Protein AF-0000000080191132 (afdb_homodimer)

Nearest PDB structures (foldseek):
  2dg2-assembly1_A  TM=7.068E-01  e=9.310E-08  Mus musculus
  3d3k-assembly1_B  TM=7.359E-01  e=3.531E-07  Homo sapiens
  3rss-assembly1_A  TM=6.977E-01  e=1.034E-04  Thermotoga maritima MSB8
  4g67-assembly1_A  TM=4.569E-01  e=3.817E-02  Burkholderia thailandensis E264
  4f3n-assembly1_A  TM=4.270E-01  e=1.289E-01  Burkholderia thailandensis E264

Secondary structure (DSSP, 8-state):
-GGGTTSEEEEEETTEEEEEEEEEE-SSEEEEE-SS-EEEEEGGG-SS-EEEE-GGGS---S-B-HHHHHHHHHHIIIIIS--HHHHHHHHHHHHHHHTTT-SEEEEEE--SSHHHHHHHHHHHHHTTT-SEEEEEE-S---SHHHHHHHHHHHHT--TTEEEEES--GGGGG---SEEEEES-TT------TT--SEEEESS--S----SSEEEEEESS-BTTGGGGTTSEEEE-----HHHHHHHT------SSEEEE---/-GGGTTSEEEEEETTEEEEEEEEEE-SSEEEEE-SS-EEEEEGGG-SS-EEEE-GGGS---S-B-HHHHHHHHHHIIIIIS--HHHHHHHHHHHHHHHTTT-SEEEEEE--SSHHHHHHHHHHHHHTTT-SEEEEEE-S---SHHHHHHHHHHHHT--TTEEEEES--GGGGG---SEEEEES-TT------TT--SEEEESS--S----SSEEEEEESS-BTTGGGGTTSEEEE-----HHHHHHHT------SSEEEE---

InterPro domains:
  IPR031512 Domain of unknown function DUF5096 [PF17019] (65-260)

pLDDT: mean 84.77, std 12.99, range [44.47, 98.56]

Organism: NCBI:txid646526

Structure (mmCIF, N/CA/C/O backbone):
data_AF-0000000080191132-model_v1
#
loop_
_entity.id
_entity.type
_entity.pdbx_description
1 polymer 'DUF5096 domain-containing protein'
#
loop_
_atom_site.group_PDB
_atom_site.id
_atom_site.type_symbol
_atom_site.label_atom_id
_atom_site.label_alt_id
_atom_site.label_comp_id
_atom_site.label_asym_id
_atom_site.label_entity_id
_atom_site.label_seq_id
_atom_site.pdbx_PDB_ins_code
_atom_site.Cartn_x
_atom_site.Cartn_y
_atom_site.Cartn_z
_atom_site.occupancy
_atom_site.B_iso_or_equiv
_atom_site.auth_seq_id
_atom_site.auth_comp_id
_atom_site.auth_asym_id
_atom_site.auth_atom_id
_atom_site.pdbx_PDB_model_num
ATOM 1 N N . MET A 1 1 ? 20.312 30.812 -4.312 1 69.69 1 MET A N 1
ATOM 2 C CA . MET A 1 1 ? 19.969 31.391 -3.01 1 69.69 1 MET A CA 1
ATOM 3 C C . MET A 1 1 ? 18.688 32.219 -3.088 1 69.69 1 MET A C 1
ATOM 5 O O . MET A 1 1 ? 17.938 32.281 -2.117 1 69.69 1 MET A O 1
ATOM 9 N N . LYS A 1 2 ? 18.375 32.688 -4.27 1 73.31 2 LYS A N 1
ATOM 10 C CA . LYS A 1 2 ? 17.188 33.531 -4.441 1 73.31 2 LYS A CA 1
ATOM 11 C C . LYS A 1 2 ? 15.914 32.719 -4.203 1 73.31 2 LYS A C 1
ATOM 13 O O . LYS A 1 2 ? 14.883 33.281 -3.814 1 73.31 2 LYS A O 1
ATOM 18 N N . GLU A 1 3 ? 16.078 31.469 -4.387 1 71.62 3 GLU A N 1
ATOM 19 C CA . GLU A 1 3 ? 14.914 30.609 -4.191 1 71.62 3 GLU A CA 1
ATOM 20 C C . GLU A 1 3 ? 14.492 30.578 -2.727 1 71.62 3 GLU A C 1
ATOM 22 O O . GLU A 1 3 ? 13.359 30.188 -2.41 1 71.62 3 GLU A O 1
ATOM 27 N N . PHE A 1 4 ? 15.352 31.094 -1.812 1 70.75 4 PHE A N 1
ATOM 28 C CA . PHE A 1 4 ? 15.094 31.078 -0.379 1 70.75 4 PHE A CA 1
ATOM 29 C C . PHE A 1 4 ? 14.609 32.438 0.102 1 70.75 4 PHE A C 1
ATOM 31 O O . PHE A 1 4 ? 14.367 32.625 1.296 1 70.75 4 PHE A O 1
ATOM 38 N N . LEU A 1 5 ? 14.453 33.375 -0.84 1 72.5 5 LEU A N 1
ATOM 39 C CA . LEU A 1 5 ? 14.008 34.719 -0.465 1 72.5 5 LEU A CA 1
ATOM 40 C C . LEU A 1 5 ? 12.633 34.656 0.193 1 72.5 5 LEU A C 1
ATOM 42 O O . LEU A 1 5 ? 11.719 34.031 -0.316 1 72.5 5 LEU A O 1
ATOM 46 N N . GLY A 1 6 ? 12.57 35.312 1.371 1 71 6 GLY A N 1
ATOM 47 C CA . GLY A 1 6 ? 11.328 35.375 2.131 1 71 6 GLY A CA 1
ATOM 48 C C . GLY A 1 6 ? 11.117 34.125 2.986 1 71 6 GLY A C 1
ATOM 49 O O . GLY A 1 6 ? 10.062 33.969 3.605 1 71 6 GLY A O 1
ATOM 50 N N . LYS A 1 7 ? 12.086 33.312 3.002 1 74.38 7 LYS A N 1
ATOM 51 C CA . LYS A 1 7 ? 11.984 32.094 3.795 1 74.38 7 LYS A CA 1
ATOM 52 C C . LYS A 1 7 ? 12.93 32.156 4.996 1 74.38 7 LYS A C 1
ATOM 54 O O . LYS A 1 7 ? 13.906 32.875 4.992 1 74.38 7 LYS A O 1
ATOM 59 N N . GLN A 1 8 ? 12.484 31.422 6.074 1 75.06 8 GLN A N 1
ATOM 60 C CA . GLN A 1 8 ? 13.406 31.203 7.188 1 75.06 8 GLN A CA 1
ATOM 61 C C . GLN A 1 8 ? 14.508 30.219 6.809 1 75.06 8 GLN A C 1
ATOM 63 O O . GLN A 1 8 ? 14.227 29.109 6.383 1 75.06 8 GLN A O 1
ATOM 68 N N . VAL A 1 9 ? 15.742 30.75 6.871 1 75.56 9 VAL A N 1
ATOM 69 C CA . VAL A 1 9 ? 16.875 29.953 6.398 1 75.56 9 VAL A CA 1
ATOM 70 C C . VAL A 1 9 ? 17.906 29.812 7.512 1 75.56 9 VAL A C 1
ATOM 72 O O . VAL A 1 9 ? 17.906 30.594 8.469 1 75.56 9 VAL A O 1
ATOM 75 N N . VAL A 1 10 ? 18.641 28.75 7.453 1 78.31 10 VAL A N 1
ATOM 76 C CA . VAL A 1 10 ? 19.906 28.594 8.172 1 78.31 10 VAL A CA 1
ATOM 77 C C . VAL A 1 10 ? 21.078 28.781 7.211 1 78.31 10 VAL A C 1
ATOM 79 O O . VAL A 1 10 ? 21.172 28.078 6.199 1 78.31 10 VAL A O 1
ATOM 82 N N . VAL A 1 11 ? 21.906 29.781 7.41 1 75.75 11 VAL A N 1
ATOM 83 C CA . VAL A 1 11 ? 23.094 30.047 6.617 1 75.75 11 VAL A CA 1
ATOM 84 C C . VAL A 1 11 ? 24.344 29.703 7.426 1 75.75 11 VAL A C 1
ATOM 86 O O . VAL A 1 11 ? 24.562 30.234 8.516 1 75.75 11 VAL A O 1
ATOM 89 N N . SER A 1 12 ? 25.016 28.672 7.008 1 75.69 12 SER A N 1
ATOM 90 C CA . SER A 1 12 ? 26.281 28.281 7.629 1 75.69 12 SER A CA 1
ATOM 91 C C . SER A 1 12 ? 27.469 28.812 6.828 1 75.69 12 SER A C 1
ATOM 93 O O . SER A 1 12 ? 27.531 28.625 5.613 1 75.69 12 SER A O 1
ATOM 95 N N . CYS A 1 13 ? 28.281 29.75 7.473 1 67.88 13 CYS A N 1
ATOM 96 C CA . CYS A 1 13 ? 29.484 30.328 6.871 1 67.88 13 CYS A CA 1
ATOM 97 C C . CYS A 1 13 ? 30.672 30.25 7.82 1 67.88 13 CYS A C 1
ATOM 99 O O . CYS A 1 13 ? 30.688 30.906 8.859 1 67.88 13 CYS A O 1
ATOM 101 N N . ASN A 1 14 ? 31.891 29.656 7.309 1 62.5 14 ASN A N 1
ATOM 102 C CA . ASN A 1 14 ? 33.156 29.641 8.055 1 62.5 14 ASN A CA 1
ATOM 103 C C . ASN A 1 14 ? 32.906 29.5 9.555 1 62.5 14 ASN A C 1
ATOM 105 O O . ASN A 1 14 ? 33.438 30.266 10.359 1 62.5 14 ASN A O 1
ATOM 109 N N . ASN A 1 15 ? 32.031 28.609 10.172 1 66.81 15 ASN A N 1
ATOM 110 C CA . ASN A 1 15 ? 31.75 28.188 11.539 1 66.81 15 ASN A CA 1
ATOM 111 C C . ASN A 1 15 ? 30.656 29.047 12.164 1 66.81 15 ASN A C 1
ATOM 113 O O . ASN A 1 15 ? 30.469 29.031 13.383 1 66.81 15 ASN A O 1
ATOM 117 N N . LYS A 1 16 ? 30.141 29.938 11.422 1 73.12 16 LYS A N 1
ATOM 118 C CA . LYS A 1 16 ? 29.016 30.719 11.945 1 73.12 16 LYS A CA 1
ATOM 119 C C . LYS A 1 16 ? 27.703 30.266 11.305 1 73.12 16 LYS A C 1
ATOM 121 O O . LYS A 1 16 ? 27.656 29.984 10.102 1 73.12 16 LYS A O 1
ATOM 126 N N . VAL A 1 17 ? 26.781 29.969 12.188 1 78.44 17 VAL A N 1
ATOM 127 C CA . VAL A 1 17 ? 25.438 29.625 11.719 1 78.44 17 VAL A CA 1
ATOM 128 C C . VAL A 1 17 ? 24.469 30.75 12.07 1 78.44 17 VAL A C 1
ATOM 130 O O . VAL A 1 17 ? 24.391 31.172 13.227 1 78.44 17 VAL A O 1
ATOM 133 N N . ILE A 1 18 ? 23.906 31.359 11.062 1 76.75 18 ILE A N 1
ATOM 134 C CA . ILE A 1 18 ? 22.875 32.375 11.227 1 76.75 18 ILE A CA 1
ATOM 135 C C . ILE A 1 18 ? 21.531 31.828 10.781 1 76.75 18 ILE A C 1
ATOM 137 O O . ILE A 1 18 ? 21.406 31.25 9.695 1 76.75 18 ILE A O 1
ATOM 141 N N . LYS A 1 19 ? 20.562 31.906 11.711 1 80.12 19 LYS A N 1
ATOM 142 C CA . LYS A 1 19 ? 19.188 31.516 11.391 1 80.12 19 LYS A CA 1
ATOM 143 C C . LYS A 1 19 ? 18.281 32.75 11.312 1 80.12 19 LYS A C 1
ATOM 145 O O . LYS A 1 19 ? 18.359 33.625 12.156 1 80.12 19 LYS A O 1
ATOM 150 N N . GLY A 1 20 ? 17.578 32.812 10.195 1 76.94 20 GLY A N 1
ATOM 151 C CA . GLY A 1 20 ? 16.641 33.906 10.07 1 76.94 20 GLY A CA 1
ATOM 152 C C . GLY A 1 20 ? 15.945 33.969 8.719 1 76.94 20 GLY A C 1
ATOM 153 O O . GLY A 1 20 ? 16.047 33.031 7.93 1 76.94 20 GLY A O 1
ATOM 154 N N . LEU A 1 21 ? 15.18 34.969 8.617 1 80.19 21 LEU A N 1
ATOM 155 C CA . LEU A 1 21 ? 14.453 35.219 7.371 1 80.19 21 LEU A CA 1
ATOM 156 C C . LEU A 1 21 ? 15.375 35.781 6.301 1 80.19 21 LEU A C 1
ATOM 158 O O . LEU A 1 21 ? 16.016 36.812 6.512 1 80.19 21 LEU A O 1
ATOM 162 N N . LEU A 1 22 ? 15.453 35.031 5.184 1 78.81 22 LEU A N 1
ATOM 163 C CA . LEU A 1 22 ? 16.203 35.562 4.059 1 78.81 22 LEU A CA 1
ATOM 164 C C . LEU A 1 22 ? 15.453 36.719 3.393 1 78.81 22 LEU A C 1
ATOM 166 O O . LEU A 1 22 ? 14.383 36.5 2.814 1 78.81 22 LEU A O 1
ATOM 170 N N . ILE A 1 23 ? 15.984 37.875 3.529 1 78.19 23 ILE A N 1
ATOM 171 C CA . ILE A 1 23 ? 15.18 39.031 3.102 1 78.19 23 ILE A CA 1
ATOM 172 C C . ILE A 1 23 ? 15.75 39.594 1.812 1 78.19 23 ILE A C 1
ATOM 174 O O . ILE A 1 23 ? 15.047 40.281 1.064 1 78.19 23 ILE A O 1
ATOM 178 N N . ASP A 1 24 ? 17.078 39.375 1.497 1 78.62 24 ASP A N 1
ATOM 179 C CA . ASP A 1 24 ? 17.656 39.906 0.264 1 78.62 24 ASP A CA 1
ATOM 180 C C . ASP A 1 24 ? 18.891 39.094 -0.16 1 78.62 24 ASP A C 1
ATOM 182 O O . ASP A 1 24 ? 19.625 38.594 0.686 1 78.62 24 ASP A O 1
ATOM 186 N N . VAL A 1 25 ? 18.938 38.75 -1.454 1 77.31 25 VAL A N 1
ATOM 187 C CA . VAL A 1 25 ? 20.094 38.094 -2.059 1 77.31 25 VAL A CA 1
ATOM 188 C C . VAL A 1 25 ? 20.562 38.875 -3.271 1 77.31 25 VAL A C 1
ATOM 190 O O . VAL A 1 25 ? 19.797 39.094 -4.211 1 77.31 25 VAL A O 1
ATOM 193 N N . ASN A 1 26 ? 21.672 39.531 -3.232 1 74.44 26 ASN A N 1
ATOM 194 C CA . ASN A 1 26 ? 22.297 40.156 -4.402 1 74.44 26 ASN A CA 1
ATOM 195 C C . ASN A 1 26 ? 23.609 39.469 -4.777 1 74.44 26 ASN A C 1
ATOM 197 O O . ASN A 1 26 ? 24 38.5 -4.148 1 74.44 26 ASN A O 1
ATOM 201 N N . ASP A 1 27 ? 24.328 39.844 -5.883 1 74.5 27 ASP A N 1
ATOM 202 C CA . ASP A 1 27 ? 25.484 39.188 -6.469 1 74.5 27 ASP A CA 1
ATOM 203 C C . ASP A 1 27 ? 26.594 39 -5.438 1 74.5 27 ASP A C 1
ATOM 205 O O . ASP A 1 27 ? 27.422 38.125 -5.562 1 74.5 27 ASP A O 1
ATOM 209 N N . SER A 1 28 ? 26.594 39.75 -4.383 1 76 28 SER A N 1
ATOM 210 C CA . SER A 1 28 ? 27.719 39.688 -3.465 1 76 28 SER A CA 1
ATOM 211 C C . SER A 1 28 ? 27.266 39.594 -2.018 1 76 28 SER A C 1
ATOM 213 O O . SER A 1 28 ? 28.047 39.25 -1.128 1 76 28 SER A O 1
ATOM 215 N N . LEU A 1 29 ? 25.984 39.844 -1.731 1 77.81 29 LEU A N 1
ATOM 216 C CA . LEU A 1 29 ? 25.531 39.938 -0.346 1 77.81 29 LEU A CA 1
ATOM 217 C C . LEU A 1 29 ? 24.234 39.156 -0.156 1 77.81 29 LEU A C 1
ATOM 219 O O . LEU A 1 29 ? 23.359 39.188 -1.022 1 77.81 29 LEU A O 1
ATOM 223 N N . VAL A 1 30 ? 24.125 38.438 1.024 1 81.06 30 VAL A N 1
ATOM 224 C CA . VAL A 1 30 ? 22.891 37.812 1.515 1 81.06 30 VAL A CA 1
ATOM 225 C C . VAL A 1 30 ? 22.469 38.469 2.824 1 81.06 30 VAL A C 1
ATOM 227 O O . VAL A 1 30 ? 23.281 38.656 3.73 1 81.06 30 VAL A O 1
ATOM 230 N N . GLU A 1 31 ? 21.266 38.969 2.887 1 81.94 31 GLU A N 1
ATOM 231 C CA . GLU A 1 31 ? 20.719 39.562 4.105 1 81.94 31 GLU A CA 1
ATOM 232 C C . GLU A 1 31 ? 19.75 38.594 4.805 1 81.94 31 GLU A C 1
ATOM 234 O O . GLU A 1 31 ? 18.797 38.125 4.195 1 81.94 31 GLU A O 1
ATOM 239 N N . ILE A 1 32 ? 20.062 38.344 6.066 1 81.5 32 ILE A N 1
ATOM 240 C CA . ILE A 1 32 ? 19.25 37.469 6.898 1 81.5 32 ILE A CA 1
ATOM 241 C C . ILE A 1 32 ? 18.719 38.219 8.109 1 81.5 32 ILE A C 1
ATOM 243 O O . ILE A 1 32 ? 19.5 38.812 8.867 1 81.5 32 ILE A O 1
ATOM 247 N N . LYS A 1 33 ? 17.438 38.344 8.281 1 82.06 33 LYS A N 1
ATOM 248 C CA . LYS A 1 33 ? 16.797 38.969 9.43 1 82.06 33 LYS A CA 1
ATOM 249 C C . LYS A 1 33 ? 16.562 37.969 10.555 1 82.06 33 LYS A C 1
ATOM 251 O O . LYS A 1 33 ? 15.875 36.969 10.375 1 82.06 33 LYS A O 1
ATOM 256 N N . THR A 1 34 ? 17.203 38.281 11.641 1 78.44 34 THR A N 1
ATOM 257 C CA . THR A 1 34 ? 16.938 37.531 12.867 1 78.44 34 THR A CA 1
ATOM 258 C C . THR A 1 34 ? 15.984 38.312 13.781 1 78.44 34 THR A C 1
ATOM 260 O O . THR A 1 34 ? 15.562 39.406 13.438 1 78.44 34 THR A O 1
ATOM 263 N N . GLN A 1 35 ? 15.516 37.688 14.93 1 73.88 35 GLN A N 1
ATOM 264 C CA . GLN A 1 35 ? 14.633 38.344 15.883 1 73.88 35 GLN A CA 1
ATOM 265 C C . GLN A 1 35 ? 15.266 39.656 16.406 1 73.88 35 GLN A C 1
ATOM 267 O O . GLN A 1 35 ? 14.555 40.594 16.734 1 73.88 35 GLN A O 1
ATOM 272 N N . GLN A 1 36 ? 16.547 39.688 16.375 1 71.31 36 GLN A N 1
ATOM 273 C CA . GLN A 1 36 ? 17.219 40.812 17.047 1 71.31 36 GLN A CA 1
ATOM 274 C C . GLN A 1 36 ? 17.828 41.781 16.031 1 71.31 36 GLN A C 1
ATOM 276 O O . GLN A 1 36 ? 17.859 42.969 16.25 1 71.31 36 GLN A O 1
ATOM 281 N N . ASN A 1 37 ? 18.344 41.188 14.922 1 77.25 37 ASN A N 1
ATOM 282 C CA . ASN A 1 37 ? 19.109 42.031 14.023 1 77.25 37 ASN A CA 1
ATOM 283 C C . ASN A 1 37 ? 19.047 41.531 12.578 1 77.25 37 ASN A C 1
ATOM 285 O O . ASN A 1 37 ? 18.578 40.438 12.328 1 77.25 37 ASN A O 1
ATOM 289 N N . THR A 1 38 ? 19.266 42.438 11.664 1 81.88 38 THR A N 1
ATOM 290 C CA . THR A 1 38 ? 19.5 42.094 10.273 1 81.88 38 THR A CA 1
ATOM 291 C C . THR A 1 38 ? 20.984 41.844 10.023 1 81.88 38 THR A C 1
ATOM 293 O O . THR A 1 38 ? 21.812 42.719 10.242 1 81.88 38 THR A O 1
ATOM 296 N N . ASN A 1 39 ? 21.297 40.531 9.641 1 80 39 ASN A N 1
ATOM 297 C CA . ASN A 1 39 ? 22.672 40.156 9.344 1 80 39 ASN A CA 1
ATOM 298 C C . ASN A 1 39 ? 22.953 40.156 7.844 1 80 39 ASN A C 1
ATOM 300 O O . ASN A 1 39 ? 22.125 39.688 7.062 1 80 39 ASN A O 1
ATOM 304 N N . LYS A 1 40 ? 24.016 40.844 7.492 1 80.12 40 LYS A N 1
ATOM 305 C CA . LYS A 1 40 ? 24.469 40.812 6.105 1 80.12 40 LYS A CA 1
ATOM 306 C C . LYS A 1 40 ? 25.688 39.906 5.945 1 80.12 40 LYS A C 1
ATOM 308 O O . LYS A 1 40 ? 26.656 40.031 6.699 1 80.12 40 LYS A O 1
ATOM 313 N N . VAL A 1 41 ? 25.531 38.875 5.074 1 75.38 41 VAL A N 1
ATOM 314 C CA . VAL A 1 41 ? 26.625 37.938 4.809 1 75.38 41 VAL A CA 1
ATOM 315 C C . VAL A 1 41 ? 27.172 38.188 3.4 1 75.38 41 VAL A C 1
ATOM 317 O O . VAL A 1 41 ? 26.406 38.156 2.424 1 75.38 41 VAL A O 1
ATOM 320 N N . ASN A 1 42 ? 28.453 38.531 3.254 1 73.62 42 ASN A N 1
ATOM 321 C CA . ASN A 1 42 ? 29.125 38.688 1.973 1 73.62 42 ASN A CA 1
ATOM 322 C C . ASN A 1 42 ? 29.484 37.344 1.349 1 73.62 42 ASN A C 1
ATOM 324 O O . ASN A 1 42 ? 30.359 36.625 1.861 1 73.62 42 ASN A O 1
ATOM 328 N N . ILE A 1 43 ? 28.891 36.969 0.208 1 71.75 43 ILE A N 1
ATOM 329 C CA . ILE A 1 43 ? 29.031 35.688 -0.458 1 71.75 43 ILE A CA 1
ATOM 330 C C . ILE A 1 43 ? 30.469 35.531 -0.962 1 71.75 43 ILE A C 1
ATOM 332 O O . ILE A 1 43 ? 31.016 34.406 -0.968 1 71.75 43 ILE A O 1
ATOM 336 N N . ASN A 1 44 ? 31.047 36.594 -1.351 1 68.88 44 ASN A N 1
ATOM 337 C CA . ASN A 1 44 ? 32.375 36.531 -1.957 1 68.88 44 ASN A CA 1
ATOM 338 C C . ASN A 1 44 ? 33.438 36.25 -0.921 1 68.88 44 ASN A C 1
ATOM 340 O O . ASN A 1 44 ? 34.562 35.875 -1.273 1 68.88 44 ASN A O 1
ATOM 344 N N . GLU A 1 45 ? 33.219 36.531 0.302 1 62.97 45 GLU A N 1
ATOM 345 C CA . GLU A 1 45 ? 34.188 36.344 1.356 1 62.97 45 GLU A CA 1
ATOM 346 C C . GLU A 1 45 ? 34.062 35 2.027 1 62.97 45 GLU A C 1
ATOM 348 O O . GLU A 1 45 ? 34.844 34.625 2.893 1 62.97 45 GLU A O 1
ATOM 353 N N . ILE A 1 46 ? 33.031 34.344 1.817 1 58.12 46 ILE A N 1
ATOM 354 C CA . ILE A 1 46 ? 32.719 33.125 2.562 1 58.12 46 ILE A CA 1
ATOM 355 C C . ILE A 1 46 ? 33.062 31.906 1.728 1 58.12 46 ILE A C 1
ATOM 357 O O . ILE A 1 46 ? 32.688 31.797 0.563 1 58.12 46 ILE A O 1
ATOM 361 N N . GLN A 1 47 ? 34 31.078 2.271 1 59.78 47 GLN A N 1
ATOM 362 C CA . GLN A 1 47 ? 34.344 29.734 1.828 1 59.78 47 GLN A CA 1
ATOM 363 C C . GLN A 1 47 ? 33.375 28.703 2.418 1 59.78 47 GLN A C 1
ATOM 365 O O . GLN A 1 47 ? 33.062 28.734 3.611 1 59.78 47 GLN A O 1
ATOM 370 N N . ASN A 1 48 ? 32.406 27.969 1.522 1 64.5 48 ASN A N 1
ATOM 371 C CA . ASN A 1 48 ? 31.547 26.844 1.875 1 64.5 48 ASN A CA 1
ATOM 372 C C . ASN A 1 48 ? 30.219 27.297 2.457 1 64.5 48 ASN A C 1
ATOM 374 O O . ASN A 1 48 ? 29.875 26.969 3.598 1 64.5 48 ASN A O 1
ATOM 378 N N . MET A 1 49 ? 29.641 28.281 1.872 1 63.22 49 MET A N 1
ATOM 379 C CA . MET A 1 49 ? 28.312 28.703 2.32 1 63.22 49 MET A CA 1
ATOM 380 C C . MET A 1 49 ? 27.25 27.688 1.901 1 63.22 49 MET A C 1
ATOM 382 O O . MET A 1 49 ? 27.219 27.266 0.746 1 63.22 49 MET A O 1
ATOM 386 N N . GLU A 1 50 ? 26.609 27.266 2.916 1 70.62 50 GLU A N 1
ATOM 387 C CA . GLU A 1 50 ? 25.438 26.438 2.678 1 70.62 50 GLU A CA 1
ATOM 388 C C . GLU A 1 50 ? 24.172 27.094 3.203 1 70.62 50 GLU A C 1
ATOM 390 O O . GLU A 1 50 ? 24.172 27.688 4.285 1 70.62 50 GLU A O 1
ATOM 395 N N . VAL A 1 51 ? 23.25 27.328 2.33 1 66.56 51 VAL A N 1
ATOM 396 C CA . VAL A 1 51 ? 21.938 27.859 2.723 1 66.56 51 VAL A CA 1
ATOM 397 C C . VAL A 1 51 ? 20.891 26.75 2.68 1 66.56 51 VAL A C 1
ATOM 399 O O . VAL A 1 51 ? 20.766 26.047 1.672 1 66.56 51 VAL A O 1
ATOM 402 N N . GLU A 1 52 ? 20.391 26.594 3.895 1 65 52 GLU A N 1
ATOM 403 C CA . GLU A 1 52 ? 19.281 25.641 3.963 1 65 52 GLU A CA 1
ATOM 404 C C . GLU A 1 52 ? 18.047 26.281 4.566 1 65 52 GLU A C 1
ATOM 406 O O . GLU A 1 52 ? 18.125 27.312 5.238 1 65 52 GLU A O 1
ATOM 411 N N . MET A 1 53 ? 16.875 25.922 4.285 1 63.56 53 MET A N 1
ATOM 412 C CA . MET A 1 53 ? 15.648 26.375 4.945 1 63.56 53 MET A CA 1
ATOM 413 C C . MET A 1 53 ? 15.672 26.016 6.43 1 63.56 53 MET A C 1
ATOM 415 O O . MET A 1 53 ? 16.062 24.906 6.801 1 63.56 53 MET A O 1
ATOM 419 N N . ASP A 1 54 ? 15.555 27.109 7.293 1 56.94 54 ASP A N 1
ATOM 420 C CA . ASP A 1 54 ? 15.438 26.844 8.727 1 56.94 54 ASP A CA 1
ATOM 421 C C . ASP A 1 54 ? 14.133 26.125 9.039 1 56.94 54 ASP A C 1
ATOM 423 O O . ASP A 1 54 ? 13.07 26.75 9.117 1 56.94 54 ASP A O 1
ATOM 427 N N . GLU A 1 55 ? 14.203 24.953 9.086 1 55.06 55 GLU A N 1
ATOM 428 C CA . GLU A 1 55 ? 13.031 24.109 9.289 1 55.06 55 GLU A CA 1
ATOM 429 C C . GLU A 1 55 ? 12.422 24.328 10.664 1 55.06 55 GLU A C 1
ATOM 431 O O . GLU A 1 55 ? 11.289 23.906 10.922 1 55.06 55 GLU A O 1
ATOM 436 N N . SER A 1 56 ? 13.258 24.906 11.531 1 52.88 56 SER A N 1
ATOM 437 C CA . SER A 1 56 ? 12.758 25.141 12.883 1 52.88 56 SER A CA 1
ATOM 438 C C . SER A 1 56 ? 11.633 26.172 12.883 1 52.88 56 SER A C 1
ATOM 440 O O . SER A 1 56 ? 10.836 26.234 13.828 1 52.88 56 SER A O 1
ATOM 442 N N . PHE A 1 57 ? 11.609 26.953 11.883 1 44.47 57 PHE A N 1
ATOM 443 C CA . PHE A 1 57 ? 10.602 28.016 11.836 1 44.47 57 PHE A CA 1
ATOM 444 C C . PHE A 1 57 ? 9.367 27.562 11.078 1 44.47 57 PHE A C 1
ATOM 446 O O . PHE A 1 57 ? 8.406 28.312 10.914 1 44.47 57 PHE A O 1
ATOM 453 N N . LEU A 1 58 ? 9.508 26.594 10.305 1 50.59 58 LEU A N 1
ATOM 454 C CA . LEU A 1 58 ? 8.219 26.219 9.727 1 50.59 58 LEU A CA 1
ATOM 455 C C . LEU A 1 58 ? 7.16 26.047 10.82 1 50.59 58 LEU A C 1
ATOM 457 O O . LEU A 1 58 ? 7.406 25.375 11.828 1 50.59 58 LEU A O 1
ATOM 461 N N . PRO A 1 59 ? 6.258 26.953 10.773 1 50.34 59 PRO A N 1
ATOM 462 C CA . PRO A 1 59 ? 5.227 26.844 11.805 1 50.34 59 PRO A CA 1
ATOM 463 C C . PRO A 1 59 ? 4.742 25.422 12 1 50.34 59 PRO A C 1
ATOM 465 O O . PRO A 1 59 ? 4.461 24.719 11.023 1 50.34 59 PRO A O 1
ATOM 468 N N . LYS A 1 60 ? 5.199 24.734 13.039 1 62.66 60 LYS A N 1
ATOM 469 C CA . LYS A 1 60 ? 4.543 23.5 13.438 1 62.66 60 LYS A CA 1
ATOM 470 C C . LYS A 1 60 ? 3.039 23.688 13.602 1 62.66 60 LYS A C 1
ATOM 472 O O . LYS A 1 60 ? 2.6 24.531 14.398 1 62.66 60 LYS A O 1
ATOM 477 N N . LYS A 1 61 ? 2.422 23.312 12.422 1 72.5 61 LYS A N 1
ATOM 478 C CA . LYS A 1 61 ? 0.971 23.266 12.586 1 72.5 61 LYS A CA 1
ATOM 479 C C . LYS A 1 61 ? 0.536 21.969 13.25 1 72.5 61 LYS A C 1
ATOM 481 O O . LYS A 1 61 ? 0.918 20.875 12.805 1 72.5 61 LYS A O 1
ATOM 486 N N . ASP A 1 62 ? -0.063 22.047 14.312 1 77 62 ASP A N 1
ATOM 487 C CA . ASP A 1 62 ? -0.517 20.859 15.031 1 77 62 ASP A CA 1
ATOM 488 C C . ASP A 1 62 ? -1.627 20.141 14.266 1 77 62 ASP A C 1
ATOM 490 O O . ASP A 1 62 ? -1.722 18.906 14.305 1 77 62 ASP A O 1
ATOM 494 N N . VAL A 1 63 ? -2.387 21.016 13.5 1 89.56 63 VAL A N 1
ATOM 495 C CA . VAL A 1 63 ? -3.531 20.469 12.781 1 89.56 63 VAL A CA 1
ATOM 496 C C . VAL A 1 63 ? -3.623 21.109 11.391 1 89.56 63 VAL A C 1
ATOM 498 O O . VAL A 1 63 ? -3.084 22.188 11.164 1 89.56 63 VAL A O 1
ATOM 501 N N . LEU A 1 64 ? -4.293 20.422 10.438 1 95 64 LEU A N 1
ATOM 502 C CA . LEU A 1 64 ? -4.516 20.953 9.094 1 95 64 LEU A CA 1
ATOM 503 C C . LEU A 1 64 ? -6.008 21.125 8.82 1 95 64 LEU A C 1
ATOM 505 O O . LEU A 1 64 ? -6.809 20.25 9.164 1 95 64 LEU A O 1
ATOM 509 N N . ASN A 1 65 ? -6.355 22.25 8.273 1 94.19 65 ASN A N 1
ATOM 510 C CA . ASN A 1 65 ? -7.711 22.375 7.746 1 94.19 65 ASN A CA 1
ATOM 511 C C . ASN A 1 65 ? -7.859 21.656 6.406 1 94.19 65 ASN A C 1
ATOM 513 O O . ASN A 1 65 ? -6.91 21.031 5.918 1 94.19 65 ASN A O 1
ATOM 517 N N . GLU A 1 66 ? -9.008 21.781 5.777 1 94.62 66 GLU A N 1
ATOM 518 C CA . GLU A 1 66 ? -9.312 21 4.582 1 94.62 66 GLU A CA 1
ATOM 519 C C . GLU A 1 66 ? -8.438 21.422 3.406 1 94.62 66 GLU A C 1
ATOM 521 O O . GLU A 1 66 ? -7.887 20.578 2.701 1 94.62 66 GLU A O 1
ATOM 526 N N . LYS A 1 67 ? -8.344 22.688 3.215 1 95.31 67 LYS A N 1
ATOM 527 C CA . LYS A 1 67 ? -7.543 23.203 2.109 1 95.31 67 LYS A CA 1
ATOM 528 C C . LYS A 1 67 ? -6.086 22.766 2.24 1 95.31 67 LYS A C 1
ATOM 530 O O . LYS A 1 67 ? -5.461 22.375 1.258 1 95.31 67 LYS A O 1
ATOM 535 N N . GLU A 1 68 ? -5.582 22.906 3.439 1 95.5 68 GLU A N 1
ATOM 536 C CA . GLU A 1 68 ? -4.207 22.516 3.713 1 95.5 68 GLU A CA 1
ATOM 537 C C . GLU A 1 68 ? -4.016 21.016 3.508 1 95.5 68 GLU A C 1
ATOM 539 O O . GLU A 1 68 ? -2.975 20.578 3.014 1 95.5 68 GLU A O 1
ATOM 544 N N . MET A 1 69 ? -4.977 20.25 3.898 1 96.06 69 MET A N 1
ATOM 545 C CA . MET A 1 69 ? -4.953 18.812 3.684 1 96.06 69 MET A CA 1
ATOM 546 C C . MET A 1 69 ? -4.824 18.484 2.201 1 96.06 69 MET A C 1
ATOM 548 O O . MET A 1 69 ? -3.971 17.688 1.808 1 96.06 69 MET A O 1
ATOM 552 N N . TYR A 1 70 ? -5.617 19.062 1.362 1 95.94 70 TYR A N 1
ATOM 553 C CA . TYR A 1 70 ? -5.582 18.75 -0.061 1 95.94 70 TYR A CA 1
ATOM 554 C C . TYR A 1 70 ? -4.289 19.25 -0.698 1 95.94 70 TYR A C 1
ATOM 556 O O . TYR A 1 70 ? -3.773 18.625 -1.632 1 95.94 70 TYR A O 1
ATOM 564 N N . SER A 1 71 ? -3.752 20.312 -0.154 1 97.12 71 SER A N 1
ATOM 565 C CA . SER A 1 71 ? -2.443 20.766 -0.607 1 97.12 71 SER A CA 1
ATOM 566 C C . SER A 1 71 ? -1.354 19.766 -0.259 1 97.12 71 SER A C 1
ATOM 568 O O . SER A 1 71 ? -0.488 19.469 -1.085 1 97.12 71 SER A O 1
ATOM 570 N N . LEU A 1 72 ? -1.438 19.297 0.919 1 96.69 72 LEU A N 1
ATOM 571 C CA . LEU A 1 72 ? -0.521 18.25 1.351 1 96.69 72 LEU A CA 1
ATOM 572 C C . LEU A 1 72 ? -0.632 17.016 0.446 1 96.69 72 LEU A C 1
ATOM 574 O O . LEU A 1 72 ? 0.381 16.484 -0.01 1 96.69 72 LEU A O 1
ATOM 578 N N . PHE A 1 73 ? -1.85 16.609 0.156 1 97.56 73 PHE A N 1
ATOM 579 C CA . PHE A 1 73 ? -2.076 15.438 -0.685 1 97.56 73 PHE A CA 1
ATOM 580 C C . PHE A 1 73 ? -1.526 15.664 -2.088 1 97.56 73 PHE A C 1
ATOM 582 O O . PHE A 1 73 ? -0.876 14.781 -2.654 1 97.56 73 PHE A O 1
ATOM 589 N N . TYR A 1 74 ? -1.756 16.781 -2.553 1 97.38 74 TYR A N 1
ATOM 590 C CA . TYR A 1 74 ? -1.268 17.109 -3.889 1 97.38 74 TYR A CA 1
ATOM 591 C C . TYR A 1 74 ? 0.251 17 -3.955 1 97.38 74 TYR A C 1
ATOM 593 O O . TYR A 1 74 ? 0.794 16.328 -4.844 1 97.38 74 TYR A O 1
ATOM 601 N N . ASP A 1 75 ? 0.938 17.625 -3.033 1 97.31 75 ASP A N 1
ATOM 602 C CA . ASP A 1 75 ? 2.396 17.578 -2.996 1 97.31 75 ASP A CA 1
ATOM 603 C C . ASP A 1 75 ? 2.895 16.156 -2.803 1 97.31 75 ASP A C 1
ATOM 605 O O . ASP A 1 75 ? 3.883 15.742 -3.42 1 97.31 75 ASP A O 1
ATOM 609 N N . ALA A 1 76 ? 2.213 15.453 -1.949 1 97.06 76 ALA A N 1
ATOM 610 C CA . ALA A 1 76 ? 2.598 14.062 -1.721 1 97.06 76 ALA A CA 1
ATOM 611 C C . ALA A 1 76 ? 2.477 13.242 -3.002 1 97.06 76 ALA A C 1
ATOM 613 O O . ALA A 1 76 ? 3.439 12.602 -3.43 1 97.06 76 ALA A O 1
ATOM 614 N N . PHE A 1 77 ? 1.359 13.344 -3.68 1 97.19 77 PHE A N 1
ATOM 615 C CA . PHE A 1 77 ? 0.994 12.445 -4.766 1 97.19 77 PHE A CA 1
ATOM 616 C C . PHE A 1 77 ? 1.787 12.766 -6.027 1 97.19 77 PHE A C 1
ATOM 618 O O . PHE A 1 77 ? 1.956 11.906 -6.898 1 97.19 77 PHE A O 1
ATOM 625 N N . THR A 1 78 ? 2.328 13.977 -6.082 1 96.31 78 THR A N 1
ATOM 626 C CA . THR A 1 78 ? 2.887 14.391 -7.359 1 96.31 78 THR A CA 1
ATOM 627 C C . THR A 1 78 ? 4.375 14.703 -7.227 1 96.31 78 THR A C 1
ATOM 629 O O . THR A 1 78 ? 5.129 14.594 -8.195 1 96.31 78 THR A O 1
ATOM 632 N N . ILE A 1 79 ? 4.816 15.078 -6.023 1 96.5 79 ILE A N 1
ATOM 633 C CA . ILE A 1 79 ? 6.16 15.641 -5.938 1 96.5 79 ILE A CA 1
ATOM 634 C C . ILE A 1 79 ? 7.012 14.805 -4.992 1 96.5 79 ILE A C 1
ATOM 636 O O . ILE A 1 79 ? 8.148 14.453 -5.316 1 96.5 79 ILE A O 1
ATOM 640 N N . TYR A 1 80 ? 6.469 14.359 -3.832 1 95.69 80 TYR A N 1
ATOM 641 C CA . TYR A 1 80 ? 7.352 13.852 -2.787 1 95.69 80 TYR A CA 1
ATOM 642 C C . TYR A 1 80 ? 7.059 12.383 -2.496 1 95.69 80 TYR A C 1
ATOM 644 O O . TYR A 1 80 ? 7.895 11.672 -1.936 1 95.69 80 TYR A O 1
ATOM 652 N N . GLY A 1 81 ? 5.883 11.953 -2.893 1 94 81 GLY A N 1
ATOM 653 C CA . GLY A 1 81 ? 5.426 10.633 -2.498 1 94 81 GLY A CA 1
ATOM 654 C C . GLY A 1 81 ? 4.766 10.609 -1.133 1 94 81 GLY A C 1
ATOM 655 O O . GLY A 1 81 ? 4.902 11.562 -0.358 1 94 81 GLY A O 1
ATOM 656 N N . PRO A 1 82 ? 4.051 9.516 -0.909 1 96.12 82 PRO A N 1
ATOM 657 C CA . PRO A 1 82 ? 3.715 8.398 -1.795 1 96.12 82 PRO A CA 1
ATOM 658 C C . PRO A 1 82 ? 2.777 8.805 -2.93 1 96.12 82 PRO A C 1
ATOM 660 O O . PRO A 1 82 ? 2.174 9.883 -2.881 1 96.12 82 PRO A O 1
ATOM 663 N N . THR A 1 83 ? 2.688 7.98 -3.906 1 97.5 83 THR A N 1
ATOM 664 C CA . THR A 1 83 ? 1.666 8.219 -4.918 1 97.5 83 THR A CA 1
ATOM 665 C C . THR A 1 83 ? 0.269 8.055 -4.328 1 97.5 83 THR A C 1
ATOM 667 O O . THR A 1 83 ? 0.113 7.512 -3.232 1 97.5 83 THR A O 1
ATOM 670 N N . GLU A 1 84 ? -0.701 8.531 -5.023 1 97.75 84 GLU A N 1
ATOM 671 C CA . GLU A 1 84 ? -2.078 8.43 -4.547 1 97.75 84 GLU A CA 1
ATOM 672 C C . GLU A 1 84 ? -2.463 6.98 -4.27 1 97.75 84 GLU A C 1
ATOM 674 O O . GLU A 1 84 ? -3.031 6.676 -3.221 1 97.75 84 GLU A O 1
ATOM 679 N N . GLU A 1 85 ? -2.1 6.09 -5.191 1 97.75 85 GLU A N 1
ATOM 680 C CA . GLU A 1 85 ? -2.438 4.68 -5.047 1 97.75 85 GLU A CA 1
ATOM 681 C C . GLU A 1 85 ? -1.687 4.047 -3.877 1 97.75 85 GLU A C 1
ATOM 683 O O . GLU A 1 85 ? -2.236 3.215 -3.154 1 97.75 85 GLU A O 1
ATOM 688 N N . GLN A 1 86 ? -0.46 4.402 -3.76 1 97.44 86 GLN A N 1
ATOM 689 C CA . GLN A 1 86 ? 0.301 3.936 -2.605 1 97.44 86 GLN A CA 1
ATOM 690 C C . GLN A 1 86 ? -0.308 4.445 -1.303 1 97.44 86 GLN A C 1
ATOM 692 O O . GLN A 1 86 ? -0.397 3.703 -0.321 1 97.44 86 GLN A O 1
ATOM 697 N N . PHE A 1 87 ? -0.704 5.723 -1.297 1 97.19 87 PHE A N 1
ATOM 698 C CA . PHE A 1 87 ? -1.378 6.336 -0.157 1 97.19 87 PHE A CA 1
ATOM 699 C C . PHE A 1 87 ? -2.646 5.566 0.197 1 97.19 87 PHE A C 1
ATOM 701 O O . PHE A 1 87 ? -2.854 5.199 1.356 1 97.19 87 PHE A O 1
ATOM 708 N N . VAL A 1 88 ? -3.432 5.266 -0.772 1 98.06 88 VAL A N 1
ATOM 709 C CA . VAL A 1 88 ? -4.656 4.5 -0.58 1 98.06 88 VAL A CA 1
ATOM 710 C C . VAL A 1 88 ? -4.328 3.152 0.063 1 98.06 88 VAL A C 1
ATOM 712 O O . VAL A 1 88 ? -4.965 2.752 1.04 1 98.06 88 VAL A O 1
ATOM 715 N N . GLN A 1 89 ? -3.336 2.521 -0.42 1 97.19 89 GLN A N 1
ATOM 716 C CA . GLN A 1 89 ? -2.98 1.201 0.092 1 97.19 89 GLN A CA 1
ATOM 717 C C . GLN A 1 89 ? -2.494 1.284 1.536 1 97.19 89 GLN A C 1
ATOM 719 O O . GLN A 1 89 ? -2.762 0.386 2.338 1 97.19 89 GLN A O 1
ATOM 724 N N . LEU A 1 90 ? -1.766 2.273 1.852 1 96 90 LEU A N 1
ATOM 725 C CA . LEU A 1 90 ? -1.316 2.471 3.225 1 96 90 LEU A CA 1
ATOM 726 C C . LEU A 1 90 ? -2.504 2.611 4.172 1 96 90 LEU A C 1
ATOM 728 O O . LEU A 1 90 ? -2.523 2.006 5.246 1 96 90 LEU A O 1
ATOM 732 N N . VAL A 1 91 ? -3.455 3.373 3.76 1 96.81 91 VAL A N 1
ATOM 733 C CA . VAL A 1 91 ? -4.656 3.572 4.562 1 96.81 91 VAL A CA 1
ATOM 734 C C . VAL A 1 91 ? -5.406 2.25 4.711 1 96.81 91 VAL A C 1
ATOM 736 O O . VAL A 1 91 ? -5.828 1.888 5.812 1 96.81 91 VAL A O 1
ATOM 739 N N . ILE A 1 92 ? -5.516 1.485 3.615 1 96.38 92 ILE A N 1
ATOM 740 C CA . ILE A 1 92 ? -6.219 0.206 3.619 1 96.38 92 ILE A CA 1
ATOM 741 C C . ILE A 1 92 ? -5.555 -0.743 4.613 1 96.38 92 ILE A C 1
ATOM 743 O O . ILE A 1 92 ? -6.234 -1.415 5.391 1 96.38 92 ILE A O 1
ATOM 747 N N . ASN A 1 93 ? -4.258 -0.732 4.645 1 92.44 93 ASN A N 1
ATOM 748 C CA . ASN A 1 93 ? -3.539 -1.62 5.551 1 92.44 93 ASN A CA 1
ATOM 749 C C . ASN A 1 93 ? -3.885 -1.331 7.012 1 92.44 93 ASN A C 1
ATOM 751 O O . ASN A 1 93 ? -4.059 -2.256 7.809 1 92.44 93 ASN A O 1
ATOM 755 N N . ALA A 1 94 ? -3.979 -0.136 7.293 1 92.06 94 ALA A N 1
ATOM 756 C CA . ALA A 1 94 ? -4.328 0.26 8.656 1 92.06 94 ALA A CA 1
ATOM 757 C C . ALA A 1 94 ? -5.773 -0.11 8.977 1 92.06 94 ALA A C 1
ATOM 759 O O . ALA A 1 94 ? -6.059 -0.627 10.062 1 92.06 94 ALA A O 1
ATOM 760 N N . LEU A 1 95 ? -6.68 0.124 8.078 1 95.06 95 LEU A N 1
ATOM 761 C CA . LEU A 1 95 ? -8.094 -0.159 8.281 1 95.06 95 LEU A CA 1
ATOM 762 C C . LEU A 1 95 ? -8.328 -1.656 8.445 1 95.06 95 LEU A C 1
ATOM 764 O O . LEU A 1 95 ? -9.141 -2.07 9.281 1 95.06 95 LEU A O 1
ATOM 768 N N . ILE A 1 96 ? -7.637 -2.424 7.668 1 92.25 96 ILE A N 1
ATOM 769 C CA . ILE A 1 96 ? -7.773 -3.873 7.762 1 92.25 96 ILE A CA 1
ATOM 770 C C . ILE A 1 96 ? -7.379 -4.34 9.164 1 92.25 96 ILE A C 1
ATOM 772 O O . ILE A 1 96 ? -8.031 -5.207 9.742 1 92.25 96 ILE A O 1
ATOM 776 N N . LYS A 1 97 ? -6.363 -3.762 9.688 1 86 97 LYS A N 1
ATOM 777 C CA . LYS A 1 97 ? -5.922 -4.113 11.031 1 86 97 LYS A CA 1
ATOM 778 C C . LYS A 1 97 ? -7 -3.801 12.062 1 86 97 LYS A C 1
ATOM 780 O O . LYS A 1 97 ? -7.16 -4.535 13.039 1 86 97 LYS A O 1
ATOM 785 N N . THR A 1 98 ? -7.734 -2.803 11.836 1 87.38 98 THR A N 1
ATOM 786 C CA . THR A 1 98 ? -8.734 -2.344 12.797 1 87.38 98 THR A CA 1
ATOM 787 C C . THR A 1 98 ? -10.039 -3.125 12.633 1 87.38 98 THR A C 1
ATOM 789 O O . THR A 1 98 ? -10.906 -3.086 13.508 1 87.38 98 THR A O 1
ATOM 792 N N . THR A 1 99 ? -10.188 -3.887 11.547 1 89.56 99 THR A N 1
ATOM 793 C CA . THR A 1 99 ? -11.445 -4.566 11.25 1 89.56 99 THR A CA 1
ATOM 794 C C . THR A 1 99 ? -11.242 -6.082 11.219 1 89.56 99 THR A C 1
ATOM 796 O O . THR A 1 99 ? -12.039 -6.805 10.617 1 89.56 99 THR A O 1
ATOM 799 N N . LYS A 1 100 ? -10.219 -6.547 11.719 1 83.5 100 LYS A N 1
ATOM 800 C CA . LYS A 1 100 ? -9.836 -7.949 11.609 1 83.5 100 LYS A CA 1
ATOM 801 C C . LYS A 1 100 ? -10.914 -8.859 12.188 1 83.5 100 LYS A C 1
ATOM 803 O O . LYS A 1 100 ? -11.141 -9.961 11.68 1 83.5 100 LYS A O 1
ATOM 808 N N . GLU A 1 101 ? -11.602 -8.398 13.133 1 83.62 101 GLU A N 1
ATOM 809 C CA . GLU A 1 101 ? -12.586 -9.227 13.82 1 83.62 101 GLU A CA 1
ATOM 810 C C . GLU A 1 101 ? -13.984 -9.023 13.242 1 83.62 101 GLU A C 1
ATOM 812 O O . GLU A 1 101 ? -14.922 -9.727 13.617 1 83.62 101 GLU A O 1
ATOM 817 N N . ALA A 1 102 ? -14.094 -8.125 12.328 1 89.56 102 ALA A N 1
ATOM 818 C CA . ALA A 1 102 ? -15.414 -7.824 11.766 1 89.56 102 ALA A CA 1
ATOM 819 C C . ALA A 1 102 ? -15.867 -8.922 10.812 1 89.56 102 ALA A C 1
ATOM 821 O O . ALA A 1 102 ? -15.102 -9.359 9.945 1 89.56 102 ALA A O 1
ATOM 822 N N . GLN A 1 103 ? -17.109 -9.312 11.008 1 91.06 103 GLN A N 1
ATOM 823 C CA . GLN A 1 103 ? -17.672 -10.336 10.141 1 91.06 103 GLN A CA 1
ATOM 824 C C . GLN A 1 103 ? -18.5 -9.711 9.023 1 91.06 103 GLN A C 1
ATOM 826 O O . GLN A 1 103 ? -18.484 -10.188 7.887 1 91.06 103 GLN A O 1
ATOM 831 N N . THR A 1 104 ? -19.266 -8.742 9.406 1 94.25 104 THR A N 1
ATOM 832 C CA . THR A 1 104 ? -20.078 -8.016 8.445 1 94.25 104 THR A CA 1
ATOM 833 C C . THR A 1 104 ? -19.656 -6.547 8.375 1 94.25 104 THR A C 1
ATOM 835 O O . THR A 1 104 ? -19.641 -5.855 9.398 1 94.25 104 THR A O 1
ATOM 838 N N . VAL A 1 105 ? -19.344 -6.129 7.16 1 95.25 105 VAL A N 1
ATOM 839 C CA . VAL A 1 105 ? -18.812 -4.777 6.992 1 95.25 105 VAL A CA 1
ATOM 840 C C . VAL A 1 105 ? -19.641 -4.035 5.941 1 95.25 105 VAL A C 1
ATOM 842 O O . VAL A 1 105 ? -19.875 -4.555 4.848 1 95.25 105 VAL A O 1
ATOM 845 N N . LYS A 1 106 ? -20.047 -2.867 6.297 1 93.94 106 LYS A N 1
ATOM 846 C CA . LYS A 1 106 ? -20.688 -1.962 5.348 1 93.94 106 LYS A CA 1
ATOM 847 C C . LYS A 1 106 ? -19.766 -0.801 4.984 1 93.94 106 LYS A C 1
ATOM 849 O O . LYS A 1 106 ? -19.109 -0.228 5.855 1 93.94 106 LYS A O 1
ATOM 854 N N . ILE A 1 107 ? -19.688 -0.473 3.748 1 96 107 ILE A N 1
ATOM 855 C CA . ILE A 1 107 ? -18.891 0.644 3.244 1 96 107 ILE A CA 1
ATOM 856 C C . ILE A 1 107 ? -19.797 1.62 2.494 1 96 107 ILE A C 1
ATOM 858 O O . ILE A 1 107 ? -20.484 1.236 1.545 1 96 107 ILE A O 1
ATOM 862 N N . ILE A 1 108 ? -19.797 2.791 2.922 1 94.5 108 ILE A N 1
ATOM 863 C CA . ILE A 1 108 ? -20.594 3.834 2.271 1 94.5 108 ILE A CA 1
ATOM 864 C C . ILE A 1 108 ? -19.672 4.742 1.458 1 94.5 108 ILE A C 1
ATOM 866 O O . ILE A 1 108 ? -18.875 5.496 2.023 1 94.5 108 ILE A 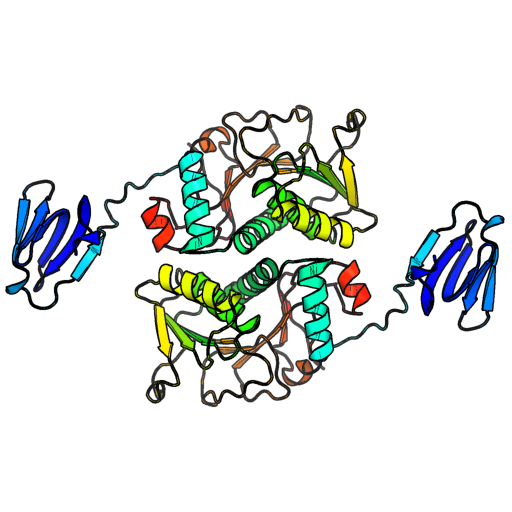O 1
ATOM 870 N N . VAL A 1 109 ? -19.828 4.688 0.193 1 96.31 109 VAL A N 1
ATOM 871 C CA . VAL A 1 109 ? -19.062 5.551 -0.691 1 96.31 109 VAL A CA 1
ATOM 872 C C . VAL A 1 109 ? -19.875 6.797 -1.04 1 96.31 109 VAL A C 1
ATOM 874 O O . VAL A 1 109 ? -20.812 6.727 -1.839 1 96.31 109 VAL A O 1
ATOM 877 N N . GLY A 1 110 ? -19.406 7.898 -0.448 1 93.94 110 GLY A N 1
ATOM 878 C CA . GLY A 1 110 ? -20.219 9.102 -0.585 1 93.94 110 GLY A CA 1
ATOM 879 C C . GLY A 1 110 ? -19.5 10.211 -1.331 1 93.94 110 GLY A C 1
ATOM 880 O O . GLY A 1 110 ? -20.031 11.32 -1.46 1 93.94 110 GLY A O 1
ATOM 881 N N . SER A 1 111 ? -18.25 9.945 -1.804 1 94.12 111 SER A N 1
ATOM 882 C CA . SER A 1 111 ? -17.5 10.945 -2.557 1 94.12 111 SER A CA 1
ATOM 883 C C . SER A 1 111 ? -16.703 10.305 -3.684 1 94.12 111 SER A C 1
ATOM 885 O O . SER A 1 111 ? -16.25 9.164 -3.561 1 94.12 111 SER A O 1
ATOM 887 N N . ASP A 1 112 ? -16.547 11.086 -4.781 1 95.69 112 ASP A N 1
ATOM 888 C CA . ASP A 1 112 ? -15.797 10.633 -5.945 1 95.69 112 ASP A CA 1
ATOM 889 C C . ASP A 1 112 ? -14.391 11.227 -5.957 1 95.69 112 ASP A C 1
ATOM 891 O O . ASP A 1 112 ? -13.992 11.875 -6.926 1 95.69 112 ASP A O 1
ATOM 895 N N . ASP A 1 113 ? -13.727 11.117 -4.891 1 96.06 113 ASP A N 1
ATOM 896 C CA . ASP A 1 113 ? -12.352 11.562 -4.68 1 96.06 113 ASP A CA 1
ATOM 897 C C . ASP A 1 113 ? -11.516 10.477 -4.008 1 96.06 113 ASP A C 1
ATOM 899 O O . ASP A 1 113 ? -11.781 9.289 -4.18 1 96.06 113 ASP A O 1
ATOM 903 N N . ILE A 1 114 ? -10.5 10.828 -3.34 1 97.62 114 ILE A N 1
ATOM 904 C CA . ILE A 1 114 ? -9.57 9.859 -2.766 1 97.62 114 ILE A CA 1
ATOM 905 C C . ILE A 1 114 ? -10.289 8.992 -1.743 1 97.62 114 ILE A C 1
ATOM 907 O O . ILE A 1 114 ? -9.945 7.82 -1.557 1 97.62 114 ILE A O 1
ATOM 911 N N . PHE A 1 115 ? -11.273 9.469 -1.066 1 97.75 115 PHE A N 1
ATOM 912 C CA . PHE A 1 115 ? -11.984 8.719 -0.032 1 97.75 115 PHE A CA 1
ATOM 913 C C . PHE A 1 115 ? -12.852 7.629 -0.648 1 97.75 115 PHE A C 1
ATOM 915 O O . PHE A 1 115 ? -12.977 6.535 -0.091 1 97.75 115 PHE A O 1
ATOM 922 N N . GLY A 1 116 ? -13.445 7.945 -1.803 1 97.44 116 GLY A N 1
ATOM 923 C CA . GLY A 1 116 ? -14.117 6.891 -2.545 1 97.44 116 GLY A CA 1
ATOM 924 C C . GLY A 1 116 ? -13.188 5.766 -2.961 1 97.44 116 GLY A C 1
ATOM 925 O O . GLY A 1 116 ? -13.539 4.59 -2.842 1 97.44 116 GLY A O 1
ATOM 926 N N . ALA A 1 117 ? -11.992 6.148 -3.453 1 98.31 117 ALA A N 1
ATOM 927 C CA . ALA A 1 117 ? -10.984 5.156 -3.816 1 98.31 117 ALA A CA 1
ATOM 928 C C . ALA A 1 117 ? -10.641 4.262 -2.627 1 98.31 117 ALA A C 1
ATOM 930 O O . ALA A 1 117 ? -10.523 3.043 -2.773 1 98.31 117 ALA A O 1
ATOM 931 N N . ILE A 1 118 ? -10.516 4.859 -1.479 1 98.5 118 ILE A N 1
ATOM 932 C CA . ILE A 1 118 ? -10.25 4.113 -0.254 1 98.5 118 ILE A CA 1
ATOM 933 C C . ILE A 1 118 ? -11.406 3.15 0.021 1 98.5 118 ILE A C 1
ATOM 935 O O . ILE A 1 118 ? -11.188 1.989 0.371 1 98.5 118 ILE A O 1
ATOM 939 N N . GLY A 1 119 ? -12.609 3.594 -0.168 1 98.19 119 GLY A N 1
ATOM 940 C CA . GLY A 1 119 ? -13.773 2.742 0.041 1 98.19 119 GLY A CA 1
ATOM 941 C C . GLY A 1 119 ? -13.781 1.516 -0.85 1 98.19 119 GLY A C 1
ATOM 942 O O . GLY A 1 119 ? -13.922 0.391 -0.366 1 98.19 119 GLY A O 1
ATOM 943 N N . PHE A 1 120 ? -13.602 1.729 -2.119 1 98.06 120 PHE A N 1
ATOM 944 C CA . PHE A 1 120 ? -13.641 0.63 -3.078 1 98.06 120 PHE A CA 1
ATOM 945 C C . PHE A 1 120 ? -12.492 -0.341 -2.83 1 98.06 120 PHE A C 1
ATOM 947 O O . PHE A 1 120 ? -12.68 -1.559 -2.863 1 98.06 120 PHE A O 1
ATOM 954 N N . THR A 1 121 ? -11.336 0.186 -2.615 1 98.06 121 THR A N 1
ATOM 955 C CA . THR A 1 121 ? -10.156 -0.651 -2.4 1 98.06 121 THR A CA 1
ATOM 956 C C . THR A 1 121 ? -10.289 -1.447 -1.105 1 98.06 121 THR A C 1
ATOM 958 O O . THR A 1 121 ? -9.898 -2.615 -1.047 1 98.06 121 THR A O 1
ATOM 961 N N . PHE A 1 122 ? -10.828 -0.839 -0.112 1 98.12 122 PHE A N 1
ATOM 962 C CA . PHE A 1 122 ? -11.062 -1.525 1.153 1 98.12 122 PHE A CA 1
ATOM 963 C C . PHE A 1 122 ? -12.031 -2.689 0.971 1 98.12 122 PHE A C 1
ATOM 965 O O . PHE A 1 122 ? -11.758 -3.807 1.416 1 98.12 122 PHE A O 1
ATOM 972 N N . ALA A 1 123 ? -13.109 -2.412 0.338 1 97.19 123 ALA A N 1
ATOM 973 C CA . ALA A 1 123 ? -14.086 -3.465 0.06 1 97.19 123 ALA A CA 1
ATOM 974 C C . ALA A 1 123 ? -13.422 -4.66 -0.618 1 97.19 123 ALA A C 1
ATOM 976 O O . ALA A 1 123 ? -13.594 -5.801 -0.185 1 97.19 123 ALA A O 1
ATOM 977 N N . ARG A 1 124 ? -12.633 -4.352 -1.604 1 95.81 124 ARG A N 1
ATOM 978 C CA . ARG A 1 124 ? -11.961 -5.402 -2.357 1 95.81 124 ARG A CA 1
ATOM 979 C C . ARG A 1 124 ? -11 -6.184 -1.468 1 95.81 124 ARG A C 1
ATOM 981 O O . ARG A 1 124 ? -10.891 -7.406 -1.585 1 95.81 124 ARG A O 1
ATOM 988 N N . SER A 1 125 ? -10.375 -5.508 -0.618 1 93.81 125 SER A N 1
ATOM 989 C CA . SER A 1 125 ? -9.289 -6.086 0.175 1 93.81 125 SER A CA 1
ATOM 990 C C . SER A 1 125 ? -9.836 -6.969 1.292 1 93.81 125 SER A C 1
ATOM 992 O O . SER A 1 125 ? -9.188 -7.93 1.704 1 93.81 125 SER A O 1
ATOM 994 N N . ILE A 1 126 ? -11.016 -6.719 1.78 1 93.38 126 ILE A N 1
ATOM 995 C CA . ILE A 1 126 ? -11.477 -7.434 2.965 1 93.38 126 ILE A CA 1
ATOM 996 C C . ILE A 1 126 ? -12.398 -8.578 2.547 1 93.38 126 ILE A C 1
ATOM 998 O O . ILE A 1 126 ? -12.766 -9.422 3.371 1 93.38 126 ILE A O 1
ATOM 1002 N N . MET A 1 127 ? -12.766 -8.602 1.37 1 90.12 127 MET A N 1
ATOM 1003 C CA . MET A 1 127 ? -13.703 -9.594 0.862 1 90.12 127 MET A CA 1
ATOM 1004 C C . MET A 1 127 ? -13.203 -11.008 1.13 1 90.12 127 MET A C 1
ATOM 1006 O O . MET A 1 127 ? -14 -11.93 1.338 1 90.12 127 MET A O 1
ATOM 1010 N N . ARG A 1 128 ? -11.953 -11.211 1.172 1 81.25 128 ARG A N 1
ATOM 1011 C CA . ARG A 1 128 ? -11.375 -12.531 1.371 1 81.25 128 ARG A CA 1
ATOM 1012 C C . ARG A 1 128 ? -11.586 -13.008 2.805 1 81.25 128 ARG A C 1
ATOM 1014 O O . ARG A 1 128 ? -11.562 -14.211 3.074 1 81.25 128 ARG A O 1
ATOM 1021 N N . ASN A 1 129 ? -11.766 -12.078 3.691 1 80.31 129 ASN A N 1
ATOM 1022 C CA . ASN A 1 129 ? -11.75 -12.43 5.105 1 80.31 129 ASN A CA 1
ATOM 1023 C C . ASN A 1 129 ? -13.117 -12.211 5.754 1 80.31 129 ASN A C 1
ATOM 1025 O O . ASN A 1 129 ? -13.469 -12.883 6.723 1 80.31 129 ASN A O 1
ATOM 1029 N N . ALA A 1 130 ? -13.812 -11.289 5.219 1 86.62 130 ALA A N 1
ATOM 1030 C CA . ALA A 1 130 ? -15.094 -10.945 5.824 1 86.62 130 ALA A CA 1
ATOM 1031 C C . ALA A 1 130 ? -16.188 -11.914 5.379 1 86.62 130 ALA A C 1
ATOM 1033 O O . ALA A 1 130 ? -16.172 -12.406 4.246 1 86.62 130 ALA A O 1
ATOM 1034 N N . LYS A 1 131 ? -17.109 -12.18 6.25 1 88.19 131 LYS A N 1
ATOM 1035 C CA . LYS A 1 131 ? -18.266 -13.023 5.914 1 88.19 131 LYS A CA 1
ATOM 1036 C C . LYS A 1 131 ? -19.172 -12.328 4.91 1 88.19 131 LYS A C 1
ATOM 1038 O O . LYS A 1 131 ? -19.688 -12.961 3.984 1 88.19 131 LYS A O 1
ATOM 1043 N N . LYS A 1 132 ? -19.406 -11.062 5.148 1 92.69 132 LYS A N 1
ATOM 1044 C CA . LYS A 1 132 ? -20.266 -10.266 4.266 1 92.69 132 LYS A CA 1
ATOM 1045 C C . LYS A 1 132 ? -19.734 -8.844 4.133 1 92.69 132 LYS A C 1
ATOM 1047 O O . LYS A 1 132 ? -19.359 -8.219 5.133 1 92.69 132 LYS A O 1
ATOM 1052 N N . VAL A 1 133 ? -19.719 -8.367 2.904 1 93.94 133 VAL A N 1
ATOM 1053 C CA . VAL A 1 133 ? -19.312 -7 2.605 1 93.94 133 VAL A CA 1
ATOM 1054 C C . VAL A 1 133 ? -20.406 -6.297 1.804 1 93.94 133 VAL A C 1
ATOM 1056 O O . VAL A 1 133 ? -20.828 -6.797 0.765 1 93.94 133 VAL A O 1
ATOM 1059 N N . TYR A 1 134 ? -20.891 -5.195 2.33 1 93.38 134 TYR A N 1
ATOM 1060 C CA . TYR A 1 134 ? -21.906 -4.379 1.668 1 93.38 134 TYR A CA 1
ATOM 1061 C C . TYR A 1 134 ? -21.328 -3.031 1.251 1 93.38 134 TYR A C 1
ATOM 1063 O O . TYR A 1 134 ? -20.766 -2.303 2.078 1 93.38 134 TYR A O 1
ATOM 1071 N N . VAL A 1 135 ? -21.469 -2.775 -0.019 1 94.94 135 VAL A N 1
ATOM 1072 C CA . VAL A 1 135 ? -21 -1.484 -0.526 1 94.94 135 VAL A CA 1
ATOM 1073 C C . VAL A 1 135 ? -22.203 -0.676 -1.026 1 94.94 135 VAL A C 1
ATOM 1075 O O . VAL A 1 135 ? -22.922 -1.114 -1.928 1 94.94 135 VAL A O 1
ATOM 1078 N N . GLU A 1 136 ? -22.359 0.431 -0.407 1 93.19 136 GLU A N 1
ATOM 1079 C CA . GLU A 1 136 ? -23.406 1.368 -0.809 1 93.19 136 GLU A CA 1
ATOM 1080 C C . GLU A 1 136 ? -22.812 2.6 -1.485 1 93.19 136 GLU A C 1
ATOM 1082 O O . GLU A 1 136 ? -22 3.312 -0.888 1 93.19 136 GLU A O 1
ATOM 1087 N N . ILE A 1 137 ? -23.234 2.863 -2.656 1 94 137 ILE A N 1
ATOM 1088 C CA . ILE A 1 137 ? -22.719 3.994 -3.42 1 94 137 ILE A CA 1
ATOM 1089 C C . ILE A 1 137 ? -23.719 5.145 -3.385 1 94 137 ILE A C 1
ATOM 1091 O O . ILE A 1 137 ? -24.828 5.027 -3.92 1 94 137 ILE A O 1
ATOM 1095 N N . GLN A 1 138 ? -23.312 6.246 -2.838 1 91.06 138 GLN A N 1
ATOM 1096 C CA . GLN A 1 138 ? -24.219 7.367 -2.605 1 91.06 138 GLN A CA 1
ATOM 1097 C C . GLN A 1 138 ? -23.828 8.57 -3.471 1 91.06 138 GLN A C 1
ATOM 1099 O O . GLN A 1 138 ? -24.328 9.68 -3.25 1 91.06 138 GLN A O 1
ATOM 1104 N N . THR A 1 139 ? -22.922 8.391 -4.359 1 91.62 139 THR A N 1
ATOM 1105 C CA . THR A 1 139 ? -22.469 9.461 -5.246 1 91.62 139 THR A CA 1
ATOM 1106 C C . THR A 1 139 ? -22.266 8.938 -6.668 1 91.62 139 THR A C 1
ATOM 1108 O O . THR A 1 139 ? -22.109 7.734 -6.875 1 91.62 139 THR A O 1
ATOM 1111 N N . GLU A 1 140 ? -22.297 9.859 -7.559 1 93.19 140 GLU A N 1
ATOM 1112 C CA . GLU A 1 140 ? -21.953 9.492 -8.93 1 93.19 140 GLU A CA 1
ATOM 1113 C C . GLU A 1 140 ? -20.453 9.312 -9.102 1 93.19 140 GLU A C 1
ATOM 1115 O O . GLU A 1 140 ? -19.672 10.164 -8.672 1 93.19 140 GLU A O 1
ATOM 1120 N N . ILE A 1 141 ? -20.078 8.203 -9.656 1 94 141 ILE A N 1
ATOM 1121 C CA . ILE A 1 141 ? -18.656 7.906 -9.883 1 94 141 ILE A CA 1
ATOM 1122 C C . ILE A 1 141 ? -18.266 8.352 -11.289 1 94 141 ILE A C 1
ATOM 1124 O O . ILE A 1 141 ? -18.609 7.703 -12.273 1 94 141 ILE A O 1
ATOM 1128 N N . THR A 1 142 ? -17.5 9.438 -11.336 1 96.12 142 THR A N 1
ATOM 1129 C CA . THR A 1 142 ? -17.156 10 -12.641 1 96.12 142 THR A CA 1
ATOM 1130 C C . THR A 1 142 ? -15.641 10.078 -12.812 1 96.12 142 THR A C 1
ATOM 1132 O O . THR A 1 142 ? -15.148 10.141 -13.938 1 96.12 142 THR A O 1
ATOM 1135 N N . SER A 1 143 ? -14.945 10.156 -11.695 1 96.38 143 SER A N 1
ATOM 1136 C CA . SER A 1 143 ? -13.492 10.219 -11.789 1 96.38 143 SER A CA 1
ATOM 1137 C C . SER A 1 143 ? -12.914 8.938 -12.375 1 96.38 143 SER A C 1
ATOM 1139 O O . SER A 1 143 ? -13.383 7.84 -12.055 1 96.38 143 SER A O 1
ATOM 1141 N N . LEU A 1 144 ? -11.914 9.062 -13.211 1 96.06 144 LEU A N 1
ATOM 1142 C CA . LEU A 1 144 ? -11.273 7.914 -13.844 1 96.06 144 LEU A CA 1
ATOM 1143 C C . LEU A 1 144 ? -10.734 6.945 -12.789 1 96.06 144 LEU A C 1
ATOM 1145 O O . LEU A 1 144 ? -10.875 5.727 -12.93 1 96.06 144 LEU A O 1
ATOM 1149 N N . LYS A 1 145 ? -10.188 7.484 -11.836 1 95.94 145 LYS A N 1
ATOM 1150 C CA . LYS A 1 145 ? -9.586 6.668 -10.781 1 95.94 145 LYS A CA 1
ATOM 1151 C C . LYS A 1 145 ? -10.648 5.848 -10.055 1 95.94 145 LYS A C 1
ATOM 1153 O O . LYS A 1 145 ? -10.492 4.637 -9.883 1 95.94 145 LYS A O 1
ATOM 1158 N N . ASN A 1 146 ? -11.656 6.461 -9.609 1 97.38 146 ASN A N 1
ATOM 1159 C CA . ASN A 1 146 ? -12.695 5.746 -8.875 1 97.38 146 ASN A CA 1
ATOM 1160 C C . ASN A 1 146 ? -13.461 4.785 -9.773 1 97.38 146 ASN A C 1
ATOM 1162 O O . ASN A 1 146 ? -13.898 3.725 -9.328 1 97.38 146 ASN A O 1
ATOM 1166 N N . THR A 1 147 ? -13.617 5.18 -11.016 1 97.56 147 THR A N 1
ATOM 1167 C CA . THR A 1 147 ? -14.172 4.234 -11.977 1 97.56 147 THR A CA 1
ATOM 1168 C C . THR A 1 147 ? -13.32 2.975 -12.055 1 97.56 147 THR A C 1
ATOM 1170 O O . THR A 1 147 ? -13.844 1.859 -12.047 1 97.56 147 THR A O 1
ATOM 1173 N N . MET A 1 148 ? -12.047 3.172 -12.156 1 97.81 148 MET A N 1
ATOM 1174 C CA . MET A 1 148 ? -11.125 2.041 -12.195 1 97.81 148 MET A CA 1
ATOM 1175 C C . MET A 1 148 ? -11.25 1.192 -10.93 1 97.81 148 MET A C 1
ATOM 1177 O O . MET A 1 148 ? -11.414 -0.028 -11.016 1 97.81 148 MET A O 1
ATOM 1181 N N . HIS A 1 149 ? -11.203 1.789 -9.781 1 97.62 149 HIS A N 1
ATOM 1182 C CA . HIS A 1 149 ? -11.289 1.051 -8.523 1 97.62 149 HIS A CA 1
ATOM 1183 C C . HIS A 1 149 ? -12.625 0.313 -8.414 1 97.62 149 HIS A C 1
ATOM 1185 O O . HIS A 1 149 ? -12.672 -0.811 -7.91 1 97.62 149 HIS A O 1
ATOM 1191 N N . PHE A 1 150 ? -13.625 0.992 -8.852 1 97.5 150 PHE A N 1
ATOM 1192 C CA . PHE A 1 150 ? -14.938 0.355 -8.836 1 97.5 150 PHE A CA 1
ATOM 1193 C C . PHE A 1 150 ? -14.961 -0.863 -9.75 1 97.5 150 PHE A C 1
ATOM 1195 O O . PHE A 1 150 ? -15.492 -1.914 -9.375 1 97.5 150 PHE A O 1
ATOM 1202 N N . GLN A 1 151 ? -14.367 -0.746 -10.867 1 97.06 151 GLN A N 1
ATOM 1203 C CA . GLN A 1 151 ? -14.312 -1.866 -11.805 1 97.06 151 GLN A CA 1
ATOM 1204 C C . GLN A 1 151 ? -13.469 -3.01 -11.242 1 97.06 151 GLN A C 1
ATOM 1206 O O . GLN A 1 151 ? -13.844 -4.18 -11.375 1 97.06 151 GLN A O 1
ATOM 1211 N N . LEU A 1 152 ? -12.328 -2.699 -10.672 1 97.06 152 LEU A N 1
ATOM 1212 C CA . LEU A 1 152 ? -11.516 -3.723 -10.031 1 97.06 152 LEU A CA 1
ATOM 1213 C C . LEU A 1 152 ? -12.312 -4.477 -8.969 1 97.06 152 LEU A C 1
ATOM 1215 O O . LEU A 1 152 ? -12.211 -5.699 -8.867 1 97.06 152 LEU A O 1
ATOM 1219 N N . LEU A 1 153 ? -13.094 -3.752 -8.188 1 96.94 153 LEU A N 1
ATOM 1220 C CA . LEU A 1 153 ? -13.953 -4.352 -7.172 1 96.94 153 LEU A CA 1
ATOM 1221 C C . LEU A 1 153 ? -14.969 -5.293 -7.809 1 96.94 153 LEU A C 1
ATOM 1223 O O . LEU A 1 153 ? -15.117 -6.438 -7.379 1 96.94 153 LEU A O 1
ATOM 1227 N N . LYS A 1 154 ? -15.602 -4.852 -8.82 1 95.88 154 LYS A N 1
ATOM 1228 C CA . LYS A 1 154 ? -16.625 -5.648 -9.508 1 95.88 154 LYS A CA 1
ATOM 1229 C C . LYS A 1 154 ? -16.016 -6.918 -10.102 1 95.88 154 LYS A C 1
ATOM 1231 O O . LYS A 1 154 ? -16.609 -7.996 -9.992 1 95.88 154 LYS A O 1
ATOM 1236 N N . ASN A 1 155 ? -14.875 -6.758 -10.727 1 94.06 155 ASN A N 1
ATOM 1237 C CA . ASN A 1 155 ? -14.211 -7.891 -11.352 1 94.06 155 ASN A CA 1
ATOM 1238 C C . ASN A 1 155 ? -13.773 -8.93 -10.328 1 94.06 155 ASN A C 1
ATOM 1240 O O . ASN A 1 155 ? -13.617 -10.102 -10.648 1 94.06 155 ASN A O 1
ATOM 1244 N N . SER A 1 156 ? -13.578 -8.461 -9.086 1 92.75 156 SER A N 1
ATOM 1245 C CA . SER A 1 156 ? -13.109 -9.344 -8.023 1 92.75 156 SER A CA 1
ATOM 1246 C C . SER A 1 156 ? -14.273 -9.859 -7.18 1 92.75 156 SER A C 1
ATOM 1248 O O . SER A 1 156 ? -14.062 -10.469 -6.129 1 92.75 156 SER A O 1
ATOM 1250 N N . LYS A 1 157 ? -15.422 -9.609 -7.551 1 90.25 157 LYS A N 1
ATOM 1251 C CA . LYS A 1 157 ? -16.625 -9.891 -6.773 1 90.25 157 LYS A CA 1
ATOM 1252 C C . LYS A 1 157 ? -16.734 -11.375 -6.438 1 90.25 157 LYS A C 1
ATOM 1254 O O . LYS A 1 157 ? -16.484 -12.227 -7.293 1 90.25 157 LYS A O 1
ATOM 1259 N N . GLN A 1 158 ? -17.047 -11.562 -5.223 1 87.19 158 GLN A 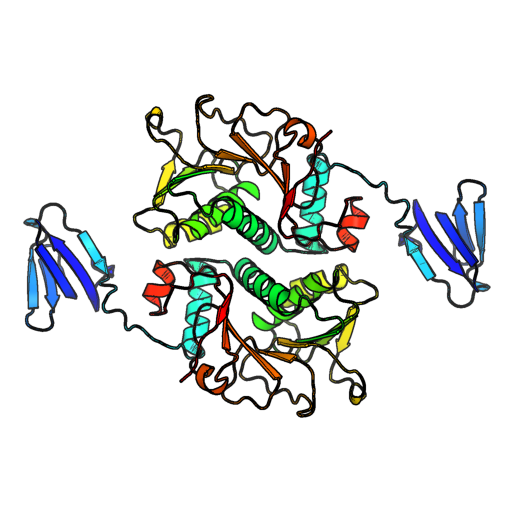N 1
ATOM 1260 C CA . GLN A 1 158 ? -17.359 -12.883 -4.691 1 87.19 158 GLN A CA 1
ATOM 1261 C C . GLN A 1 158 ? -18.781 -12.938 -4.156 1 87.19 158 GLN A C 1
ATOM 1263 O O . GLN A 1 158 ? -19.484 -11.914 -4.121 1 87.19 158 GLN A O 1
ATOM 1268 N N . GLU A 1 159 ? -19.219 -14.039 -3.699 1 85.69 159 GLU A N 1
ATOM 1269 C CA . GLU A 1 159 ? -20.609 -14.242 -3.27 1 85.69 159 GLU A CA 1
ATOM 1270 C C . GLU A 1 159 ? -20.922 -13.391 -2.047 1 85.69 159 GLU A C 1
ATOM 1272 O O . GLU A 1 159 ? -22.078 -12.984 -1.854 1 85.69 159 GLU A O 1
ATOM 1277 N N . ASN A 1 160 ? -19.922 -13.094 -1.341 1 89.88 160 ASN A N 1
ATOM 1278 C CA . ASN A 1 160 ? -20.156 -12.398 -0.08 1 89.88 160 ASN A CA 1
ATOM 1279 C C . ASN A 1 160 ? -20.156 -10.891 -0.266 1 89.88 160 ASN A C 1
ATOM 1281 O O . ASN A 1 160 ? -20.25 -10.141 0.708 1 89.88 160 ASN A O 1
ATOM 1285 N N . LEU A 1 161 ? -19.984 -10.375 -1.466 1 93.06 161 LEU A N 1
ATOM 1286 C CA . LEU A 1 161 ? -20 -8.938 -1.742 1 93.06 161 LEU A CA 1
ATOM 1287 C C . LEU A 1 161 ? -21.328 -8.516 -2.355 1 93.06 161 LEU A C 1
ATOM 1289 O O . LEU A 1 161 ? -21.734 -9.047 -3.387 1 93.06 161 LEU A O 1
ATOM 1293 N N . ILE A 1 162 ? -21.938 -7.555 -1.793 1 92.38 162 ILE A N 1
ATOM 1294 C CA . ILE A 1 162 ? -23.156 -6.93 -2.305 1 92.38 162 ILE A CA 1
ATOM 1295 C C . ILE A 1 162 ? -22.891 -5.453 -2.596 1 92.38 162 ILE A C 1
ATOM 1297 O O . ILE A 1 162 ? -22.391 -4.727 -1.738 1 92.38 162 ILE A O 1
ATOM 1301 N N . ILE A 1 163 ? -23.156 -5.07 -3.76 1 92.56 163 ILE A N 1
ATOM 1302 C CA . ILE A 1 163 ? -23.047 -3.674 -4.16 1 92.56 163 ILE A CA 1
ATOM 1303 C C . ILE A 1 163 ? -24.438 -3.105 -4.457 1 92.56 163 ILE A C 1
ATOM 1305 O O . ILE A 1 163 ? -25.188 -3.684 -5.238 1 92.56 163 ILE A O 1
ATOM 1309 N N . ALA A 1 164 ? -24.75 -2.098 -3.846 1 87.31 164 ALA A N 1
ATOM 1310 C CA . ALA A 1 164 ? -26.062 -1.487 -4.043 1 87.31 164 ALA A CA 1
ATOM 1311 C C . ALA A 1 164 ? -25.938 0.012 -4.293 1 87.31 164 ALA A C 1
ATOM 1313 O O . ALA A 1 164 ? -25.016 0.655 -3.801 1 87.31 164 ALA A O 1
ATOM 1314 N N . ASP A 1 165 ? -26.859 0.368 -5.195 1 76.94 165 ASP A N 1
ATOM 1315 C CA . ASP A 1 165 ? -27 1.805 -5.406 1 76.94 165 ASP A CA 1
ATOM 1316 C C . ASP A 1 165 ? -28.031 2.393 -4.441 1 76.94 165 ASP A C 1
ATOM 1318 O O . ASP A 1 165 ? -29.031 1.74 -4.109 1 76.94 165 ASP A O 1
ATOM 1322 N N . PHE A 1 166 ? -27.828 3.6 -3.984 1 65.38 166 PHE A N 1
ATOM 1323 C CA . PHE A 1 166 ? -28.703 4.438 -3.158 1 65.38 166 PHE A CA 1
ATOM 1324 C C . PHE A 1 166 ? -29.25 3.645 -1.981 1 65.38 166 PHE A C 1
ATOM 1326 O O . PHE A 1 166 ? -29.188 2.414 -1.969 1 65.38 166 PHE A O 1
ATOM 1333 N N . ILE A 1 167 ? -29.688 4.34 -0.93 1 55.34 167 ILE A N 1
ATOM 1334 C CA . ILE A 1 167 ? -30.156 3.875 0.368 1 55.34 167 ILE A CA 1
ATOM 1335 C C . ILE A 1 167 ? -31.203 2.779 0.171 1 55.34 167 ILE A C 1
ATOM 1337 O O . ILE A 1 167 ? -32.219 2.984 -0.518 1 55.34 167 ILE A O 1
ATOM 1341 N N . ASP A 1 168 ? -30.734 1.554 0.184 1 53.31 168 ASP A N 1
ATOM 1342 C CA . ASP A 1 168 ? -31.859 0.64 0.389 1 53.31 168 ASP A CA 1
ATOM 1343 C C . ASP A 1 168 ? -32.594 0.966 1.681 1 53.31 168 ASP A C 1
ATOM 1345 O O . ASP A 1 168 ? -32.062 0.817 2.775 1 53.31 168 ASP A O 1
ATOM 1349 N N . GLU A 1 169 ? -33.625 1.733 1.585 1 49.28 169 GLU A N 1
ATOM 1350 C CA . GLU A 1 169 ? -34.469 2.148 2.689 1 49.28 169 GLU A CA 1
ATOM 1351 C C . GLU A 1 169 ? -34.75 0.989 3.641 1 49.28 169 GLU A C 1
ATOM 1353 O O . GLU A 1 169 ? -35.062 1.202 4.812 1 49.28 169 GLU A O 1
ATOM 1358 N N . ASN A 1 170 ? -34.781 -0.068 3.109 1 47.5 170 ASN A N 1
ATOM 1359 C CA . ASN A 1 170 ? -35.188 -1.186 3.955 1 47.5 170 ASN A CA 1
ATOM 1360 C C . ASN A 1 170 ? -34 -1.729 4.77 1 47.5 170 ASN A C 1
ATOM 1362 O O . ASN A 1 170 ? -34.125 -2.797 5.375 1 47.5 170 ASN A O 1
ATOM 1366 N N . GLU A 1 171 ? -32.875 -1.157 4.73 1 54.56 171 GLU A N 1
ATOM 1367 C CA . GLU A 1 171 ? -31.625 -1.583 5.363 1 54.56 171 GLU A CA 1
ATOM 1368 C C . GLU A 1 171 ? -31.719 -1.521 6.883 1 54.56 171 GLU A C 1
ATOM 1370 O O . GLU A 1 171 ? -30.734 -1.756 7.59 1 54.56 171 GLU A O 1
ATOM 1375 N N . ASN A 1 172 ? -32.812 -1.027 7.348 1 52.16 172 ASN A N 1
ATOM 1376 C CA . ASN A 1 172 ? -33.031 -0.805 8.773 1 52.16 172 ASN A CA 1
ATOM 1377 C C . ASN A 1 172 ? -32.688 -2.053 9.594 1 52.16 172 ASN A C 1
ATOM 1379 O O . ASN A 1 172 ? -32.406 -1.961 10.781 1 52.16 172 ASN A O 1
ATOM 1383 N N . GLU A 1 173 ? -32.688 -3.158 8.875 1 51.47 173 GLU A N 1
ATOM 1384 C CA . GLU A 1 173 ? -32.625 -4.32 9.75 1 51.47 173 GLU A CA 1
ATOM 1385 C C . GLU A 1 173 ? -31.25 -4.953 9.742 1 51.47 173 GLU A C 1
ATOM 1387 O O . GLU A 1 173 ? -30.938 -5.793 10.586 1 51.47 173 GLU A O 1
ATOM 1392 N N . THR A 1 174 ? -30.375 -4.516 8.859 1 62.38 174 THR A N 1
ATOM 1393 C CA . THR A 1 174 ? -29.141 -5.305 8.805 1 62.38 174 THR A CA 1
ATOM 1394 C C . THR A 1 174 ? -28.078 -4.723 9.734 1 62.38 174 THR A C 1
ATOM 1396 O O . THR A 1 174 ? -27.75 -3.539 9.641 1 62.38 174 THR A O 1
ATOM 1399 N N . LYS A 1 175 ? -27.797 -5.559 10.828 1 80.69 175 LYS A N 1
ATOM 1400 C CA . LYS A 1 175 ? -26.75 -5.176 11.773 1 80.69 175 LYS A CA 1
ATOM 1401 C C . LYS A 1 175 ? -25.375 -5.449 11.211 1 80.69 175 LYS A C 1
ATOM 1403 O O . LYS A 1 175 ? -25.125 -6.512 10.633 1 80.69 175 LYS A O 1
ATOM 1408 N N . TYR A 1 176 ? -24.656 -4.355 11.07 1 89.81 176 TYR A N 1
ATOM 1409 C CA . TYR A 1 176 ? -23.266 -4.473 10.68 1 89.81 176 TYR A CA 1
ATOM 1410 C C . TYR A 1 176 ? -22.344 -4.359 11.891 1 89.81 176 TYR A C 1
ATOM 1412 O O . TYR A 1 176 ? -22.641 -3.617 12.828 1 89.81 176 TYR A O 1
ATOM 1420 N N . ASP A 1 177 ? -21.312 -5.156 11.836 1 93.44 177 ASP A N 1
ATOM 1421 C CA . ASP A 1 177 ? -20.312 -5.031 12.898 1 93.44 177 ASP A CA 1
ATOM 1422 C C . ASP A 1 177 ? -19.547 -3.721 12.773 1 93.44 177 ASP A C 1
ATOM 1424 O O . ASP A 1 177 ? -19.25 -3.07 13.781 1 93.44 177 ASP A O 1
ATOM 1428 N N . THR A 1 178 ? -19.266 -3.424 11.5 1 95.25 178 THR A N 1
ATOM 1429 C CA . THR A 1 178 ? -18.438 -2.258 11.211 1 95.25 178 THR A CA 1
ATOM 1430 C C . THR A 1 178 ? -18.969 -1.507 9.992 1 95.25 178 THR A C 1
ATOM 1432 O O . THR A 1 178 ? -19.406 -2.123 9.023 1 95.25 178 THR A O 1
ATOM 1435 N N . VAL A 1 179 ? -18.922 -0.183 10.07 1 94.5 179 VAL A N 1
ATOM 1436 C CA . VAL A 1 179 ? -19.281 0.674 8.945 1 94.5 179 VAL A CA 1
ATOM 1437 C C . VAL A 1 179 ? -18.141 1.637 8.641 1 94.5 179 VAL A C 1
ATOM 1439 O O . VAL A 1 179 ? -17.672 2.361 9.523 1 94.5 179 VAL A O 1
ATOM 1442 N N . LEU A 1 180 ? -17.672 1.618 7.395 1 96.62 180 LEU A N 1
ATOM 1443 C CA . LEU A 1 180 ? -16.703 2.609 6.941 1 96.62 180 LEU A CA 1
ATOM 1444 C C . LEU A 1 180 ? -17.391 3.76 6.219 1 96.62 180 LEU A C 1
ATOM 1446 O O . LEU A 1 180 ? -18.109 3.541 5.238 1 96.62 180 LEU A O 1
ATOM 1450 N N . LEU A 1 181 ? -17.141 4.926 6.699 1 95.19 181 LEU A N 1
ATOM 1451 C CA . LEU A 1 181 ? -17.594 6.121 5.992 1 95.19 181 LEU A CA 1
ATOM 1452 C C . LEU A 1 181 ? -16.531 6.605 5.016 1 95.19 181 LEU A C 1
ATOM 1454 O O . LEU A 1 181 ? -15.625 7.352 5.398 1 95.19 181 LEU A O 1
ATOM 1458 N N . ALA A 1 182 ? -16.703 6.227 3.748 1 96.81 182 ALA A N 1
ATOM 1459 C CA . ALA A 1 182 ? -15.742 6.586 2.705 1 96.81 182 ALA A CA 1
ATOM 1460 C C . ALA A 1 182 ? -16.203 7.816 1.933 1 96.81 182 ALA A C 1
ATOM 1462 O O . ALA A 1 182 ? -16.547 7.727 0.748 1 96.81 182 ALA A O 1
ATOM 1463 N N . TYR A 1 183 ? -16.156 8.898 2.57 1 94.25 183 TYR A N 1
ATOM 1464 C CA . TYR A 1 183 ? -16.562 10.156 1.945 1 94.25 183 TYR A CA 1
ATOM 1465 C C . TYR A 1 183 ? -15.859 11.336 2.602 1 94.25 183 TYR A C 1
ATOM 1467 O O . TYR A 1 183 ? -15.266 11.195 3.674 1 94.25 183 TYR A O 1
ATOM 1475 N N . ASN A 1 184 ? -15.852 12.422 1.927 1 93 184 ASN A N 1
ATOM 1476 C CA . ASN A 1 184 ? -15.234 13.633 2.449 1 93 184 ASN A CA 1
ATOM 1477 C C . ASN A 1 184 ? -16.047 14.227 3.598 1 93 184 ASN A C 1
ATOM 1479 O O . ASN A 1 184 ? -17.25 13.969 3.713 1 93 184 ASN A O 1
ATOM 1483 N N . ARG A 1 185 ? -15.43 14.984 4.449 1 91.38 185 ARG A N 1
ATOM 1484 C CA . ARG A 1 185 ? -15.984 15.461 5.715 1 91.38 185 ARG A CA 1
ATOM 1485 C C . ARG A 1 185 ? -17.203 16.359 5.484 1 91.38 185 ARG A C 1
ATOM 1487 O O . ARG A 1 185 ? -17.953 16.641 6.418 1 91.38 185 ARG A O 1
ATOM 1494 N N . ASN A 1 186 ? -17.453 16.75 4.285 1 87.25 186 ASN A N 1
ATOM 1495 C CA . ASN A 1 186 ? -18.578 17.641 3.986 1 87.25 186 ASN A CA 1
ATOM 1496 C C . ASN A 1 186 ? -19.828 16.844 3.643 1 87.25 186 ASN A C 1
ATOM 1498 O O . ASN A 1 186 ? -20.922 17.406 3.549 1 87.25 186 ASN A O 1
ATOM 1502 N N . TYR A 1 187 ? -19.578 15.562 3.406 1 82.38 187 TYR A N 1
ATOM 1503 C CA . TYR A 1 187 ? -20.719 14.703 3.107 1 82.38 187 TYR A CA 1
ATOM 1504 C C . TYR A 1 187 ? -21.5 14.375 4.375 1 82.38 187 TYR A C 1
ATOM 1506 O O . TYR A 1 187 ? -20.906 14.023 5.398 1 82.38 187 TYR A O 1
ATOM 1514 N N . LYS A 1 188 ? -22.781 14.617 4.277 1 74.88 188 LYS A N 1
ATOM 1515 C CA . LYS A 1 188 ? -23.656 14.328 5.414 1 74.88 188 LYS A CA 1
ATOM 1516 C C . LYS A 1 188 ? -24.422 13.023 5.195 1 74.88 188 LYS A C 1
ATOM 1518 O O . LYS A 1 188 ? -25.156 12.883 4.215 1 74.88 188 LYS A O 1
ATOM 1523 N N . TYR A 1 189 ? -24.016 12.062 5.938 1 69.75 189 TYR A N 1
ATOM 1524 C CA . TYR A 1 189 ? -24.75 10.805 5.871 1 69.75 189 TYR A CA 1
ATOM 1525 C C . TYR A 1 189 ? -25.438 10.508 7.195 1 69.75 189 TYR A C 1
ATOM 1527 O O . TYR A 1 189 ? -24.859 10.688 8.266 1 69.75 189 TYR A O 1
ATOM 1535 N N . ASP A 1 190 ? -26.672 10.242 7.055 1 68.69 190 ASP A N 1
ATOM 1536 C CA . ASP A 1 190 ? -27.438 9.93 8.25 1 68.69 190 ASP A CA 1
ATOM 1537 C C . ASP A 1 190 ? -27.344 8.445 8.594 1 68.69 190 ASP A C 1
ATOM 1539 O O . ASP A 1 190 ? -27.953 7.609 7.914 1 68.69 190 ASP A O 1
ATOM 1543 N N . ILE A 1 191 ? -26.406 8.117 9.359 1 67.31 191 ILE A N 1
ATOM 1544 C CA . ILE A 1 191 ? -26.406 6.762 9.898 1 67.31 191 ILE A CA 1
ATOM 1545 C C . ILE A 1 191 ? -27.375 6.68 11.078 1 67.31 191 ILE A C 1
ATOM 1547 O O . ILE A 1 191 ? -27.5 7.633 11.852 1 67.31 191 ILE A O 1
ATOM 1551 N N . ASN A 1 192 ? -28.078 5.633 10.992 1 67.06 192 ASN A N 1
ATOM 1552 C CA . ASN A 1 192 ? -28.938 5.441 12.156 1 67.06 192 ASN A CA 1
ATOM 1553 C C . ASN A 1 192 ? -28.172 5.609 13.461 1 67.06 192 ASN A C 1
ATOM 1555 O O . ASN A 1 192 ? -27.219 4.879 13.719 1 67.06 192 ASN A O 1
ATOM 1559 N N . LYS A 1 193 ? -28.562 6.523 14.234 1 63.78 193 LYS A N 1
ATOM 1560 C CA . LYS A 1 193 ? -27.922 6.883 15.492 1 63.78 193 LYS A CA 1
ATOM 1561 C C . LYS A 1 193 ? -27.891 5.695 16.453 1 63.78 193 LYS A C 1
ATOM 1563 O O . LYS A 1 193 ? -27.062 5.637 17.359 1 63.78 193 LYS A O 1
ATOM 1568 N N . ASN A 1 194 ? -28.75 4.773 16.156 1 67.75 194 ASN A N 1
ATOM 1569 C CA . ASN A 1 194 ? -28.859 3.65 17.078 1 67.75 194 ASN A CA 1
ATOM 1570 C C . ASN A 1 194 ? -28 2.473 16.625 1 67.75 194 ASN A C 1
ATOM 1572 O O . ASN A 1 194 ? -28.109 1.374 17.172 1 67.75 194 ASN A O 1
ATOM 1576 N N . THR A 1 195 ? -27.125 2.795 15.797 1 78.44 195 THR A N 1
ATOM 1577 C CA . THR A 1 195 ? -26.281 1.696 15.328 1 78.44 195 THR A CA 1
ATOM 1578 C C . THR A 1 195 ? -25.266 1.297 16.391 1 78.44 195 THR A C 1
ATOM 1580 O O . THR A 1 195 ? -24.703 2.156 17.078 1 78.44 195 THR A O 1
ATOM 1583 N N . THR A 1 196 ? -25.156 0.006 16.578 1 85.62 196 THR A N 1
ATOM 1584 C CA . THR A 1 196 ? -24.141 -0.511 17.5 1 85.62 196 THR A CA 1
ATOM 1585 C C . THR A 1 196 ? -22.844 -0.826 16.766 1 85.62 196 THR A C 1
ATOM 1587 O O . THR A 1 196 ? -21.875 -1.256 17.375 1 85.62 196 THR A O 1
ATOM 1590 N N . ALA A 1 197 ? -22.891 -0.53 15.477 1 90.88 197 ALA A N 1
ATOM 1591 C CA . ALA A 1 197 ? -21.719 -0.818 14.664 1 90.88 197 ALA A CA 1
ATOM 1592 C C . ALA A 1 197 ? -20.562 0.097 15.039 1 90.88 197 ALA A C 1
ATOM 1594 O O . ALA A 1 197 ? -20.766 1.233 15.469 1 90.88 197 ALA A O 1
ATOM 1595 N N . ARG A 1 198 ? -19.438 -0.388 14.891 1 93.62 198 ARG A N 1
ATOM 1596 C CA . ARG A 1 198 ? -18.266 0.487 14.953 1 93.62 198 ARG A CA 1
ATOM 1597 C C . ARG A 1 198 ? -18.141 1.319 13.68 1 93.62 198 ARG A C 1
ATOM 1599 O O . ARG A 1 198 ? -18.047 0.771 12.578 1 93.62 198 ARG A O 1
ATOM 1606 N N . ILE A 1 199 ? -18.109 2.6 13.867 1 93.38 199 ILE A N 1
ATOM 1607 C CA . ILE A 1 199 ? -18.031 3.504 12.727 1 93.38 199 ILE A CA 1
ATOM 1608 C C . ILE A 1 199 ? -16.594 3.938 12.508 1 93.38 199 ILE A C 1
ATOM 1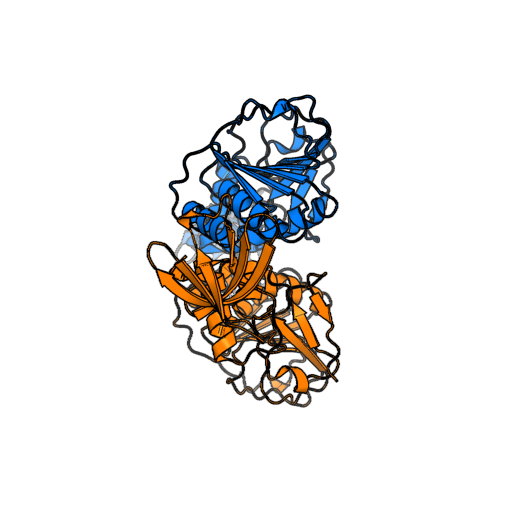610 O O . ILE A 1 199 ? -15.945 4.453 13.422 1 93.38 199 ILE A O 1
ATOM 1614 N N . LEU A 1 200 ? -16.094 3.654 11.328 1 96 200 LEU A N 1
ATOM 1615 C CA . LEU A 1 200 ? -14.773 4.125 10.93 1 96 200 LEU A CA 1
ATOM 1616 C C . LEU A 1 200 ? -14.883 5.422 10.133 1 96 200 LEU A C 1
ATOM 1618 O O . LEU A 1 200 ? -15.57 5.473 9.109 1 96 200 LEU A O 1
ATOM 1622 N N . ILE A 1 201 ? -14.172 6.422 10.594 1 95.19 201 ILE A N 1
ATOM 1623 C CA . ILE A 1 201 ? -14.242 7.754 10 1 95.19 201 ILE A CA 1
ATOM 1624 C C . ILE A 1 201 ? -12.867 8.164 9.484 1 95.19 201 ILE A C 1
ATOM 1626 O O . ILE A 1 201 ? -11.914 8.289 10.266 1 95.19 201 ILE A O 1
ATOM 1630 N N . ILE A 1 202 ? -12.656 8.469 8.18 1 96.56 202 ILE A N 1
ATOM 1631 C CA . ILE A 1 202 ? -11.328 8.695 7.613 1 96.56 202 ILE A CA 1
ATOM 1632 C C . ILE A 1 202 ? -11.211 10.141 7.145 1 96.56 202 ILE A C 1
ATOM 1634 O O . ILE A 1 202 ? -10.117 10.602 6.809 1 96.56 202 ILE A O 1
ATOM 1638 N N . ASP A 1 203 ? -12.141 10.945 6.992 1 95.38 203 ASP A N 1
ATOM 1639 C CA . ASP A 1 203 ? -12.141 12.398 6.859 1 95.38 203 ASP A CA 1
ATOM 1640 C C . ASP A 1 203 ? -13.078 13.039 7.883 1 95.38 203 ASP A C 1
ATOM 1642 O O . ASP A 1 203 ? -14.273 13.195 7.625 1 95.38 203 ASP A O 1
ATOM 1646 N N . CYS A 1 204 ? -12.523 13.391 8.945 1 91.69 204 CYS A N 1
ATOM 1647 C CA . CYS A 1 204 ? -13.25 13.695 10.164 1 91.69 204 CYS A CA 1
ATOM 1648 C C . CYS A 1 204 ? -14.055 14.984 10.016 1 91.69 204 CYS A C 1
ATOM 1650 O O . CYS A 1 204 ? -13.477 16.062 9.82 1 91.69 204 CYS A O 1
ATOM 1652 N N . PRO A 1 205 ? -15.328 14.844 10.195 1 91.75 205 PRO A N 1
ATOM 1653 C CA . PRO A 1 205 ? -16.156 16.062 10.156 1 91.75 205 PRO A CA 1
ATOM 1654 C C . PRO A 1 205 ? -16.062 16.875 11.438 1 91.75 205 PRO A C 1
ATOM 1656 O O . PRO A 1 205 ? -15.414 16.453 12.398 1 91.75 205 PRO A O 1
ATOM 1659 N N . SER A 1 206 ? -16.766 18.031 11.406 1 90.75 206 SER A N 1
ATOM 1660 C CA . SER A 1 206 ? -16.703 18.953 12.531 1 90.75 206 SER A CA 1
ATOM 1661 C C . SER A 1 206 ? -17.594 18.484 13.68 1 90.75 206 SER A C 1
ATOM 1663 O O . SER A 1 206 ? -17.5 19 14.797 1 90.75 206 SER A O 1
ATOM 1665 N N . THR A 1 207 ? -18.438 17.547 13.438 1 89 207 THR A N 1
ATOM 1666 C CA . THR A 1 207 ? -19.297 16.953 14.461 1 89 207 THR A CA 1
ATOM 1667 C C . THR A 1 207 ? -19.234 15.43 14.406 1 89 207 THR A C 1
ATOM 1669 O O . THR A 1 207 ? -18.953 14.852 13.359 1 89 207 THR A O 1
ATOM 1672 N N . ASN A 1 208 ? -19.453 14.805 15.562 1 87.69 208 ASN A N 1
ATOM 1673 C CA . ASN A 1 208 ? -19.469 13.352 15.648 1 87.69 208 ASN A CA 1
ATOM 1674 C C . ASN A 1 208 ? -20.688 12.844 16.391 1 87.69 208 ASN A C 1
ATOM 1676 O O . ASN A 1 208 ? -20.75 12.906 17.625 1 87.69 208 ASN A O 1
ATOM 1680 N N . PRO A 1 209 ? -21.578 12.32 15.711 1 85.5 209 PRO A N 1
ATOM 1681 C CA . PRO A 1 209 ? -22.797 11.844 16.359 1 85.5 209 PRO A CA 1
ATOM 1682 C C . PRO A 1 209 ? -22.703 10.398 16.828 1 85.5 209 PRO A C 1
ATOM 1684 O O . PRO A 1 209 ? -23.656 9.852 17.391 1 85.5 209 PRO A O 1
ATOM 1687 N N . TYR A 1 210 ? -21.562 9.797 16.688 1 86.81 210 TYR A N 1
ATOM 1688 C CA . TYR A 1 210 ? -21.469 8.367 16.938 1 86.81 210 TYR A CA 1
ATOM 1689 C C . TYR A 1 210 ? -20.797 8.102 18.281 1 86.81 210 TYR A C 1
ATOM 1691 O O . TYR A 1 210 ? -19.875 8.812 18.672 1 86.81 210 TYR A O 1
ATOM 1699 N N . THR A 1 211 ? -21.281 7.051 18.953 1 86.19 211 THR A N 1
ATOM 1700 C CA . THR A 1 211 ? -20.734 6.688 20.266 1 86.19 211 THR A CA 1
ATOM 1701 C C . THR A 1 211 ? -19.625 5.656 20.109 1 86.19 211 THR A C 1
ATOM 1703 O O . THR A 1 211 ? -18.641 5.684 20.844 1 86.19 211 THR A O 1
ATOM 1706 N N . ASN A 1 212 ? -19.812 4.719 19.188 1 90.81 212 ASN A N 1
ATOM 1707 C CA . ASN A 1 212 ? -18.828 3.697 18.891 1 90.81 212 ASN A CA 1
ATOM 1708 C C . ASN A 1 212 ? -18.109 3.979 17.562 1 90.81 212 ASN A C 1
ATOM 1710 O O . ASN A 1 212 ? -18.656 3.701 16.5 1 90.81 212 ASN A O 1
ATOM 1714 N N . TYR A 1 213 ? -16.953 4.547 17.688 1 91.75 213 TYR A N 1
ATOM 1715 C CA . TYR A 1 213 ? -16.281 4.965 16.469 1 91.75 213 TYR A CA 1
ATOM 1716 C C . TYR A 1 213 ? -14.773 4.891 16.625 1 91.75 213 TYR A C 1
ATOM 1718 O O . TYR A 1 213 ? -14.258 4.875 17.75 1 91.75 213 TYR A O 1
ATOM 1726 N N . PHE A 1 214 ? -14.078 4.73 15.516 1 94.88 214 PHE A N 1
ATOM 1727 C CA . PHE A 1 214 ? -12.672 5.047 15.32 1 94.88 214 PHE A CA 1
ATOM 1728 C C . PHE A 1 214 ? -12.492 6.125 14.258 1 94.88 214 PHE A C 1
ATOM 1730 O O . PHE A 1 214 ? -12.992 5.98 13.141 1 94.88 214 PHE A O 1
ATOM 1737 N N . ALA A 1 215 ? -11.898 7.184 14.648 1 95.31 215 ALA A N 1
ATOM 1738 C CA . ALA A 1 215 ? -11.578 8.25 13.703 1 95.31 215 ALA A CA 1
ATOM 1739 C C . ALA A 1 215 ? -10.086 8.25 13.367 1 95.31 215 ALA A C 1
ATOM 1741 O O . ALA A 1 215 ? -9.25 7.953 14.227 1 95.31 215 ALA A O 1
ATOM 1742 N N . PHE A 1 216 ? -9.828 8.633 12.117 1 95.56 216 PHE A N 1
ATOM 1743 C CA . PHE A 1 216 ? -8.445 8.5 11.664 1 95.56 216 PHE A CA 1
ATOM 1744 C C . PHE A 1 216 ? -7.965 9.797 11.016 1 95.56 216 PHE A C 1
ATOM 1746 O O . PHE A 1 216 ? -8.656 10.359 10.172 1 95.56 216 PHE A O 1
ATOM 1753 N N . GLY A 1 217 ? -6.84 10.227 11.43 1 95.12 217 GLY A N 1
ATOM 1754 C CA . GLY A 1 217 ? -6.047 11.133 10.609 1 95.12 217 GLY A CA 1
ATOM 1755 C C . GLY A 1 217 ? -5.152 10.406 9.625 1 95.12 217 GLY A C 1
ATOM 1756 O O . GLY A 1 217 ? -4.578 9.367 9.953 1 95.12 217 GLY A O 1
ATOM 1757 N N . LEU A 1 218 ? -5.027 10.922 8.484 1 95.38 218 LEU A N 1
ATOM 1758 C CA . LEU A 1 218 ? -4.266 10.266 7.426 1 95.38 218 LEU A CA 1
ATOM 1759 C C . LEU A 1 218 ? -2.91 10.938 7.234 1 95.38 218 LEU A C 1
ATOM 1761 O O . LEU A 1 218 ? -2.672 11.586 6.215 1 95.38 218 LEU A O 1
ATOM 1765 N N . GLY A 1 219 ? -2.037 10.68 8.172 1 93.69 219 GLY A N 1
ATOM 1766 C CA . GLY A 1 219 ? -0.697 11.242 8.148 1 93.69 219 GLY A CA 1
ATOM 1767 C C . GLY A 1 219 ? -0.6 12.586 8.836 1 93.69 219 GLY A C 1
ATOM 1768 O O . GLY A 1 219 ? 0.483 13.164 8.93 1 93.69 219 GLY A O 1
ATOM 1769 N N . PHE A 1 220 ? -1.707 13.086 9.273 1 92.94 220 PHE A N 1
ATOM 1770 C CA . PHE A 1 220 ? -1.795 14.383 9.93 1 92.94 220 PHE A CA 1
ATOM 1771 C C . PHE A 1 220 ? -3.02 14.445 10.836 1 92.94 220 PHE A C 1
ATOM 1773 O O . PHE A 1 220 ? -3.863 13.547 10.812 1 92.94 220 PHE A O 1
ATOM 1780 N N . LEU A 1 221 ? -3.082 15.492 11.617 1 91.94 221 LEU A N 1
ATOM 1781 C CA . LEU A 1 221 ? -4.262 15.789 12.422 1 91.94 221 LEU A CA 1
ATOM 1782 C C . LEU A 1 221 ? -5.141 16.828 11.734 1 91.94 221 LEU A C 1
ATOM 1784 O O . LEU A 1 221 ? -4.691 17.953 11.461 1 91.94 221 LEU A O 1
ATOM 1788 N N . PRO A 1 222 ? -6.383 16.406 11.438 1 94.06 222 PRO A N 1
ATOM 1789 C CA . PRO A 1 222 ? -7.293 17.438 10.938 1 94.06 222 PRO A CA 1
ATOM 1790 C C . PRO A 1 222 ? -7.695 18.453 12.008 1 94.06 222 PRO A C 1
ATOM 1792 O O . PRO A 1 222 ? -7.695 18.125 13.195 1 94.06 222 PRO A O 1
ATOM 1795 N N . ASP A 1 223 ? -8.109 19.594 11.617 1 93.31 223 ASP A N 1
ATOM 1796 C CA . ASP A 1 223 ? -8.516 20.641 12.555 1 93.31 223 ASP A CA 1
ATOM 1797 C C . ASP A 1 223 ? -9.797 20.25 13.281 1 93.31 223 ASP A C 1
ATOM 1799 O O . ASP A 1 223 ? -10.117 20.828 14.328 1 93.31 223 ASP A O 1
ATOM 1803 N N . THR A 1 224 ? -10.43 19.25 12.797 1 92.94 224 THR A N 1
ATOM 1804 C CA . THR A 1 224 ? -11.672 18.781 13.398 1 92.94 224 THR A CA 1
ATOM 1805 C C . THR A 1 224 ? -11.398 17.625 14.359 1 92.94 224 THR A C 1
ATOM 1807 O O . THR A 1 224 ? -12.32 17.078 14.953 1 92.94 224 THR A O 1
ATOM 1810 N N . SER A 1 225 ? -10.195 17.25 14.57 1 91.75 225 SER A N 1
ATOM 1811 C CA . SER A 1 225 ? -9.844 16.016 15.281 1 91.75 225 SER A CA 1
ATOM 1812 C C . SER A 1 225 ? -10.297 16.094 16.734 1 91.75 225 SER A C 1
ATOM 1814 O O . SER A 1 225 ? -10.594 15.055 17.344 1 91.75 225 SER A O 1
ATOM 1816 N N . ARG A 1 226 ? -10.461 17.172 17.312 1 88.62 226 ARG A N 1
ATOM 1817 C CA . ARG A 1 226 ? -10.742 17.359 18.734 1 88.62 226 ARG A CA 1
ATOM 1818 C C . ARG A 1 226 ? -12.125 16.812 19.094 1 88.62 226 ARG A C 1
ATOM 1820 O O . ARG A 1 226 ? -12.367 16.406 20.219 1 88.62 226 ARG A O 1
ATOM 1827 N N . VAL A 1 227 ? -12.953 16.797 18.141 1 90.44 227 VAL A N 1
ATOM 1828 C CA . VAL A 1 227 ? -14.32 16.344 18.359 1 90.44 227 VAL A CA 1
ATOM 1829 C C . VAL A 1 227 ? -14.336 14.852 18.672 1 90.44 227 VAL A C 1
ATOM 1831 O O . VAL A 1 227 ? -15.297 14.344 19.25 1 90.44 227 VAL A O 1
ATOM 1834 N N . PHE A 1 228 ? -13.305 14.078 18.344 1 90.25 228 PHE A N 1
ATOM 1835 C CA . PHE A 1 228 ? -13.32 12.625 18.406 1 90.25 228 PHE A CA 1
ATOM 1836 C C . PHE A 1 228 ? -12.594 12.133 19.656 1 90.25 228 PHE A C 1
ATOM 1838 O O . PHE A 1 228 ? -12.469 10.922 19.875 1 90.25 228 PHE A O 1
ATOM 1845 N N . LYS A 1 229 ? -12.297 12.992 20.5 1 81.25 229 LYS A N 1
ATOM 1846 C CA . LYS A 1 229 ? -11.805 12.781 21.844 1 81.25 229 LYS A CA 1
ATOM 1847 C C . LYS A 1 229 ? -10.789 11.641 21.891 1 81.25 229 LYS A C 1
ATOM 1849 O O . LYS A 1 229 ? -9.75 11.703 21.234 1 81.25 229 LYS A O 1
ATOM 1854 N N . ASN A 1 230 ? -11.211 10.32 22.516 1 80.69 230 ASN A N 1
ATOM 1855 C CA . ASN A 1 230 ? -10.242 9.297 22.875 1 80.69 230 ASN A CA 1
ATOM 1856 C C . ASN A 1 230 ? -10.18 8.18 21.828 1 80.69 230 ASN A C 1
ATOM 1858 O O . ASN A 1 230 ? -9.383 7.25 21.953 1 80.69 230 ASN A O 1
ATOM 1862 N N . ASN A 1 231 ? -10.875 8.227 20.828 1 89.81 231 ASN A N 1
ATOM 1863 C CA . ASN A 1 231 ? -10.852 7.164 19.828 1 89.81 231 ASN A CA 1
ATOM 1864 C C . ASN A 1 231 ? -10.359 7.684 18.469 1 89.81 231 ASN A C 1
ATOM 1866 O O . ASN A 1 231 ? -10.961 7.391 17.438 1 89.81 231 ASN A O 1
ATOM 1870 N N . PHE A 1 232 ? -9.312 8.523 18.625 1 92.88 232 PHE A N 1
ATOM 1871 C CA . PHE A 1 232 ? -8.695 9.094 17.438 1 92.88 232 PHE A CA 1
ATOM 1872 C C . PHE A 1 232 ? -7.312 8.492 17.203 1 92.88 232 PHE A C 1
ATOM 1874 O O . PHE A 1 232 ? -6.52 8.375 18.141 1 92.88 232 PHE A O 1
ATOM 1881 N N . TYR A 1 233 ? -7.094 8.086 15.969 1 92.38 233 TYR A N 1
ATOM 1882 C CA . TYR A 1 233 ? -5.832 7.488 15.555 1 92.38 233 TYR A CA 1
ATOM 1883 C C . TYR A 1 233 ? -5.258 8.211 14.344 1 92.38 233 TYR A C 1
ATOM 1885 O O . TYR A 1 233 ? -6 8.805 13.555 1 92.38 233 TYR A O 1
ATOM 1893 N N . VAL A 1 234 ? -3.959 8.18 14.219 1 93.19 234 VAL A N 1
ATOM 1894 C CA . VAL A 1 234 ? -3.314 8.68 13.008 1 93.19 234 VAL A CA 1
ATOM 1895 C C . VAL A 1 234 ? -2.637 7.523 12.273 1 93.19 234 VAL A C 1
ATOM 1897 O O . VAL A 1 234 ? -1.883 6.754 12.875 1 93.19 234 VAL A O 1
ATOM 1900 N N . ILE A 1 235 ? -2.963 7.387 11.062 1 94 235 ILE A N 1
ATOM 1901 C CA . ILE A 1 235 ? -2.328 6.406 10.188 1 94 235 ILE A CA 1
ATOM 1902 C C . ILE A 1 235 ? -1.046 6.992 9.602 1 94 235 ILE A C 1
ATOM 1904 O O . ILE A 1 235 ? -1.058 8.086 9.031 1 94 235 ILE A O 1
ATOM 1908 N N . ASP A 1 236 ? 0.019 6.27 9.719 1 91.75 236 ASP A N 1
ATOM 1909 C CA . ASP A 1 236 ? 1.254 6.68 9.062 1 91.75 236 ASP A CA 1
ATOM 1910 C C . ASP A 1 236 ? 1.181 6.43 7.555 1 91.75 236 ASP A C 1
ATOM 1912 O O . ASP A 1 236 ? 1.181 5.281 7.109 1 91.75 236 ASP A O 1
ATOM 1916 N N . THR A 1 237 ? 1.198 7.469 6.801 1 92.94 237 THR A N 1
ATOM 1917 C CA . THR A 1 237 ? 1.03 7.359 5.355 1 92.94 237 THR A CA 1
ATOM 1918 C C . THR A 1 237 ? 2.375 7.48 4.645 1 92.94 237 THR A C 1
ATOM 1920 O O . THR A 1 237 ? 2.426 7.68 3.43 1 92.94 237 THR A O 1
ATOM 1923 N N . SER A 1 238 ? 3.443 7.414 5.43 1 90.94 238 SER A N 1
ATOM 1924 C CA . SER A 1 238 ? 4.805 7.371 4.906 1 90.94 238 SER A CA 1
ATOM 1925 C C . SER A 1 238 ? 5.176 8.68 4.211 1 90.94 238 SER A C 1
ATOM 1927 O O . SER A 1 238 ? 5.875 8.672 3.199 1 90.94 238 SER A O 1
ATOM 1929 N N . PHE A 1 239 ? 4.645 9.75 4.688 1 92.19 239 PHE A N 1
ATOM 1930 C CA . PHE A 1 239 ? 5.102 11.047 4.188 1 92.19 239 PHE A CA 1
ATOM 1931 C C . PHE A 1 239 ? 6.578 11.258 4.5 1 92.19 239 PHE A C 1
ATOM 1933 O O . PHE A 1 239 ? 7.043 10.898 5.586 1 92.19 239 PHE A O 1
ATOM 1940 N N . SER A 1 240 ? 7.242 11.836 3.57 1 88.62 240 SER A N 1
ATOM 1941 C CA . SER A 1 240 ? 8.656 12.102 3.799 1 88.62 240 SER A CA 1
ATOM 1942 C C . SER A 1 240 ? 8.844 13.227 4.812 1 88.62 240 SER A C 1
ATOM 1944 O O . SER A 1 240 ? 7.965 14.07 4.984 1 88.62 240 SER A O 1
ATOM 1946 N N . SER A 1 241 ? 10 13.234 5.43 1 87.56 241 SER A N 1
ATOM 1947 C CA . SER A 1 241 ? 10.305 14.305 6.371 1 87.56 241 SER A CA 1
ATOM 1948 C C . SER A 1 241 ? 10.312 15.664 5.676 1 87.56 241 SER A C 1
ATOM 1950 O O . SER A 1 241 ? 9.922 16.672 6.266 1 87.56 241 SER A O 1
ATOM 1952 N N . VAL A 1 242 ? 10.734 15.664 4.469 1 89.56 242 VAL A N 1
ATOM 1953 C CA . VAL A 1 242 ? 10.789 16.891 3.688 1 89.56 242 VAL A CA 1
ATOM 1954 C C . VAL A 1 242 ? 9.375 17.438 3.477 1 89.56 242 VAL A C 1
ATOM 1956 O O . VAL A 1 242 ? 9.117 18.625 3.68 1 89.56 242 VAL A O 1
ATOM 1959 N N . LEU A 1 243 ? 8.477 16.578 3.104 1 92.75 243 LEU A N 1
ATOM 1960 C CA . LEU A 1 243 ? 7.078 16.938 2.896 1 92.75 243 LEU A CA 1
ATOM 1961 C C . LEU A 1 243 ? 6.449 17.438 4.191 1 92.75 243 LEU A C 1
ATOM 1963 O O . LEU A 1 243 ? 5.77 18.469 4.199 1 92.75 243 LEU A O 1
ATOM 1967 N N . CYS A 1 244 ? 6.703 16.703 5.289 1 90.75 244 CYS A N 1
ATOM 1968 C CA . CYS A 1 244 ? 6.156 17.078 6.586 1 90.75 244 CYS A CA 1
ATOM 1969 C C . CYS A 1 244 ? 6.645 18.469 6.996 1 90.75 244 CYS A C 1
ATOM 1971 O O . CYS A 1 244 ? 5.863 19.281 7.48 1 90.75 244 CYS A O 1
ATOM 1973 N N . LYS A 1 245 ? 7.871 18.656 6.816 1 88.06 245 LYS A N 1
ATOM 1974 C CA . LYS A 1 245 ? 8.438 19.953 7.141 1 88.06 245 LYS A CA 1
ATOM 1975 C C . LYS A 1 245 ? 7.793 21.062 6.309 1 88.06 245 LYS A C 1
ATOM 1977 O O . LYS A 1 245 ? 7.441 22.125 6.84 1 88.06 245 LYS A O 1
ATOM 1982 N N . LYS A 1 246 ? 7.625 20.828 5.09 1 89.75 246 LYS A N 1
ATOM 1983 C CA . LYS A 1 246 ? 7.035 21.797 4.176 1 89.75 246 LYS A CA 1
ATOM 1984 C C . LYS A 1 246 ? 5.637 22.203 4.637 1 89.75 246 LYS A C 1
ATOM 1986 O O . LYS A 1 246 ? 5.246 23.359 4.492 1 89.75 246 LYS A O 1
ATOM 1991 N N . HIS A 1 247 ? 4.91 21.297 5.156 1 93.12 247 HIS A N 1
ATOM 1992 C CA . HIS A 1 247 ? 3.521 21.547 5.516 1 93.12 247 HIS A CA 1
ATOM 1993 C C . HIS A 1 247 ? 3.367 21.734 7.02 1 93.12 247 HIS A C 1
ATOM 1995 O O . HIS A 1 247 ? 2.248 21.844 7.527 1 93.12 247 HIS A O 1
ATOM 2001 N N . GLY A 1 248 ? 4.449 21.625 7.777 1 88.88 248 GLY A N 1
ATOM 2002 C CA . GLY A 1 248 ? 4.457 21.906 9.203 1 88.88 248 GLY A CA 1
ATOM 2003 C C . GLY A 1 248 ? 3.787 20.812 10.023 1 88.88 248 GLY A C 1
ATOM 2004 O O . GLY A 1 248 ? 3.143 21.094 11.039 1 88.88 248 GLY A O 1
ATOM 2005 N N . ILE A 1 249 ? 3.805 19.609 9.539 1 89.06 249 ILE A N 1
ATOM 2006 C CA . ILE A 1 249 ? 3.131 18.562 10.297 1 89.06 249 ILE A CA 1
ATOM 2007 C C . ILE A 1 249 ? 4.168 17.672 10.961 1 89.06 249 ILE A C 1
ATOM 2009 O O . ILE A 1 249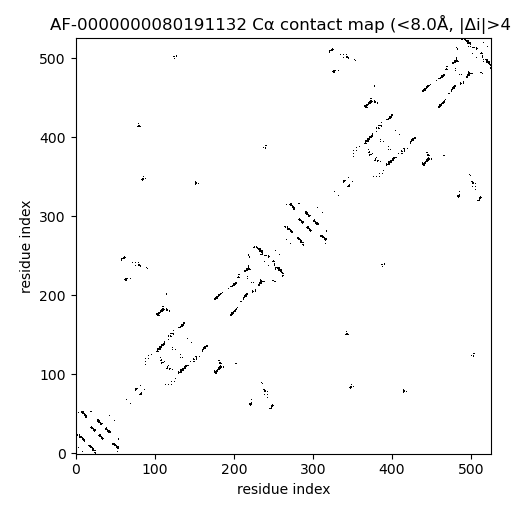 ? 5.324 17.625 10.539 1 89.06 249 ILE A O 1
ATOM 2013 N N . ASP A 1 250 ? 3.652 17.031 12 1 78.56 250 ASP A N 1
ATOM 2014 C CA . ASP A 1 250 ? 4.488 16.078 12.734 1 78.56 250 ASP A CA 1
ATOM 2015 C C . ASP A 1 250 ? 4.688 14.797 11.945 1 78.56 250 ASP A C 1
ATOM 2017 O O . ASP A 1 250 ? 3.758 14.305 11.297 1 78.56 250 ASP A O 1
ATOM 2021 N N . ASN A 1 251 ? 5.949 14.359 11.867 1 72.38 251 ASN A N 1
ATOM 2022 C CA . ASN A 1 251 ? 6.309 13.148 11.148 1 72.38 251 ASN A CA 1
ATOM 2023 C C . ASN A 1 251 ? 6.598 11.992 12.102 1 72.38 251 ASN A C 1
ATOM 2025 O O . ASN A 1 251 ? 7.113 10.953 11.688 1 72.38 251 ASN A O 1
ATOM 2029 N N . ASN A 1 252 ? 6.352 12.203 13.211 1 65 252 ASN A N 1
ATOM 2030 C CA . ASN A 1 252 ? 6.793 11.203 14.172 1 65 252 ASN A CA 1
ATOM 2031 C C . ASN A 1 252 ? 5.703 10.172 14.453 1 65 252 ASN A C 1
ATOM 2033 O O . ASN A 1 252 ? 5.234 10.047 15.578 1 65 252 ASN A O 1
ATOM 2037 N N . PHE A 1 253 ? 5.312 9.633 13.336 1 62.59 253 PHE A N 1
ATOM 2038 C CA . PHE A 1 253 ? 4.383 8.547 13.625 1 62.59 253 PHE A CA 1
ATOM 2039 C C . PHE A 1 253 ? 5.078 7.195 13.516 1 62.59 253 PHE A C 1
ATOM 2041 O O . PHE A 1 253 ? 5.613 6.848 12.461 1 62.59 253 PHE A O 1
ATOM 2048 N N . SER A 1 254 ? 5.703 6.684 14.469 1 56.41 254 SER A N 1
ATOM 2049 C CA . SER A 1 254 ? 6.578 5.516 14.57 1 56.41 254 SER A CA 1
ATOM 2050 C C . SER A 1 254 ? 5.848 4.242 14.156 1 56.41 254 SER A C 1
ATOM 2052 O O . SER A 1 254 ? 6.473 3.199 13.961 1 56.41 254 SER A O 1
ATOM 2054 N N . SER A 1 255 ? 4.52 4.32 14.156 1 59.03 255 SER A N 1
ATOM 2055 C CA . SER A 1 255 ? 3.75 3.104 13.922 1 59.03 255 SER A CA 1
ATOM 2056 C C . SER A 1 255 ? 2.771 3.281 12.766 1 59.03 255 SER A C 1
ATOM 2058 O O . SER A 1 255 ? 2.494 4.406 12.344 1 59.03 255 SER A O 1
ATOM 2060 N N . SER A 1 256 ? 2.51 2.18 12.117 1 74.06 256 SER A N 1
ATOM 2061 C CA . SER A 1 256 ? 1.52 2.203 11.047 1 74.06 256 SER A CA 1
ATOM 2062 C C . SER A 1 256 ? 0.219 2.852 11.508 1 74.06 256 SER A C 1
ATOM 2064 O O . SER A 1 256 ? -0.486 3.479 10.719 1 74.06 256 SER A O 1
ATOM 2066 N N . LEU A 1 257 ? -0.072 2.756 12.852 1 83.88 257 LEU A N 1
ATOM 2067 C CA . LEU A 1 257 ? -1.284 3.295 13.453 1 83.88 257 LEU A CA 1
ATOM 2068 C C . LEU A 1 257 ? -1.013 3.781 14.875 1 83.88 257 LEU A C 1
ATOM 2070 O O . LEU A 1 257 ? -0.62 2.994 15.742 1 83.88 257 LEU A O 1
ATOM 2074 N N . LYS A 1 258 ? -1.185 5.121 15.18 1 85.56 258 LYS A N 1
ATOM 2075 C CA . LYS A 1 258 ? -0.909 5.707 16.484 1 85.56 258 LYS A CA 1
ATOM 2076 C C . LYS A 1 258 ? -2.172 6.309 17.094 1 85.56 258 LYS A C 1
ATOM 2078 O O . LYS A 1 258 ? -2.826 7.148 16.469 1 85.56 258 LYS A O 1
ATOM 2083 N N . LYS A 1 259 ? -2.455 5.898 18.344 1 87.38 259 LYS A N 1
ATOM 2084 C CA . LYS A 1 259 ? -3.566 6.516 19.062 1 87.38 259 LYS A CA 1
ATOM 2085 C C . LYS A 1 259 ? -3.182 7.898 19.578 1 87.38 259 LYS A C 1
ATOM 2087 O O . LYS A 1 259 ? -2.105 8.07 20.156 1 87.38 259 LYS A O 1
ATOM 2092 N N . ILE A 1 260 ? -4.047 8.781 19.266 1 82.94 260 ILE A N 1
ATOM 2093 C CA . ILE A 1 260 ? -3.811 10.141 19.719 1 82.94 260 ILE A CA 1
ATOM 2094 C C . ILE A 1 260 ? -4.781 10.484 20.859 1 82.94 260 ILE A C 1
ATOM 2096 O O . ILE A 1 260 ? -5.984 10.227 20.75 1 82.94 260 ILE A O 1
ATOM 2100 N N . ARG A 1 261 ? -4.23 11 21.969 1 78.94 261 ARG A N 1
ATOM 2101 C CA . ARG A 1 261 ? -5.086 11.477 23.047 1 78.94 261 ARG A CA 1
ATOM 2102 C C . ARG A 1 261 ? -5.43 12.953 22.859 1 78.94 261 ARG A C 1
ATOM 2104 O O . ARG A 1 261 ? -4.543 13.805 22.875 1 78.94 261 ARG A O 1
ATOM 2111 N N . MET A 1 262 ? -6.734 13.016 22.578 1 72.88 262 MET A N 1
ATOM 2112 C CA . MET A 1 262 ? -7.18 14.391 22.391 1 72.88 262 MET A CA 1
ATOM 2113 C C . MET A 1 262 ? -7.551 15.031 23.719 1 72.88 262 MET A C 1
ATOM 2115 O O . MET A 1 262 ? -8.109 14.375 24.594 1 72.88 262 MET A O 1
ATOM 2119 N N . ASN A 1 263 ? -6.965 16.203 24.156 1 62.12 263 ASN A N 1
ATOM 2120 C CA . ASN A 1 263 ? -7.336 16.938 25.359 1 62.12 263 ASN A CA 1
ATOM 2121 C C . ASN A 1 263 ? -8.648 17.688 25.172 1 62.12 263 ASN A C 1
ATOM 2123 O O . ASN A 1 263 ? -8.922 18.203 24.078 1 62.12 263 ASN A O 1
ATOM 2127 N N . MET B 1 1 ? -23.516 -18.312 -21.234 1 70 1 MET B N 1
ATOM 2128 C CA . MET B 1 1 ? -22.984 -19.656 -21 1 70 1 MET B CA 1
ATOM 2129 C C . MET B 1 1 ? -21.875 -19.984 -22 1 70 1 MET B C 1
ATOM 2131 O O . MET B 1 1 ? -20.938 -20.703 -21.656 1 70 1 MET B O 1
ATOM 2135 N N . LYS B 1 2 ? -21.891 -19.344 -23.141 1 73 2 LYS B N 1
ATOM 2136 C CA . LYS B 1 2 ? -20.891 -19.609 -24.156 1 73 2 LYS B CA 1
ATOM 2137 C C . LYS B 1 2 ? -19.5 -19.172 -23.703 1 73 2 LYS B C 1
ATOM 2139 O O . LYS B 1 2 ? -18.5 -19.734 -24.156 1 73 2 LYS B O 1
ATOM 2144 N N . GLU B 1 3 ? -19.531 -18.266 -22.844 1 71.31 3 GLU B N 1
ATOM 2145 C CA . GLU B 1 3 ? -18.25 -17.781 -22.344 1 71.31 3 GLU B CA 1
ATOM 2146 C C . GLU B 1 3 ? -17.516 -18.859 -21.562 1 71.31 3 GLU B C 1
ATOM 2148 O O . GLU B 1 3 ? -16.297 -18.766 -21.359 1 71.31 3 GLU B O 1
ATOM 2153 N N . PHE B 1 4 ? -18.219 -19.969 -21.219 1 70.88 4 PHE B N 1
ATOM 2154 C CA . PHE B 1 4 ? -17.641 -21.047 -20.422 1 70.88 4 PHE B CA 1
ATOM 2155 C C . PHE B 1 4 ? -17.25 -22.219 -21.312 1 70.88 4 PHE B C 1
ATOM 2157 O O . PHE B 1 4 ? -16.766 -23.25 -20.812 1 70.88 4 PHE B O 1
ATOM 2164 N N . LEU B 1 5 ? -17.422 -22.062 -22.625 1 72.06 5 LEU B N 1
ATOM 2165 C CA . LEU B 1 5 ? -17.078 -23.141 -23.547 1 72.06 5 LEU B CA 1
ATOM 2166 C C . LEU B 1 5 ? -15.594 -23.484 -23.453 1 72.06 5 LEU B C 1
ATOM 2168 O O . LEU B 1 5 ? -14.742 -22.594 -23.469 1 72.06 5 LEU B O 1
ATOM 2172 N N . GLY B 1 6 ? -15.344 -24.812 -23.281 1 71.38 6 GLY B N 1
ATOM 2173 C CA . GLY B 1 6 ? -13.977 -25.312 -23.156 1 71.38 6 GLY B CA 1
ATOM 2174 C C . GLY B 1 6 ? -13.422 -25.188 -21.75 1 71.38 6 GLY B C 1
ATOM 2175 O O . GLY B 1 6 ? -12.25 -25.469 -21.516 1 71.38 6 GLY B O 1
ATOM 2176 N N . LYS B 1 7 ? -14.266 -24.75 -20.891 1 74.19 7 LYS B N 1
ATOM 2177 C CA . LYS B 1 7 ? -13.836 -24.594 -19.516 1 74.19 7 LYS B CA 1
ATOM 2178 C C . LYS B 1 7 ? -14.484 -25.641 -18.609 1 74.19 7 LYS B C 1
ATOM 2180 O O . LYS B 1 7 ? -15.523 -26.203 -18.953 1 74.19 7 LYS B O 1
ATOM 2185 N N . GLN B 1 8 ? -13.727 -25.984 -17.5 1 75.12 8 GLN B N 1
ATOM 2186 C CA . GLN B 1 8 ? -14.336 -26.797 -16.453 1 75.12 8 GLN B CA 1
ATOM 2187 C C . GLN B 1 8 ? -15.359 -26 -15.656 1 75.12 8 GLN B C 1
ATOM 2189 O O . GLN B 1 8 ? -15.031 -24.938 -15.117 1 75.12 8 GLN B O 1
ATOM 2194 N N . VAL B 1 9 ? -16.594 -26.484 -15.734 1 75.62 9 VAL B N 1
ATOM 2195 C CA . VAL B 1 9 ? -17.688 -25.734 -15.125 1 75.62 9 VAL B CA 1
ATOM 2196 C C . VAL B 1 9 ? -18.422 -26.609 -14.109 1 75.62 9 VAL B C 1
ATOM 2198 O O . VAL B 1 9 ? -18.312 -27.828 -14.148 1 75.62 9 VAL B O 1
ATOM 2201 N N . VAL B 1 10 ? -19 -25.969 -13.133 1 78.38 10 VAL B N 1
ATOM 2202 C CA . VAL B 1 10 ? -20.031 -26.531 -12.266 1 78.38 10 VAL B CA 1
ATOM 2203 C C . VAL B 1 10 ? -21.406 -26.016 -12.688 1 78.38 10 VAL B C 1
ATOM 2205 O O . VAL B 1 10 ? -21.641 -24.812 -12.719 1 78.38 10 VAL B O 1
ATOM 2208 N N . VAL B 1 11 ? -22.281 -26.891 -13.164 1 75.69 11 VAL B N 1
ATOM 2209 C CA . VAL B 1 11 ? -23.641 -26.547 -13.539 1 75.69 11 VAL B CA 1
ATOM 2210 C C . VAL B 1 11 ? -24.609 -27.062 -12.484 1 75.69 11 VAL B C 1
ATOM 2212 O O . VAL B 1 11 ? -24.641 -28.266 -12.188 1 75.69 11 VAL B O 1
ATOM 2215 N N . SER B 1 12 ? -25.203 -26.172 -11.758 1 75.56 12 SER B N 1
ATOM 2216 C CA . SER B 1 12 ? -26.234 -26.516 -10.781 1 75.56 12 SER B CA 1
ATOM 2217 C C . SER B 1 12 ? -27.641 -26.328 -11.367 1 75.56 12 SER B C 1
ATOM 2219 O O . SER B 1 12 ? -27.938 -25.266 -11.914 1 75.56 12 SER B O 1
ATOM 2221 N N . CYS B 1 13 ? -28.391 -27.484 -11.477 1 67.5 13 CYS B N 1
ATOM 2222 C CA . CYS B 1 13 ? -29.75 -27.484 -11.977 1 67.5 13 CYS B CA 1
ATOM 2223 C C . CYS B 1 13 ? -30.656 -28.328 -11.094 1 67.5 13 CYS B C 1
ATOM 2225 O O . CYS B 1 13 ? -30.469 -29.547 -10.992 1 67.5 13 CYS B O 1
ATOM 2227 N N . ASN B 1 14 ? -31.906 -27.719 -10.602 1 65.19 14 ASN B N 1
ATOM 2228 C CA . ASN B 1 14 ? -32.906 -28.469 -9.844 1 65.19 14 ASN B CA 1
ATOM 2229 C C . ASN B 1 14 ? -32.281 -29.453 -8.867 1 65.19 14 ASN B C 1
ATOM 2231 O O . ASN B 1 14 ? -32.625 -30.625 -8.852 1 65.19 14 ASN B O 1
ATOM 2235 N N . ASN B 1 15 ? -31.219 -29.047 -8.055 1 66 15 ASN B N 1
ATOM 2236 C CA . ASN B 1 15 ? -30.578 -29.781 -6.969 1 66 15 ASN B CA 1
ATOM 2237 C C . ASN B 1 15 ? -29.516 -30.75 -7.496 1 66 15 ASN B C 1
ATOM 2239 O O . ASN B 1 15 ? -29.109 -31.672 -6.789 1 66 15 ASN B O 1
ATOM 2243 N N . LYS B 1 16 ? -29.359 -30.781 -8.781 1 73.19 16 LYS B N 1
ATOM 2244 C CA . LYS B 1 16 ? -28.266 -31.578 -9.328 1 73.19 16 LYS B CA 1
ATOM 2245 C C . LYS B 1 16 ? -27.078 -30.703 -9.711 1 73.19 16 LYS B C 1
ATOM 2247 O O . LYS B 1 16 ? -27.266 -29.594 -10.219 1 73.19 16 LYS B O 1
ATOM 2252 N N . VAL B 1 17 ? -25.938 -31.125 -9.242 1 77.44 17 VAL B N 1
ATOM 2253 C CA . VAL B 1 17 ? -24.688 -30.438 -9.594 1 77.44 17 VAL B CA 1
ATOM 2254 C C . VAL B 1 17 ? -23.844 -31.344 -10.492 1 77.44 17 VAL B C 1
ATOM 2256 O O . VAL B 1 17 ? -23.594 -32.5 -10.156 1 77.44 17 VAL B O 1
ATOM 2259 N N . ILE B 1 18 ? -23.609 -30.875 -11.703 1 76.12 18 ILE B N 1
ATOM 2260 C CA . ILE B 1 18 ? -22.719 -31.562 -12.633 1 76.12 18 ILE B CA 1
ATOM 2261 C C . ILE B 1 18 ? -21.438 -30.734 -12.82 1 76.12 18 ILE B C 1
ATOM 2263 O O . ILE B 1 18 ? -21.5 -29.531 -13.047 1 76.12 18 ILE B O 1
ATOM 2267 N N . LYS B 1 19 ? -20.312 -31.406 -12.547 1 79.38 19 LYS B N 1
ATOM 2268 C CA . LYS B 1 19 ? -19.016 -30.797 -12.789 1 79.38 19 LYS B CA 1
ATOM 2269 C C . LYS B 1 19 ? -18.328 -31.422 -14.008 1 79.38 19 LYS B C 1
ATOM 2271 O O . LYS B 1 19 ? -18.344 -32.625 -14.18 1 79.38 19 LYS B O 1
ATOM 2276 N N . GLY B 1 20 ? -17.891 -30.531 -14.891 1 76.38 20 GLY B N 1
ATOM 2277 C CA . GLY B 1 20 ? -17.172 -31.031 -16.047 1 76.38 20 GLY B CA 1
ATOM 2278 C C . GLY B 1 20 ? -16.812 -29.953 -17.047 1 76.38 20 GLY B C 1
ATOM 2279 O O . GLY B 1 20 ? -16.953 -28.766 -16.766 1 76.38 20 GLY B O 1
ATOM 2280 N N . LEU B 1 21 ? -16.234 -30.438 -18.078 1 80.19 21 LEU B N 1
ATOM 2281 C CA . LEU B 1 21 ? -15.836 -29.562 -19.172 1 80.19 21 LEU B CA 1
ATOM 2282 C C . LEU B 1 21 ? -17.047 -29.172 -20.016 1 80.19 21 LEU B C 1
ATOM 2284 O O . LEU B 1 21 ? -17.75 -30.047 -20.531 1 80.19 21 LEU B O 1
ATOM 2288 N N . LEU B 1 22 ? -17.266 -27.859 -20.109 1 78.81 22 LEU B N 1
ATOM 2289 C CA . LEU B 1 22 ? -18.312 -27.391 -21 1 78.81 22 LEU B CA 1
ATOM 2290 C C . LEU B 1 22 ? -17.875 -27.531 -22.469 1 78.81 22 LEU B C 1
ATOM 2292 O O . LEU B 1 22 ? -16.938 -26.844 -22.906 1 78.81 22 LEU B O 1
ATOM 2296 N N . ILE B 1 23 ? -18.5 -28.391 -23.156 1 78.38 23 ILE B N 1
ATOM 2297 C CA . ILE B 1 23 ? -17.953 -28.703 -24.484 1 78.38 23 ILE B CA 1
ATOM 2298 C C . ILE B 1 23 ? -18.875 -28.109 -25.562 1 78.38 23 ILE B C 1
ATOM 2300 O O . ILE B 1 23 ? -18.453 -27.891 -26.703 1 78.38 23 ILE B O 1
ATOM 2304 N N . ASP B 1 24 ? -20.203 -27.859 -25.25 1 78.69 24 ASP B N 1
ATOM 2305 C CA . ASP B 1 24 ? -21.094 -27.281 -26.266 1 78.69 24 ASP B CA 1
ATOM 2306 C C . ASP B 1 24 ? -22.281 -26.562 -25.609 1 78.69 24 ASP B C 1
ATOM 2308 O O . ASP B 1 24 ? -22.75 -26.984 -24.547 1 78.69 24 ASP B O 1
ATOM 2312 N N . VAL B 1 25 ? -22.547 -25.344 -26.078 1 77.38 25 VAL B N 1
ATOM 2313 C CA . VAL B 1 25 ? -23.719 -24.578 -25.672 1 77.38 25 VAL B CA 1
ATOM 2314 C C . VAL B 1 25 ? -24.531 -24.172 -26.891 1 77.38 25 VAL B C 1
ATOM 2316 O O . VAL B 1 25 ? -24.016 -23.516 -27.812 1 77.38 25 VAL B O 1
ATOM 2319 N N . ASN B 1 26 ? -25.703 -24.688 -27.125 1 74.56 26 ASN B N 1
ATOM 2320 C CA . ASN B 1 26 ? -26.625 -24.219 -28.141 1 74.56 26 ASN B CA 1
ATOM 2321 C C . ASN B 1 26 ? -27.891 -23.6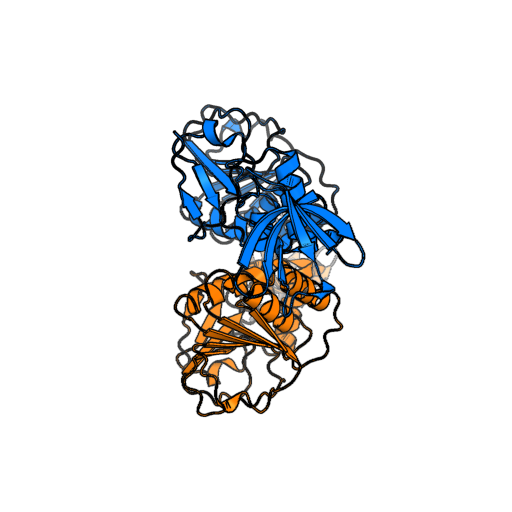25 -27.531 1 74.56 26 ASN B C 1
ATOM 2323 O O . ASN B 1 26 ? -28.016 -23.516 -26.312 1 74.56 26 ASN B O 1
ATOM 2327 N N . ASP B 1 27 ? -28.875 -23.078 -28.312 1 74.5 27 ASP B N 1
ATOM 2328 C CA . ASP B 1 27 ? -30.047 -22.328 -27.875 1 74.5 27 ASP B CA 1
ATOM 2329 C C . ASP B 1 27 ? -30.875 -23.125 -26.859 1 74.5 27 ASP B C 1
ATOM 2331 O O . ASP B 1 27 ? -31.609 -22.547 -26.062 1 74.5 27 ASP B O 1
ATOM 2335 N N . SER B 1 28 ? -30.719 -24.422 -26.797 1 76.12 28 SER B N 1
ATOM 2336 C CA . SER B 1 28 ? -31.594 -25.203 -25.938 1 76.12 28 SER B CA 1
ATOM 2337 C C . SER B 1 28 ? -30.812 -26.188 -25.094 1 76.12 28 SER B C 1
ATOM 2339 O O . SER B 1 28 ? -31.344 -26.766 -24.141 1 76.12 28 SER B O 1
ATOM 2341 N N . LEU B 1 29 ? -29.562 -26.484 -25.438 1 77.94 29 LEU B N 1
ATOM 2342 C CA . LEU B 1 29 ? -28.828 -27.547 -24.766 1 77.94 29 LEU B CA 1
ATOM 2343 C C . LEU B 1 29 ? -27.438 -27.094 -24.359 1 77.94 29 LEU B C 1
ATOM 2345 O O . LEU B 1 29 ? -26.781 -26.359 -25.094 1 77.94 29 LEU B O 1
ATOM 2349 N N . VAL B 1 30 ? -26.984 -27.547 -23.141 1 80.69 30 VAL B N 1
ATOM 2350 C CA . VAL B 1 30 ? -25.625 -27.438 -22.672 1 80.69 30 VAL B CA 1
ATOM 2351 C C . VAL B 1 30 ? -25.016 -28.828 -22.5 1 80.69 30 VAL B C 1
ATOM 2353 O O . VAL B 1 30 ? -25.641 -29.719 -21.922 1 80.69 30 VAL B O 1
ATOM 2356 N N . GLU B 1 31 ? -23.906 -29.062 -23.109 1 81.75 31 GLU B N 1
ATOM 2357 C CA . GLU B 1 31 ? -23.203 -30.328 -22.969 1 81.75 31 GLU B CA 1
ATOM 2358 C C . GLU B 1 31 ? -21.984 -30.188 -22.062 1 81.75 31 GLU B C 1
ATOM 2360 O O . GLU B 1 31 ? -21.125 -29.328 -22.281 1 81.75 31 GLU B O 1
ATOM 2365 N N . ILE B 1 32 ? -21.953 -31.031 -21.031 1 81.5 32 ILE B N 1
ATOM 2366 C CA . ILE B 1 32 ? -20.875 -31.047 -20.047 1 81.5 32 ILE B CA 1
ATOM 2367 C C . ILE B 1 32 ? -20.203 -32.438 -20.047 1 81.5 32 ILE B C 1
ATOM 2369 O O . ILE B 1 32 ? -20.875 -33.438 -19.875 1 81.5 32 ILE B O 1
ATOM 2373 N N . LYS B 1 33 ? -18.906 -32.5 -20.328 1 82.75 33 LYS B N 1
ATOM 2374 C CA . LYS B 1 33 ? -18.125 -33.75 -20.281 1 82.75 33 LYS B CA 1
ATOM 2375 C C . LYS B 1 33 ? -17.531 -33.969 -18.891 1 82.75 33 LYS B C 1
ATOM 2377 O O . LYS B 1 33 ? -16.781 -33.125 -18.391 1 82.75 33 LYS B O 1
ATOM 2382 N N . THR B 1 34 ? -17.938 -35.031 -18.328 1 77.94 34 THR B N 1
ATOM 2383 C CA . THR B 1 34 ? -17.328 -35.5 -17.094 1 77.94 34 THR B CA 1
ATOM 2384 C C . THR B 1 34 ? -16.312 -36.594 -17.359 1 77.94 34 THR B C 1
ATOM 2386 O O . THR B 1 34 ? -16.125 -37 -18.5 1 77.94 34 THR B O 1
ATOM 2389 N N . GLN B 1 35 ? -15.531 -37.031 -16.297 1 73.31 35 GLN B N 1
ATOM 2390 C CA . GLN B 1 35 ? -14.555 -38.094 -16.438 1 73.31 35 GLN B CA 1
ATOM 2391 C C . GLN B 1 35 ? -15.219 -39.375 -16.984 1 73.31 35 GLN B C 1
ATOM 2393 O O . GLN B 1 35 ? -14.578 -40.156 -17.688 1 73.31 35 GLN B O 1
ATOM 2398 N N . GLN B 1 36 ? -16.469 -39.5 -16.75 1 70.38 36 GLN B N 1
ATOM 2399 C CA . GLN B 1 36 ? -17.109 -40.75 -17.031 1 70.38 36 GLN B CA 1
ATOM 2400 C C . GLN B 1 36 ? -18.047 -40.656 -18.234 1 70.38 36 GLN B C 1
ATOM 2402 O O . GLN B 1 36 ? -18.172 -41.594 -19.016 1 70.38 36 GLN B O 1
ATOM 2407 N N . ASN B 1 37 ? -18.688 -39.469 -18.359 1 76.94 37 ASN B N 1
ATOM 2408 C CA . ASN B 1 37 ? -19.734 -39.375 -19.375 1 76.94 37 ASN B CA 1
ATOM 2409 C C . ASN B 1 37 ? -19.922 -37.938 -19.875 1 76.94 37 ASN B C 1
ATOM 2411 O O . ASN B 1 37 ? -19.391 -37 -19.266 1 76.94 37 ASN B O 1
ATOM 2415 N N . THR B 1 38 ? -20.453 -37.844 -21.062 1 81.44 38 THR B N 1
ATOM 2416 C CA . THR B 1 38 ? -20.938 -36.531 -21.547 1 81.44 38 THR B CA 1
ATOM 2417 C C . THR B 1 38 ? -22.406 -36.344 -21.156 1 81.44 38 THR B C 1
ATOM 2419 O O . THR B 1 38 ? -23.266 -37.156 -21.5 1 81.44 38 THR B O 1
ATOM 2422 N N . ASN B 1 39 ? -22.609 -35.25 -20.312 1 80.12 39 ASN B N 1
ATOM 2423 C CA . ASN B 1 39 ? -23.969 -34.938 -19.875 1 80.12 39 ASN B CA 1
ATOM 2424 C C . ASN B 1 39 ? -24.562 -33.781 -20.688 1 80.12 39 ASN B C 1
ATOM 2426 O O . ASN B 1 39 ? -23.875 -32.812 -20.984 1 80.12 39 ASN B O 1
ATOM 2430 N N . LYS B 1 40 ? -25.75 -34.031 -21.188 1 79.88 40 LYS B N 1
ATOM 2431 C CA . LYS B 1 40 ? -26.5 -33 -21.891 1 79.88 40 LYS B CA 1
ATOM 2432 C C . LYS B 1 40 ? -27.609 -32.438 -21 1 79.88 40 LYS B C 1
ATOM 2434 O O . LYS B 1 40 ? -28.391 -33.188 -20.422 1 79.88 40 LYS B O 1
ATOM 2439 N N . VAL B 1 41 ? -27.516 -31.109 -20.75 1 74.88 41 VAL B N 1
ATOM 2440 C CA . VAL B 1 41 ? -28.516 -30.422 -19.938 1 74.88 41 VAL B CA 1
ATOM 2441 C C . VAL B 1 41 ? -29.391 -29.531 -20.828 1 74.88 41 VAL B C 1
ATOM 2443 O O . VAL B 1 41 ? -28.859 -28.688 -21.562 1 74.88 41 VAL B O 1
ATOM 2446 N N . ASN B 1 42 ? -30.688 -29.734 -20.859 1 73.12 42 ASN B N 1
ATOM 2447 C CA . ASN B 1 42 ? -31.641 -28.906 -21.594 1 73.12 42 ASN B CA 1
ATOM 2448 C C . ASN B 1 42 ? -31.953 -27.609 -20.828 1 73.12 42 ASN B C 1
ATOM 2450 O O . ASN B 1 42 ? -32.562 -27.641 -19.766 1 73.12 42 ASN B O 1
ATOM 2454 N N . ILE B 1 43 ? -31.547 -26.453 -21.375 1 71.12 43 ILE B N 1
ATOM 2455 C CA . ILE B 1 43 ? -31.656 -25.141 -20.75 1 71.12 43 ILE B CA 1
ATOM 2456 C C . ILE B 1 43 ? -33.125 -24.766 -20.578 1 71.12 43 ILE B C 1
ATOM 2458 O O . ILE B 1 43 ? -33.5 -24.109 -19.609 1 71.12 43 ILE B O 1
ATOM 2462 N N . ASN B 1 44 ? -33.938 -25.188 -21.484 1 68.19 44 ASN B N 1
ATOM 2463 C CA . ASN B 1 44 ? -35.344 -24.797 -21.484 1 68.19 44 ASN B CA 1
ATOM 2464 C C . ASN B 1 44 ? -36.125 -25.516 -20.391 1 68.19 44 ASN B C 1
ATOM 2466 O O . ASN B 1 44 ? -37.219 -25.109 -20.031 1 68.19 44 ASN B O 1
ATOM 2470 N N . GLU B 1 45 ? -35.656 -26.641 -19.922 1 62.22 45 GLU B N 1
ATOM 2471 C CA . GLU B 1 45 ? -36.344 -27.422 -18.922 1 62.22 45 GLU B CA 1
ATOM 2472 C C . GLU B 1 45 ? -35.875 -27.094 -17.516 1 62.22 45 GLU B C 1
ATOM 2474 O O . GLU B 1 45 ? -36.406 -27.594 -16.531 1 62.22 45 GLU B O 1
ATOM 2479 N N . ILE B 1 46 ? -34.812 -26.438 -17.438 1 57.16 46 ILE B N 1
ATOM 2480 C CA . ILE B 1 46 ? -34.188 -26.219 -16.141 1 57.16 46 ILE B CA 1
ATOM 2481 C C . ILE B 1 46 ? -34.562 -24.844 -15.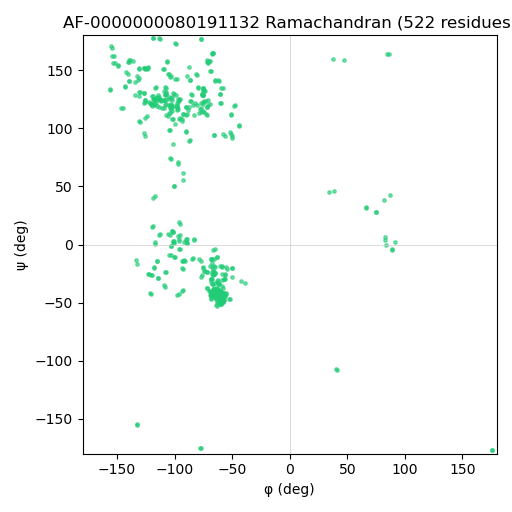602 1 57.16 46 ILE B C 1
ATOM 2483 O O . ILE B 1 46 ? -34.406 -23.844 -16.297 1 57.16 46 ILE B O 1
ATOM 2487 N N . GLN B 1 47 ? -35.25 -24.812 -14.477 1 61.09 47 GLN B N 1
ATOM 2488 C CA . GLN B 1 47 ? -35.5 -23.641 -13.633 1 61.09 47 GLN B CA 1
ATOM 2489 C C . GLN B 1 47 ? -34.312 -23.406 -12.688 1 61.09 47 GLN B C 1
ATOM 2491 O O . GLN B 1 47 ? -33.781 -24.344 -12.094 1 61.09 47 GLN B O 1
ATOM 2496 N N . ASN B 1 48 ? -33.531 -22.125 -12.711 1 64 48 ASN B N 1
ATOM 2497 C CA . ASN B 1 48 ? -32.5 -21.656 -11.789 1 64 48 ASN B CA 1
ATOM 2498 C C . ASN B 1 48 ? -31.156 -22.266 -12.125 1 64 48 ASN B C 1
ATOM 2500 O O . ASN B 1 48 ? -30.516 -22.891 -11.273 1 64 48 ASN B O 1
ATOM 2504 N N . MET B 1 49 ? -30.875 -22.406 -13.391 1 63.69 49 MET B N 1
ATOM 2505 C CA . MET B 1 49 ? -29.547 -22.891 -13.766 1 63.69 49 MET B CA 1
ATOM 2506 C C . MET B 1 49 ? -28.484 -21.828 -13.5 1 63.69 49 MET B C 1
ATOM 2508 O O . MET B 1 49 ? -28.672 -20.656 -13.852 1 63.69 49 MET B O 1
ATOM 2512 N N . GLU B 1 50 ? -27.562 -22.297 -12.742 1 71.81 50 GLU B N 1
ATOM 2513 C CA . GLU B 1 50 ? -26.375 -21.484 -12.539 1 71.81 50 GLU B CA 1
ATOM 2514 C C . GLU B 1 50 ? -25.125 -22.188 -13.055 1 71.81 50 GLU B C 1
ATOM 2516 O O . GLU B 1 50 ? -24.953 -23.391 -12.875 1 71.81 50 GLU B O 1
ATOM 2521 N N . VAL B 1 51 ? -24.453 -21.578 -13.969 1 67 51 VAL B N 1
ATOM 2522 C CA . VAL B 1 51 ? -23.172 -22.094 -14.461 1 67 51 VAL B CA 1
ATOM 2523 C C . VAL B 1 51 ? -22.031 -21.25 -13.891 1 67 51 VAL B C 1
ATOM 2525 O O . VAL B 1 51 ? -22.047 -20.016 -13.984 1 67 51 VAL B O 1
ATOM 2528 N N . GLU B 1 52 ? -21.219 -22.047 -13.172 1 65.81 52 GLU B N 1
ATOM 2529 C CA . GLU B 1 52 ? -20.016 -21.391 -12.672 1 65.81 52 GLU B CA 1
ATOM 2530 C C . GLU B 1 52 ? -18.766 -22.141 -13.094 1 65.81 52 GLU B C 1
ATOM 2532 O O . GLU B 1 52 ? -18.828 -23.312 -13.469 1 65.81 52 GLU B O 1
ATOM 2537 N N . MET B 1 53 ? -17.641 -21.578 -13.266 1 63.78 53 MET B N 1
ATOM 2538 C CA . MET B 1 53 ? -16.359 -22.25 -13.516 1 63.78 53 MET B CA 1
ATOM 2539 C C . MET B 1 53 ? -16.016 -23.188 -12.359 1 63.78 53 MET B C 1
ATOM 2541 O O . MET B 1 53 ? -16.172 -22.828 -11.195 1 63.78 53 MET B O 1
ATOM 2545 N N . ASP B 1 54 ? -15.836 -24.531 -12.727 1 57.44 54 ASP B N 1
ATOM 2546 C CA . ASP B 1 54 ? -15.375 -25.453 -11.711 1 57.44 54 ASP B CA 1
ATOM 2547 C C . ASP B 1 54 ? -13.953 -25.125 -11.258 1 57.44 54 ASP B C 1
ATOM 2549 O O . ASP B 1 54 ? -12.984 -25.453 -11.945 1 57.44 54 ASP B O 1
ATOM 2553 N N . GLU B 1 55 ? -13.867 -24.438 -10.312 1 55.62 55 GLU B N 1
ATOM 2554 C CA . GLU B 1 55 ? -12.586 -23.953 -9.805 1 55.62 55 GLU B CA 1
ATOM 2555 C C . GLU B 1 55 ? -11.719 -25.109 -9.312 1 55.62 55 GLU B C 1
ATOM 2557 O O . GLU B 1 55 ? -10.516 -24.938 -9.102 1 55.62 55 GLU B O 1
ATOM 2562 N N . SER B 1 56 ? -12.398 -26.219 -9.055 1 53.25 56 SER B N 1
ATOM 2563 C CA . SER B 1 56 ? -11.641 -27.375 -8.57 1 53.25 56 SER B CA 1
ATOM 2564 C C . SER B 1 56 ? -10.688 -27.891 -9.633 1 53.25 56 SER B C 1
ATOM 2566 O O . SER B 1 56 ? -9.711 -28.578 -9.312 1 53.25 56 SER B O 1
ATOM 2568 N N . PHE B 1 57 ? -11.008 -27.594 -10.828 1 44.62 57 PHE B N 1
ATOM 2569 C CA . PHE B 1 57 ? -10.172 -28.109 -11.906 1 44.62 57 PHE B CA 1
ATOM 2570 C C . PHE B 1 57 ? -9.086 -27.109 -12.281 1 44.62 57 PHE B C 1
ATOM 2572 O O . PHE B 1 57 ? -8.273 -27.375 -13.172 1 44.62 57 PHE B O 1
ATOM 2579 N N . LEU B 1 58 ? -9.281 -25.938 -11.961 1 50.88 58 LEU B N 1
ATOM 2580 C CA . LEU B 1 58 ? -8.117 -25.125 -12.305 1 50.88 58 LEU B CA 1
ATOM 2581 C C . LEU B 1 58 ? -6.844 -25.75 -11.75 1 50.88 58 LEU B C 1
ATOM 2583 O O . LEU B 1 58 ? -6.797 -26.125 -10.578 1 50.88 58 LEU B O 1
ATOM 2587 N N . PRO B 1 59 ? -6.078 -26.188 -12.68 1 50.31 59 PRO B N 1
ATOM 2588 C CA . PRO B 1 59 ? -4.836 -26.797 -12.195 1 50.31 59 PRO B CA 1
ATOM 2589 C C . PRO B 1 59 ? -4.172 -25.984 -11.086 1 50.31 59 PRO B C 1
ATOM 2591 O O . PRO B 1 59 ? -4.051 -24.766 -11.195 1 50.31 59 PRO B O 1
ATOM 2594 N N . LYS B 1 60 ? -4.301 -26.406 -9.859 1 62.56 60 LYS B N 1
ATOM 2595 C CA . LYS B 1 60 ? -3.449 -25.844 -8.812 1 62.56 60 LYS B CA 1
ATOM 2596 C C . LYS B 1 60 ? -1.977 -25.922 -9.203 1 62.56 60 LYS B C 1
ATOM 2598 O O . LYS B 1 60 ? -1.459 -27.016 -9.484 1 62.56 60 LYS B O 1
ATOM 2603 N N . LYS B 1 61 ? -1.605 -24.703 -9.734 1 71.88 61 LYS B N 1
ATOM 2604 C CA . LYS B 1 61 ? -0.16 -24.641 -9.93 1 71.88 61 LYS B CA 1
ATOM 2605 C C . LYS B 1 61 ? 0.552 -24.281 -8.625 1 71.88 61 LYS B C 1
ATOM 2607 O O . LYS B 1 61 ? 0.192 -23.312 -7.961 1 71.88 61 LYS B O 1
ATOM 2612 N N . ASP B 1 62 ? 1.392 -25.078 -8.188 1 76.81 62 ASP B N 1
ATOM 2613 C CA . ASP B 1 62 ? 2.129 -24.828 -6.949 1 76.81 62 ASP B CA 1
ATOM 2614 C C . ASP B 1 62 ? 3.096 -23.672 -7.109 1 76.81 62 ASP B C 1
ATOM 2616 O O . ASP B 1 62 ? 3.312 -22.906 -6.168 1 76.81 62 ASP B O 1
ATOM 2620 N N . VAL B 1 63 ? 3.568 -23.547 -8.43 1 89.38 63 VAL B N 1
ATOM 2621 C CA . VAL B 1 63 ? 4.562 -22.516 -8.695 1 89.38 63 VAL B CA 1
ATOM 2622 C C . VAL B 1 63 ? 4.27 -21.859 -10.039 1 89.38 63 VAL B C 1
ATOM 2624 O O . VAL B 1 63 ? 3.588 -22.438 -10.891 1 89.38 63 VAL B O 1
ATOM 2627 N N . LEU B 1 64 ? 4.758 -20.609 -10.258 1 95.25 64 LEU B N 1
ATOM 2628 C CA . LEU B 1 64 ? 4.617 -19.906 -11.531 1 95.25 64 LEU B CA 1
ATOM 2629 C C . LEU B 1 64 ? 5.984 -19.656 -12.164 1 95.25 64 LEU B C 1
ATOM 2631 O O . LEU B 1 64 ? 6.93 -19.266 -11.469 1 95.25 64 LEU B O 1
ATOM 2635 N N . ASN B 1 65 ? 6.078 -19.906 -13.422 1 94.56 65 ASN B N 1
ATOM 2636 C CA . ASN B 1 65 ? 7.262 -19.453 -14.141 1 94.56 65 ASN B CA 1
ATOM 2637 C C . ASN B 1 65 ? 7.18 -17.953 -14.445 1 94.56 65 ASN B C 1
ATOM 2639 O O . ASN B 1 65 ? 6.223 -17.281 -14.047 1 94.56 65 ASN B O 1
ATOM 2643 N N . GLU B 1 66 ? 8.141 -17.422 -15.18 1 94.88 66 GLU B N 1
ATOM 2644 C CA . GLU B 1 66 ? 8.25 -15.984 -15.383 1 94.88 66 GLU B CA 1
ATOM 2645 C C . GLU B 1 66 ? 7.094 -15.453 -16.234 1 94.88 66 GLU B C 1
ATOM 2647 O O . GLU B 1 66 ? 6.492 -14.438 -15.891 1 94.88 66 GLU B O 1
ATOM 2652 N N . LYS B 1 67 ? 6.82 -16.125 -17.281 1 95.5 67 LYS B N 1
ATOM 2653 C CA . LYS B 1 67 ? 5.738 -15.703 -18.172 1 95.5 67 LYS B CA 1
ATOM 2654 C C . LYS B 1 67 ? 4.402 -15.68 -17.438 1 95.5 67 LYS B C 1
ATOM 2656 O O . LYS B 1 67 ? 3.617 -14.742 -17.578 1 95.5 67 LYS B O 1
ATOM 2661 N N . GLU B 1 68 ? 4.168 -16.734 -16.688 1 95.56 68 GLU B N 1
ATOM 2662 C CA . GLU B 1 68 ? 2.939 -16.828 -15.906 1 95.56 68 GLU B CA 1
ATOM 2663 C C . GLU B 1 68 ? 2.875 -15.727 -14.852 1 95.56 68 GLU B C 1
ATOM 2665 O O . GLU B 1 68 ? 1.803 -15.18 -14.578 1 95.56 68 GLU B O 1
ATOM 2670 N N . MET B 1 69 ? 3.98 -15.438 -14.25 1 96.12 69 MET B N 1
ATOM 2671 C CA . MET B 1 69 ? 4.066 -14.352 -13.281 1 96.12 69 MET B CA 1
ATOM 2672 C C . MET B 1 69 ? 3.639 -13.023 -13.906 1 96.12 69 MET B C 1
ATOM 2674 O O . MET B 1 69 ? 2.807 -12.312 -13.344 1 96.12 69 MET B O 1
ATOM 2678 N N . TYR B 1 70 ? 4.156 -12.68 -15.039 1 96 70 TYR B N 1
ATOM 2679 C CA . TYR B 1 70 ? 3.834 -11.398 -15.656 1 96 70 TYR B CA 1
ATOM 2680 C C . TYR B 1 70 ? 2.383 -11.375 -16.125 1 96 70 TYR B C 1
ATOM 2682 O O . TYR B 1 70 ? 1.738 -10.32 -16.109 1 96 70 TYR B O 1
ATOM 2690 N N . SER B 1 71 ? 1.86 -12.531 -16.484 1 97.06 71 SER B N 1
ATOM 2691 C CA . SER B 1 71 ? 0.44 -12.617 -16.812 1 97.06 71 SER B CA 1
ATOM 2692 C C . SER B 1 71 ? -0.425 -12.352 -15.586 1 97.06 71 SER B C 1
ATOM 2694 O O . SER B 1 71 ? -1.42 -11.633 -15.664 1 97.06 71 SER B O 1
ATOM 2696 N N . LEU B 1 72 ? -0.022 -12.93 -14.531 1 96.69 72 LEU B N 1
ATOM 2697 C CA . LEU B 1 72 ? -0.698 -12.688 -13.266 1 96.69 72 LEU B CA 1
ATOM 2698 C C . LEU B 1 72 ? -0.665 -11.203 -12.914 1 96.69 72 LEU B C 1
ATOM 2700 O O . LEU B 1 72 ? -1.692 -10.625 -12.555 1 96.69 72 LEU B O 1
ATOM 2704 N N . PHE B 1 73 ? 0.496 -10.586 -13.047 1 97.69 73 PHE B N 1
ATOM 2705 C CA . PHE B 1 73 ? 0.65 -9.172 -12.727 1 97.69 73 PHE B CA 1
ATOM 2706 C C . PHE B 1 73 ? -0.229 -8.312 -13.625 1 97.69 73 PHE B C 1
ATOM 2708 O O . PHE B 1 73 ? -0.895 -7.387 -13.148 1 97.69 73 PHE B O 1
ATOM 2715 N N . TYR B 1 74 ? -0.229 -8.648 -14.805 1 97.38 74 TYR B N 1
ATOM 2716 C CA . TYR B 1 74 ? -1.043 -7.891 -15.75 1 97.38 74 TYR B CA 1
ATOM 2717 C C . TYR B 1 74 ? -2.516 -7.938 -15.359 1 97.38 74 TYR B C 1
ATOM 2719 O O . TYR B 1 74 ? -3.174 -6.898 -15.273 1 97.38 74 TYR B O 1
ATOM 2727 N N . ASP B 1 75 ? -3.035 -9.117 -15.133 1 97.38 75 ASP B N 1
ATOM 2728 C CA . ASP B 1 75 ? -4.43 -9.273 -14.742 1 97.38 75 ASP B CA 1
ATOM 2729 C C . ASP B 1 75 ? -4.719 -8.555 -13.43 1 97.38 75 ASP B C 1
ATOM 2731 O O . ASP B 1 75 ? -5.77 -7.93 -13.273 1 97.38 75 ASP B O 1
ATOM 2735 N N . ALA B 1 76 ? -3.797 -8.688 -12.531 1 97.25 76 ALA B N 1
ATOM 2736 C CA . ALA B 1 76 ? -3.971 -8.008 -11.25 1 97.25 76 ALA B CA 1
ATOM 2737 C C . ALA B 1 76 ? -4.059 -6.5 -11.438 1 97.25 76 ALA B C 1
ATOM 2739 O O . ALA B 1 76 ? -5.02 -5.867 -10.984 1 97.25 76 ALA B O 1
ATOM 2740 N N . PHE B 1 77 ? -3.139 -5.926 -12.18 1 97.25 77 PHE B N 1
ATOM 2741 C CA . PHE B 1 77 ? -2.938 -4.484 -12.242 1 97.25 77 PHE B CA 1
ATOM 2742 C C . PHE B 1 77 ? -4.027 -3.818 -13.07 1 97.25 77 PHE B C 1
ATOM 2744 O O . PHE B 1 77 ? -4.301 -2.629 -12.906 1 97.25 77 PHE B O 1
ATOM 2751 N N . THR B 1 78 ? -4.68 -4.613 -13.906 1 96.38 78 THR B N 1
ATOM 2752 C CA . THR B 1 78 ? -5.562 -3.971 -14.875 1 96.38 78 THR B CA 1
ATOM 2753 C C . THR B 1 78 ? -7.004 -4.434 -14.688 1 96.38 78 THR B C 1
ATOM 2755 O O . THR B 1 78 ? -7.941 -3.707 -15.016 1 96.38 78 THR B O 1
ATOM 2758 N N . ILE B 1 79 ? -7.195 -5.621 -14.156 1 96.69 79 ILE B N 1
ATOM 2759 C CA . ILE B 1 79 ? -8.539 -6.195 -14.227 1 96.69 79 ILE B CA 1
ATOM 2760 C C . ILE B 1 79 ? -9.062 -6.461 -12.82 1 96.69 79 ILE B C 1
ATOM 2762 O O . ILE B 1 79 ? -10.195 -6.113 -12.492 1 96.69 79 ILE B O 1
ATOM 2766 N N . TYR B 1 80 ? -8.219 -7 -11.891 1 95.69 80 TYR B N 1
ATOM 2767 C CA . TYR B 1 80 ? -8.781 -7.559 -10.664 1 95.69 80 TYR B CA 1
ATOM 2768 C C . TYR B 1 80 ? -8.281 -6.801 -9.445 1 95.69 80 TYR B C 1
ATOM 2770 O O . TYR B 1 80 ? -8.906 -6.844 -8.383 1 95.69 80 TYR B O 1
ATOM 2778 N N . GLY B 1 81 ? -7.188 -6.117 -9.625 1 94.31 81 GLY B N 1
ATOM 2779 C CA . GLY B 1 81 ? -6.52 -5.52 -8.484 1 94.31 81 GLY B CA 1
ATOM 2780 C C . GLY B 1 81 ? -5.562 -6.473 -7.785 1 94.31 81 GLY B C 1
ATOM 2781 O O . GLY B 1 81 ? -5.621 -7.684 -8 1 94.31 81 GLY B O 1
ATOM 2782 N N . PRO B 1 82 ? -4.707 -5.859 -6.98 1 96.38 82 PRO B N 1
ATOM 2783 C CA . PRO B 1 82 ? -4.465 -4.434 -6.742 1 96.38 82 PRO B CA 1
ATOM 2784 C C . PRO B 1 82 ? -3.861 -3.727 -7.953 1 96.38 82 PRO B C 1
ATOM 2786 O O . PRO B 1 82 ? -3.389 -4.383 -8.883 1 96.38 82 PRO B O 1
ATOM 2789 N N . THR B 1 83 ? -3.902 -2.443 -7.953 1 97.62 83 THR B N 1
ATOM 2790 C CA . THR B 1 83 ? -3.168 -1.716 -8.984 1 97.62 83 THR B CA 1
ATOM 2791 C C . THR B 1 83 ? -1.664 -1.912 -8.812 1 97.62 83 THR B C 1
ATOM 2793 O O . THR B 1 83 ? -1.208 -2.387 -7.77 1 97.62 83 THR B O 1
ATOM 2796 N N . GLU B 1 84 ? -0.929 -1.587 -9.805 1 97.81 84 GLU B N 1
ATOM 2797 C CA . GLU B 1 84 ? 0.522 -1.743 -9.758 1 97.81 84 GLU B CA 1
ATOM 2798 C C . GLU B 1 84 ? 1.116 -0.988 -8.57 1 97.81 84 GLU B C 1
ATOM 2800 O O . GLU B 1 84 ? 1.937 -1.533 -7.828 1 97.81 84 GLU B O 1
ATOM 2805 N N . GLU B 1 85 ? 0.645 0.234 -8.352 1 97.69 85 GLU B N 1
ATOM 2806 C CA . GLU B 1 85 ? 1.157 1.062 -7.266 1 97.69 85 GLU B CA 1
ATOM 2807 C C . GLU B 1 85 ? 0.759 0.497 -5.902 1 97.69 85 GLU B C 1
ATOM 2809 O O . GLU B 1 85 ? 1.546 0.535 -4.957 1 97.69 85 GLU B O 1
ATOM 2814 N N . GLN B 1 86 ? -0.439 0.057 -5.844 1 97.5 86 GLN B N 1
ATOM 2815 C CA . GLN B 1 86 ? -0.869 -0.6 -4.613 1 97.5 86 GLN B CA 1
ATOM 2816 C C . GLN B 1 86 ? -0.047 -1.857 -4.344 1 97.5 86 GLN B C 1
ATOM 2818 O O . GLN B 1 86 ? 0.335 -2.123 -3.203 1 97.5 86 GLN B O 1
ATOM 2823 N N . PHE B 1 87 ? 0.196 -2.641 -5.402 1 97.38 87 PHE B N 1
ATOM 2824 C CA . PHE B 1 87 ? 1.037 -3.828 -5.324 1 97.38 87 PHE B CA 1
ATOM 2825 C C . PHE B 1 87 ? 2.426 -3.477 -4.805 1 97.38 87 PHE B C 1
ATOM 2827 O O . PHE B 1 87 ? 2.92 -4.102 -3.865 1 97.38 87 PHE B O 1
ATOM 2834 N N . VAL B 1 88 ? 3.014 -2.461 -5.34 1 98.12 88 VAL B N 1
ATOM 2835 C CA . VAL B 1 88 ? 4.328 -1.988 -4.91 1 98.12 88 VAL B CA 1
ATOM 2836 C C . VAL B 1 88 ? 4.293 -1.652 -3.42 1 98.12 88 VAL B C 1
ATOM 2838 O O . VAL B 1 88 ? 5.168 -2.076 -2.662 1 98.12 88 VAL B O 1
ATOM 2841 N N . GLN B 1 89 ? 3.283 -0.984 -3.012 1 97.19 89 GLN B N 1
ATOM 2842 C CA . GLN B 1 89 ? 3.195 -0.567 -1.616 1 97.19 89 GLN B CA 1
ATOM 2843 C C . GLN B 1 89 ? 3.033 -1.771 -0.692 1 97.19 89 GLN B C 1
ATOM 2845 O O . GLN B 1 89 ? 3.557 -1.778 0.424 1 97.19 89 GLN B O 1
ATOM 2850 N N . LEU B 1 90 ? 2.301 -2.729 -1.088 1 96.19 90 LEU B N 1
ATOM 2851 C CA . LEU B 1 90 ? 2.148 -3.947 -0.301 1 96.19 90 LEU B CA 1
ATOM 2852 C C . LEU B 1 90 ? 3.496 -4.633 -0.098 1 96.19 90 LEU B C 1
ATOM 2854 O O . LEU B 1 90 ? 3.818 -5.062 1.013 1 96.19 90 LEU B O 1
ATOM 2858 N N . VAL B 1 91 ? 4.246 -4.711 -1.141 1 96.94 91 VAL B N 1
ATOM 2859 C CA . VAL B 1 91 ? 5.57 -5.316 -1.071 1 96.94 91 VAL B CA 1
ATOM 2860 C C . VAL B 1 91 ? 6.465 -4.504 -0.139 1 96.94 91 VAL B C 1
ATOM 2862 O O . VAL B 1 91 ? 7.16 -5.062 0.71 1 96.94 91 VAL B O 1
ATOM 2865 N N . ILE B 1 92 ? 6.41 -3.172 -0.256 1 96.5 92 ILE B N 1
ATOM 2866 C CA . ILE B 1 92 ? 7.223 -2.279 0.567 1 96.5 92 ILE B CA 1
ATOM 2867 C C . ILE B 1 92 ? 6.898 -2.506 2.043 1 96.5 92 ILE B C 1
ATOM 2869 O O . ILE B 1 92 ? 7.805 -2.594 2.875 1 96.5 92 ILE B O 1
ATOM 2873 N N . ASN B 1 93 ? 5.641 -2.68 2.348 1 92.62 93 ASN B N 1
ATOM 2874 C CA . ASN B 1 93 ? 5.242 -2.885 3.736 1 92.62 93 ASN B CA 1
ATOM 2875 C C . ASN B 1 93 ? 5.875 -4.141 4.324 1 92.62 93 ASN B C 1
ATOM 2877 O O . ASN B 1 93 ? 6.32 -4.137 5.473 1 92.62 93 ASN B O 1
ATOM 2881 N N . ALA B 1 94 ? 5.902 -5.109 3.559 1 92.38 94 ALA B N 1
ATOM 2882 C CA . ALA B 1 94 ? 6.508 -6.359 4.004 1 92.38 94 ALA B CA 1
ATOM 2883 C C . ALA B 1 94 ? 8.016 -6.211 4.164 1 92.38 94 ALA B C 1
ATOM 2885 O O . ALA B 1 94 ? 8.594 -6.664 5.156 1 92.38 94 ALA B O 1
ATOM 2886 N N . LEU B 1 95 ? 8.672 -5.586 3.246 1 95.31 95 LEU B N 1
ATOM 2887 C CA . LEU B 1 95 ? 10.117 -5.406 3.268 1 95.31 95 LEU B CA 1
ATOM 2888 C C . LEU B 1 95 ? 10.539 -4.555 4.461 1 95.31 95 LEU B C 1
ATOM 2890 O O . LEU B 1 95 ? 11.562 -4.836 5.102 1 95.31 95 LEU B O 1
ATOM 2894 N N . ILE B 1 96 ? 9.773 -3.537 4.734 1 92.38 96 ILE B N 1
ATOM 2895 C CA . ILE B 1 96 ? 10.078 -2.666 5.867 1 92.38 96 ILE B CA 1
ATOM 2896 C C . ILE B 1 96 ? 10.062 -3.479 7.16 1 92.38 96 ILE B C 1
ATOM 2898 O O . ILE B 1 96 ? 10.922 -3.291 8.023 1 92.38 96 ILE B O 1
ATOM 2902 N N . LYS B 1 97 ? 9.141 -4.363 7.25 1 86.38 97 LYS B N 1
ATOM 2903 C CA . LYS B 1 97 ? 9.055 -5.211 8.438 1 86.38 97 LYS B CA 1
ATOM 2904 C C . LYS B 1 97 ? 10.305 -6.074 8.594 1 86.38 97 LYS B C 1
ATOM 2906 O O . LYS B 1 97 ? 10.758 -6.328 9.711 1 86.38 97 LYS B O 1
ATOM 2911 N N . THR B 1 98 ? 10.867 -6.461 7.527 1 87.38 98 THR B N 1
ATOM 2912 C CA . THR B 1 98 ? 12.008 -7.367 7.539 1 87.38 98 THR B CA 1
ATOM 2913 C C . THR B 1 98 ? 13.312 -6.598 7.742 1 87.38 98 THR B C 1
ATOM 2915 O O . THR B 1 98 ? 14.352 -7.191 8.055 1 87.38 98 THR B O 1
ATOM 2918 N N . THR B 1 99 ? 13.289 -5.273 7.637 1 89.88 99 THR B N 1
ATOM 2919 C CA . THR B 1 99 ? 14.5 -4.469 7.691 1 89.88 99 THR B CA 1
ATOM 2920 C C . THR B 1 99 ? 14.453 -3.49 8.859 1 89.88 99 THR B C 1
ATOM 2922 O O . THR B 1 99 ? 15.172 -2.49 8.867 1 89.88 99 THR B O 1
ATOM 2925 N N . LYS B 1 100 ? 13.609 -3.684 9.727 1 83.5 100 LYS B N 1
ATOM 2926 C CA . LYS B 1 100 ? 13.359 -2.738 10.812 1 83.5 100 LYS B CA 1
ATOM 2927 C C . LYS B 1 100 ? 14.625 -2.471 11.617 1 83.5 100 LYS B C 1
ATOM 2929 O O . LYS B 1 100 ? 14.836 -1.355 12.094 1 83.5 100 LYS B O 1
ATOM 2934 N N . GLU B 1 101 ? 15.453 -3.41 11.68 1 83.62 101 GLU B N 1
ATOM 2935 C CA . GLU B 1 101 ? 16.656 -3.295 12.516 1 83.62 101 GLU B CA 1
ATOM 2936 C C . GLU B 1 101 ? 17.859 -2.842 11.688 1 83.62 101 GLU B C 1
ATOM 2938 O O . GLU B 1 101 ? 18.922 -2.584 12.242 1 83.62 101 GLU B O 1
ATOM 2943 N N . ALA B 1 102 ? 17.672 -2.715 10.438 1 89.5 102 ALA B N 1
ATOM 2944 C CA . ALA B 1 102 ? 18.797 -2.352 9.57 1 89.5 102 ALA B CA 1
ATOM 2945 C C . ALA B 1 102 ? 19.156 -0.875 9.727 1 89.5 102 ALA B C 1
ATOM 2947 O O . ALA B 1 102 ? 18.266 -0.013 9.719 1 89.5 102 ALA B O 1
ATOM 2948 N N . GLN B 1 103 ? 20.438 -0.646 9.867 1 90.94 103 GLN B N 1
ATOM 2949 C CA . GLN B 1 103 ? 20.906 0.727 9.984 1 90.94 103 GLN B CA 1
ATOM 2950 C C . GLN B 1 103 ? 21.375 1.261 8.633 1 90.94 103 GLN B C 1
ATOM 2952 O O . GLN B 1 103 ? 21.156 2.428 8.305 1 90.94 103 GLN B O 1
ATOM 2957 N N . THR B 1 104 ? 22.078 0.428 7.957 1 94.06 104 THR B N 1
ATOM 2958 C CA . THR B 1 104 ? 22.578 0.781 6.633 1 94.06 104 THR B CA 1
ATOM 2959 C C . THR B 1 104 ? 22 -0.154 5.574 1 94.06 104 THR B C 1
ATOM 2961 O O . THR B 1 104 ? 22.109 -1.376 5.688 1 94.06 104 THR B O 1
ATOM 2964 N N . VAL B 1 105 ? 21.359 0.463 4.578 1 95.25 105 VAL B N 1
ATOM 2965 C CA . VAL B 1 105 ? 20.688 -0.331 3.562 1 95.25 105 VAL B CA 1
ATOM 2966 C C . VAL B 1 105 ? 21.172 0.084 2.174 1 95.25 105 VAL B C 1
ATOM 2968 O O . VAL B 1 105 ? 21.219 1.274 1.856 1 95.25 105 VAL B O 1
ATOM 2971 N N . LYS B 1 106 ? 21.531 -0.897 1.423 1 93.94 106 LYS B N 1
ATOM 2972 C CA . LYS B 1 106 ? 21.844 -0.685 0.013 1 93.94 106 LYS B CA 1
ATOM 2973 C C . LYS B 1 106 ? 20.75 -1.255 -0.886 1 93.94 106 LYS B C 1
ATOM 2975 O O . LYS B 1 106 ? 20.25 -2.357 -0.647 1 93.94 106 LYS B O 1
ATOM 2980 N N . ILE B 1 107 ? 20.359 -0.513 -1.864 1 95.94 107 ILE B N 1
ATOM 2981 C CA . ILE B 1 107 ? 19.359 -0.929 -2.846 1 95.94 107 ILE B CA 1
ATOM 2982 C C . ILE B 1 107 ? 19.969 -0.887 -4.246 1 95.94 107 ILE B C 1
ATOM 2984 O O . ILE B 1 107 ? 20.469 0.153 -4.684 1 95.94 107 ILE B O 1
ATOM 2988 N N . ILE B 1 108 ? 19.953 -1.96 -4.871 1 94.56 108 ILE B N 1
ATOM 2989 C CA . ILE B 1 108 ? 20.453 -2.049 -6.238 1 94.56 108 ILE B CA 1
ATOM 2990 C C . ILE B 1 108 ? 19.281 -2.111 -7.219 1 94.56 108 ILE B C 1
ATOM 2992 O O . ILE B 1 108 ? 18.562 -3.111 -7.27 1 94.56 108 ILE B O 1
ATOM 2996 N N . VAL B 1 109 ? 19.156 -1.095 -7.984 1 96.44 109 VAL B N 1
ATOM 2997 C CA . VAL B 1 109 ? 18.125 -1.061 -9.008 1 96.44 109 VAL B CA 1
ATOM 2998 C C . VAL B 1 109 ? 18.703 -1.512 -10.344 1 96.44 109 VAL B C 1
ATOM 3000 O O . VAL B 1 109 ? 19.438 -0.769 -10.992 1 96.44 109 VAL B O 1
ATOM 3003 N N . GLY B 1 110 ? 18.266 -2.709 -10.719 1 94.06 110 GLY B N 1
ATOM 3004 C CA . GLY B 1 110 ? 18.875 -3.297 -11.898 1 94.06 110 GLY B CA 1
ATOM 3005 C C . GLY B 1 110 ? 17.906 -3.514 -13.031 1 94.06 110 GLY B C 1
ATOM 3006 O O . GLY B 1 110 ? 18.266 -4.059 -14.078 1 94.06 110 GLY B O 1
ATOM 3007 N N . SER B 1 111 ? 16.625 -3.135 -12.82 1 94.25 111 SER B N 1
ATOM 3008 C CA . SER B 1 111 ? 15.609 -3.287 -13.867 1 94.25 111 SER B CA 1
ATOM 3009 C C . SER B 1 111 ? 14.656 -2.098 -13.898 1 94.25 111 SER B C 1
ATOM 3011 O O . SER B 1 111 ? 14.359 -1.507 -12.859 1 94.25 111 SER B O 1
ATOM 3013 N N . ASP B 1 112 ? 14.188 -1.772 -15.133 1 95.81 112 ASP B N 1
ATOM 3014 C CA . ASP B 1 112 ? 13.25 -0.673 -15.328 1 95.81 112 ASP B CA 1
ATOM 3015 C C . ASP B 1 112 ? 11.82 -1.191 -15.477 1 95.81 112 ASP B C 1
ATOM 3017 O O . ASP B 1 112 ? 11.164 -0.919 -16.484 1 95.81 112 ASP B O 1
ATOM 3021 N N . ASP B 1 113 ? 11.414 -1.997 -14.609 1 96.12 113 ASP B N 1
ATOM 3022 C CA . ASP B 1 113 ? 10.086 -2.584 -14.516 1 96.12 113 ASP B CA 1
ATOM 3023 C C . ASP B 1 113 ? 9.539 -2.49 -13.086 1 96.12 113 ASP B C 1
ATOM 3025 O O . ASP B 1 113 ? 9.875 -1.559 -12.352 1 96.12 113 ASP B O 1
ATOM 3029 N N . ILE B 1 114 ? 8.688 -3.338 -12.727 1 97.75 114 ILE B N 1
ATOM 3030 C CA . ILE B 1 114 ? 8.016 -3.256 -11.43 1 97.75 114 ILE B CA 1
ATOM 3031 C C . ILE B 1 114 ? 9.039 -3.391 -10.305 1 97.75 114 ILE B C 1
ATOM 3033 O O . ILE B 1 114 ? 8.867 -2.814 -9.227 1 97.75 114 ILE B O 1
ATOM 3037 N N . PHE B 1 115 ? 10.086 -4.102 -10.469 1 97.88 115 PHE B N 1
ATOM 3038 C CA . PHE B 1 115 ? 11.086 -4.332 -9.43 1 97.88 115 PHE B CA 1
ATOM 3039 C C . PHE B 1 115 ? 11.898 -3.072 -9.172 1 97.88 115 PHE B C 1
ATOM 3041 O O . PHE B 1 115 ? 12.258 -2.781 -8.031 1 97.88 115 PHE B O 1
ATOM 3048 N N . GLY B 1 116 ? 12.18 -2.33 -10.25 1 97.5 116 GLY B N 1
ATOM 3049 C CA . GLY B 1 116 ? 12.773 -1.018 -10.055 1 97.5 116 GLY B CA 1
ATOM 3050 C C . GLY B 1 116 ? 11.898 -0.081 -9.242 1 97.5 116 GLY B C 1
ATOM 3051 O O . GLY B 1 116 ? 12.383 0.619 -8.352 1 97.5 116 GLY B O 1
ATOM 3052 N N . ALA B 1 117 ? 10.586 -0.098 -9.562 1 98.38 117 ALA B N 1
ATOM 3053 C CA . ALA B 1 117 ? 9.633 0.705 -8.805 1 98.38 117 ALA B CA 1
ATOM 3054 C C . ALA B 1 117 ? 9.664 0.339 -7.32 1 98.38 117 ALA B C 1
ATOM 3056 O O . ALA B 1 117 ? 9.641 1.218 -6.457 1 98.38 117 ALA B O 1
ATOM 3057 N N . ILE B 1 118 ? 9.742 -0.918 -7.051 1 98.56 118 ILE B N 1
ATOM 3058 C CA . ILE B 1 118 ? 9.836 -1.398 -5.676 1 98.56 118 ILE B CA 1
ATOM 3059 C C . ILE B 1 118 ? 11.117 -0.869 -5.035 1 98.56 118 ILE B C 1
ATOM 3061 O O . ILE B 1 118 ? 11.102 -0.415 -3.889 1 98.56 118 ILE B O 1
ATOM 3065 N N . GLY B 1 119 ? 12.203 -0.883 -5.75 1 98.25 119 GLY B N 1
ATOM 3066 C CA . GLY B 1 119 ? 13.461 -0.37 -5.238 1 98.25 119 GLY B CA 1
ATOM 3067 C C . GLY B 1 119 ? 13.391 1.095 -4.848 1 98.25 119 GLY B C 1
ATOM 3068 O O . GLY B 1 119 ? 13.758 1.464 -3.73 1 98.25 119 GLY B O 1
ATOM 3069 N N . PHE B 1 120 ? 12.906 1.907 -5.738 1 98.12 120 PHE B N 1
ATOM 3070 C CA . PHE B 1 120 ? 12.836 3.344 -5.496 1 98.12 120 PHE B CA 1
ATOM 3071 C C . PHE B 1 120 ? 11.883 3.652 -4.352 1 98.12 120 PHE B C 1
ATOM 3073 O O . PHE B 1 120 ? 12.188 4.477 -3.486 1 98.12 120 PHE B O 1
ATOM 3080 N N . THR B 1 121 ? 10.758 3.012 -4.371 1 98.06 121 THR B N 1
ATOM 3081 C CA . THR B 1 121 ? 9.758 3.258 -3.34 1 98.06 121 THR B CA 1
ATOM 3082 C C . THR B 1 121 ? 10.258 2.799 -1.975 1 98.06 121 THR B C 1
ATOM 3084 O O . THR B 1 121 ? 10.016 3.457 -0.962 1 98.06 121 THR B O 1
ATOM 3087 N N . PHE B 1 122 ? 10.961 1.717 -1.947 1 98.12 122 PHE B N 1
ATOM 3088 C CA . PHE B 1 122 ? 11.539 1.216 -0.705 1 98.12 122 PHE B CA 1
ATOM 3089 C C . PHE B 1 122 ? 12.555 2.205 -0.143 1 98.12 122 PHE B C 1
ATOM 3091 O O . PHE B 1 122 ? 12.5 2.549 1.039 1 98.12 122 PHE B O 1
ATOM 3098 N N . ALA B 1 123 ? 13.422 2.629 -0.978 1 97.19 123 ALA B N 1
ATOM 3099 C CA . ALA B 1 123 ? 14.414 3.619 -0.559 1 97.19 123 ALA B CA 1
ATOM 3100 C C . ALA B 1 123 ? 13.742 4.828 0.088 1 97.19 123 ALA B C 1
ATOM 3102 O O . ALA B 1 123 ? 14.125 5.242 1.185 1 97.19 123 ALA B O 1
ATOM 3103 N N . ARG B 1 124 ? 12.727 5.293 -0.579 1 95.75 124 ARG B N 1
ATOM 3104 C CA . ARG B 1 124 ? 12.016 6.469 -0.088 1 95.75 124 ARG B CA 1
ATOM 3105 C C . ARG B 1 124 ? 11.359 6.188 1.261 1 95.75 124 ARG B C 1
ATOM 3107 O O . ARG B 1 124 ? 11.344 7.051 2.141 1 95.75 124 ARG B O 1
ATOM 3114 N N . SER B 1 125 ? 10.875 5.039 1.403 1 93.69 125 SER B N 1
ATOM 3115 C CA . SER B 1 125 ? 10.07 4.688 2.564 1 93.69 125 SER B CA 1
ATOM 3116 C C . SER B 1 125 ? 10.938 4.461 3.797 1 93.69 125 SER B C 1
ATOM 3118 O O . SER B 1 125 ? 10.492 4.676 4.926 1 93.69 125 SER B O 1
ATOM 3120 N N . ILE B 1 126 ? 12.164 4.082 3.639 1 93.38 126 ILE B N 1
ATOM 3121 C CA . ILE B 1 126 ? 12.961 3.688 4.801 1 93.38 126 ILE B CA 1
ATOM 3122 C C . ILE B 1 126 ? 13.883 4.836 5.207 1 93.38 126 ILE B C 1
ATOM 3124 O O . ILE B 1 126 ? 14.508 4.785 6.27 1 93.38 126 ILE B O 1
ATOM 3128 N N . MET B 1 127 ? 13.984 5.777 4.449 1 89.94 127 MET B N 1
ATOM 3129 C CA . MET B 1 127 ? 14.906 6.887 4.676 1 89.94 127 MET B CA 1
ATOM 3130 C C . MET B 1 127 ? 14.633 7.551 6.023 1 89.94 127 MET B C 1
ATOM 3132 O O . MET B 1 127 ? 15.555 8.07 6.66 1 89.94 127 MET B O 1
ATOM 3136 N N . ARG B 1 128 ? 13.445 7.52 6.473 1 81.62 128 ARG B N 1
ATOM 3137 C CA . ARG B 1 128 ? 13.086 8.172 7.73 1 81.62 128 ARG B CA 1
ATOM 3138 C C . ARG B 1 128 ? 13.656 7.414 8.922 1 81.62 128 ARG B C 1
ATOM 3140 O O . ARG B 1 128 ? 13.844 7.988 9.992 1 81.62 128 ARG B O 1
ATOM 3147 N N . ASN B 1 129 ? 13.914 6.152 8.719 1 81 129 ASN B N 1
ATOM 3148 C CA . ASN B 1 129 ? 14.266 5.309 9.859 1 81 129 ASN B CA 1
ATOM 3149 C C . ASN B 1 129 ? 15.703 4.809 9.766 1 81 129 ASN B C 1
ATOM 3151 O O . ASN B 1 129 ? 16.328 4.535 10.789 1 81 129 ASN B O 1
ATOM 3155 N N . ALA B 1 130 ? 16.156 4.688 8.57 1 86.81 130 ALA B N 1
ATOM 3156 C CA . ALA B 1 130 ? 17.5 4.137 8.383 1 86.81 130 ALA B CA 1
ATOM 3157 C C . ALA B 1 130 ? 18.562 5.207 8.609 1 86.81 130 ALA B C 1
ATOM 3159 O O . ALA B 1 130 ? 18.344 6.383 8.305 1 86.81 130 ALA B O 1
ATOM 3160 N N . LYS B 1 131 ? 19.672 4.805 9.133 1 88.38 131 LYS B N 1
ATOM 3161 C CA . LYS B 1 131 ? 20.797 5.719 9.312 1 88.38 131 LYS B CA 1
ATOM 3162 C C . LYS B 1 131 ? 21.391 6.137 7.973 1 88.38 131 LYS B C 1
ATOM 3164 O O . LYS B 1 131 ? 21.734 7.305 7.773 1 88.38 131 LYS B O 1
ATOM 3169 N N . LYS B 1 132 ? 21.531 5.156 7.105 1 92.69 132 LYS B N 1
ATOM 3170 C CA . LYS B 1 132 ? 22.062 5.414 5.77 1 92.69 132 LYS B CA 1
ATOM 3171 C C . LYS B 1 132 ? 21.375 4.543 4.723 1 92.69 132 LYS B C 1
ATOM 3173 O O . LYS B 1 132 ? 21.172 3.346 4.938 1 92.69 132 LYS B O 1
ATOM 3178 N N . VAL B 1 133 ? 21.047 5.172 3.611 1 93.88 133 VAL B N 1
ATOM 3179 C CA . VAL B 1 133 ? 20.438 4.484 2.482 1 93.88 133 VAL B CA 1
ATOM 3180 C C . VAL B 1 133 ? 21.234 4.758 1.211 1 93.88 133 VAL B C 1
ATOM 3182 O O . VAL B 1 133 ? 21.469 5.918 0.861 1 93.88 133 VAL B O 1
ATOM 3185 N N . TYR B 1 134 ? 21.703 3.723 0.596 1 93.44 134 TYR B N 1
ATOM 3186 C CA . TYR B 1 134 ? 22.453 3.811 -0.658 1 93.44 134 TYR B CA 1
ATOM 3187 C C . TYR B 1 134 ? 21.656 3.201 -1.806 1 93.44 134 TYR B C 1
ATOM 3189 O O . TYR B 1 134 ? 21.234 2.041 -1.736 1 93.44 134 TYR B O 1
ATOM 3197 N N . VAL B 1 135 ? 21.453 4.02 -2.801 1 94.94 135 VAL B N 1
ATOM 3198 C CA . VAL B 1 135 ? 20.766 3.527 -3.986 1 94.94 135 VAL B CA 1
ATOM 3199 C C . VAL B 1 135 ? 21.719 3.521 -5.18 1 94.94 135 VAL B C 1
ATOM 3201 O O . VAL B 1 135 ? 22.234 4.566 -5.566 1 94.94 135 VAL B O 1
ATOM 3204 N N . GLU B 1 136 ? 21.906 2.357 -5.664 1 93.31 136 GLU B N 1
ATOM 3205 C CA . GLU B 1 136 ? 22.734 2.178 -6.855 1 93.31 136 GLU B CA 1
ATOM 3206 C C . GLU B 1 136 ? 21.875 1.841 -8.07 1 93.31 136 GLU B C 1
ATOM 3208 O O . GLU B 1 136 ? 21.141 0.847 -8.07 1 93.31 136 GLU B O 1
ATOM 3213 N N . ILE B 1 137 ? 22 2.588 -9.094 1 94.19 137 ILE B N 1
ATOM 3214 C CA . ILE B 1 137 ? 21.203 2.391 -10.305 1 94.19 137 ILE B CA 1
ATOM 3215 C C . ILE B 1 137 ? 22.062 1.736 -11.383 1 94.19 137 ILE B C 1
ATOM 3217 O O . ILE B 1 137 ? 23.016 2.346 -11.891 1 94.19 137 ILE B O 1
ATOM 3221 N N . GLN B 1 138 ? 21.672 0.569 -11.773 1 91.12 138 GLN B N 1
ATOM 3222 C CA . GLN B 1 138 ? 22.484 -0.23 -12.688 1 91.12 138 GLN B CA 1
ATOM 3223 C C . GLN B 1 138 ? 21.797 -0.38 -14.039 1 91.12 138 GLN B C 1
ATOM 3225 O O . GLN B 1 138 ? 22.188 -1.222 -14.852 1 91.12 138 GLN B O 1
ATOM 3230 N N . THR B 1 139 ? 20.734 0.32 -14.266 1 91.75 139 THR B N 1
ATOM 3231 C CA . THR B 1 139 ? 20 0.267 -15.516 1 91.75 139 THR B CA 1
ATOM 3232 C C . THR B 1 139 ? 19.547 1.663 -15.93 1 91.75 139 THR B C 1
ATOM 3234 O O . THR B 1 139 ? 19.469 2.57 -15.102 1 91.75 139 THR B O 1
ATOM 3237 N N . GLU B 1 140 ? 19.281 1.766 -17.172 1 93.38 140 GLU B N 1
ATOM 3238 C CA . GLU B 1 140 ? 18.688 3.014 -17.656 1 93.38 140 GLU B CA 1
ATOM 3239 C C . GLU B 1 140 ? 17.203 3.098 -17.281 1 93.38 140 GLU B C 1
ATOM 3241 O O . GLU B 1 140 ? 16.453 2.148 -17.5 1 93.38 140 GLU B O 1
ATOM 3246 N N . ILE B 1 141 ? 16.828 4.191 -16.688 1 94.19 141 ILE B N 1
ATOM 3247 C CA . ILE B 1 141 ? 15.438 4.406 -16.281 1 94.19 141 ILE B CA 1
ATOM 3248 C C . ILE B 1 141 ? 14.688 5.152 -17.391 1 94.19 141 ILE B C 1
ATOM 3250 O O . ILE B 1 141 ? 14.867 6.359 -17.562 1 94.19 141 ILE B O 1
ATOM 3254 N N . THR B 1 142 ? 13.836 4.391 -18.078 1 96.25 142 THR B N 1
ATOM 3255 C CA . THR B 1 142 ? 13.156 4.992 -19.219 1 96.25 142 THR B CA 1
ATOM 3256 C C . THR B 1 142 ? 11.641 4.906 -19.047 1 96.25 142 THR B C 1
ATOM 3258 O O . THR B 1 142 ? 10.898 5.66 -19.688 1 96.25 142 THR B O 1
ATOM 3261 N N . SER B 1 143 ? 11.211 3.93 -18.281 1 96.38 143 SER B N 1
ATOM 3262 C CA . SER B 1 143 ? 9.766 3.799 -18.078 1 96.38 143 SER B CA 1
ATOM 3263 C C . SER B 1 143 ? 9.211 5.004 -17.328 1 96.38 143 SER B C 1
ATOM 3265 O O . SER B 1 143 ? 9.844 5.516 -16.391 1 96.38 143 SER B O 1
ATOM 3267 N N . LEU B 1 144 ? 8.039 5.453 -17.703 1 96.06 144 LEU B N 1
ATOM 3268 C CA . LEU B 1 144 ? 7.395 6.598 -17.078 1 96.06 144 LEU B CA 1
ATOM 3269 C C . LEU B 1 144 ? 7.207 6.355 -15.578 1 96.06 144 LEU B C 1
ATOM 3271 O O . LEU B 1 144 ? 7.438 7.254 -14.766 1 96.06 144 LEU B O 1
ATOM 3275 N N . LYS B 1 145 ? 6.828 5.227 -15.312 1 95.88 145 LYS B N 1
ATOM 3276 C CA . LYS B 1 145 ? 6.566 4.875 -13.922 1 95.88 145 LYS B CA 1
ATOM 3277 C C . LYS B 1 145 ? 7.836 4.969 -13.078 1 95.88 145 LYS B C 1
ATOM 3279 O O . LYS B 1 145 ? 7.84 5.598 -12.023 1 95.88 145 LYS B O 1
ATOM 3284 N N . ASN B 1 146 ? 8.859 4.348 -13.484 1 97.38 146 ASN B N 1
ATOM 3285 C CA . ASN B 1 146 ? 10.102 4.363 -12.711 1 97.38 146 ASN B CA 1
ATOM 3286 C C . ASN B 1 146 ? 10.742 5.746 -12.703 1 97.38 146 ASN B C 1
ATOM 3288 O O . ASN B 1 146 ? 11.367 6.141 -11.719 1 97.38 146 ASN B O 1
ATOM 3292 N N . THR B 1 147 ? 10.562 6.457 -13.789 1 97.62 147 THR B N 1
ATOM 3293 C CA . THR B 1 147 ? 10.984 7.855 -13.781 1 97.62 147 THR B CA 1
ATOM 3294 C C . THR B 1 147 ? 10.273 8.633 -12.68 1 97.62 147 THR B C 1
ATOM 3296 O O . THR B 1 147 ? 10.898 9.391 -11.938 1 97.62 147 THR B O 1
ATOM 3299 N N . MET B 1 148 ? 9 8.43 -12.602 1 97.88 148 MET B N 1
ATOM 3300 C CA . MET B 1 148 ? 8.219 9.086 -11.562 1 97.88 148 MET B CA 1
ATOM 3301 C C . MET B 1 148 ? 8.703 8.68 -10.172 1 97.88 148 MET B C 1
ATOM 3303 O O . MET B 1 148 ? 8.969 9.539 -9.328 1 97.88 148 MET B O 1
ATOM 3307 N N . HIS B 1 149 ? 8.859 7.418 -9.93 1 97.62 149 HIS B N 1
ATOM 3308 C CA . HIS B 1 149 ? 9.297 6.945 -8.617 1 97.62 149 HIS B CA 1
ATOM 3309 C C . HIS B 1 149 ? 10.688 7.469 -8.281 1 97.62 149 HIS B C 1
ATOM 3311 O O . HIS B 1 149 ? 10.969 7.809 -7.133 1 97.62 149 HIS B O 1
ATOM 3317 N N . PHE B 1 150 ? 11.5 7.484 -9.273 1 97.5 150 PHE B N 1
ATOM 3318 C CA . PHE B 1 150 ? 12.844 8.016 -9.07 1 97.5 150 PHE B CA 1
ATOM 3319 C C . PHE B 1 150 ? 12.789 9.492 -8.703 1 97.5 150 PHE B C 1
ATOM 3321 O O . PHE B 1 150 ? 13.5 9.938 -7.797 1 97.5 150 PHE B O 1
ATOM 3328 N N . GLN B 1 151 ? 11.945 10.203 -9.352 1 97.12 151 GLN B N 1
ATOM 3329 C CA . GLN B 1 151 ? 11.805 11.625 -9.055 1 97.12 151 GLN B CA 1
ATOM 3330 C C . GLN B 1 151 ? 11.242 11.844 -7.656 1 97.12 151 GLN B C 1
ATOM 3332 O O . GLN B 1 151 ? 11.688 12.734 -6.93 1 97.12 151 GLN B O 1
ATOM 3337 N N . LEU B 1 152 ? 10.234 11.086 -7.285 1 97.12 152 LEU B N 1
ATOM 3338 C CA . LEU B 1 152 ? 9.695 11.172 -5.93 1 97.12 152 LEU B CA 1
ATOM 3339 C C . LEU B 1 152 ? 10.797 10.938 -4.898 1 97.12 152 LEU B C 1
ATOM 3341 O O . LEU B 1 152 ? 10.859 11.633 -3.883 1 97.12 152 LEU B O 1
ATOM 3345 N N . LEU B 1 153 ? 11.641 9.953 -5.152 1 97 153 LEU B N 1
ATOM 3346 C CA . LEU B 1 153 ? 12.766 9.656 -4.273 1 97 153 LEU B CA 1
ATOM 3347 C C . LEU B 1 153 ? 13.711 10.852 -4.18 1 97 153 LEU B C 1
ATOM 3349 O O . LEU B 1 153 ? 14.078 11.273 -3.08 1 97 153 LEU B O 1
ATOM 3353 N N . LYS B 1 154 ? 14.039 11.406 -5.266 1 96.12 154 LYS B N 1
ATOM 3354 C CA . LYS B 1 154 ? 14.961 12.539 -5.309 1 96.12 154 LYS B CA 1
ATOM 3355 C C . LYS B 1 154 ? 14.391 13.75 -4.574 1 96.12 154 LYS B C 1
ATOM 3357 O O . LYS B 1 154 ? 15.094 14.414 -3.812 1 96.12 154 LYS B O 1
ATOM 3362 N N . ASN B 1 155 ? 13.133 13.984 -4.82 1 94.44 155 ASN B N 1
ATOM 3363 C CA . ASN B 1 155 ? 12.477 15.125 -4.195 1 94.44 155 ASN B CA 1
ATOM 3364 C C . ASN B 1 155 ? 12.383 14.961 -2.682 1 94.44 155 ASN B C 1
ATOM 3366 O O . ASN B 1 155 ? 12.281 15.945 -1.947 1 94.44 155 ASN B O 1
ATOM 3370 N N . SER B 1 156 ? 12.398 13.695 -2.24 1 93.12 156 SER B N 1
ATOM 3371 C CA . SER B 1 156 ? 12.273 13.398 -0.817 1 93.12 156 SER B CA 1
ATOM 3372 C C . SER B 1 156 ? 13.641 13.211 -0.167 1 93.12 156 SER B C 1
ATOM 3374 O O . SER B 1 156 ? 13.734 12.773 0.982 1 93.12 156 SER B O 1
ATOM 3376 N N . LYS B 1 157 ? 14.641 13.469 -0.826 1 90.12 157 LYS B N 1
ATOM 3377 C CA . LYS B 1 157 ? 16 13.18 -0.407 1 90.12 157 LYS B CA 1
ATOM 3378 C C . LYS B 1 157 ? 16.344 13.883 0.903 1 90.12 157 LYS B C 1
ATOM 3380 O O . LYS B 1 157 ? 15.984 15.047 1.096 1 90.12 157 LYS B O 1
ATOM 3385 N N . GLN B 1 158 ? 16.938 13.094 1.708 1 87.62 158 GLN B N 1
ATOM 3386 C CA . GLN B 1 158 ? 17.516 13.57 2.967 1 87.62 158 GLN B CA 1
ATOM 3387 C C . GLN B 1 158 ? 19.016 13.344 3.012 1 87.62 158 GLN B C 1
ATOM 3389 O O . GLN B 1 158 ? 19.594 12.75 2.1 1 87.62 158 GLN B O 1
ATOM 3394 N N . GLU B 1 159 ? 19.656 13.758 4.051 1 86.56 159 GLU B N 1
ATOM 3395 C CA . GLU B 1 159 ? 21.109 13.711 4.152 1 86.56 159 GLU B CA 1
ATOM 3396 C C . GLU B 1 159 ? 21.625 12.273 4.168 1 86.56 159 GLU B C 1
ATOM 3398 O O . GLU B 1 159 ? 22.734 11.992 3.713 1 86.56 159 GLU B O 1
ATOM 3403 N N . ASN B 1 160 ? 20.781 11.438 4.602 1 90.19 160 ASN B N 1
ATOM 3404 C CA . ASN B 1 160 ? 21.234 10.055 4.785 1 90.19 160 ASN B CA 1
ATOM 3405 C C . ASN B 1 160 ? 21.016 9.227 3.521 1 90.19 160 ASN B C 1
ATOM 3407 O O . ASN B 1 160 ? 21.234 8.016 3.525 1 90.19 160 ASN B O 1
ATOM 3411 N N . LEU B 1 161 ? 20.531 9.797 2.434 1 93.31 161 LEU B N 1
ATOM 3412 C CA . LEU B 1 161 ? 20.328 9.094 1.173 1 93.31 161 LEU B CA 1
ATOM 3413 C C . LEU B 1 161 ? 21.422 9.43 0.173 1 93.31 161 LEU B C 1
ATOM 3415 O O . LEU B 1 161 ? 21.656 10.602 -0.138 1 93.31 161 LEU B O 1
ATOM 3419 N N . ILE B 1 162 ? 22.047 8.461 -0.348 1 92.44 162 ILE B N 1
ATOM 3420 C CA . ILE B 1 162 ? 23.047 8.578 -1.41 1 92.44 162 ILE B CA 1
ATOM 3421 C C . ILE B 1 162 ? 22.562 7.832 -2.652 1 92.44 162 ILE B C 1
ATOM 3423 O O . ILE B 1 162 ? 22.188 6.664 -2.572 1 92.44 162 ILE B O 1
ATOM 3427 N N . ILE B 1 163 ? 22.516 8.5 -3.709 1 92.75 163 ILE B N 1
ATOM 3428 C CA . ILE B 1 163 ? 22.172 7.91 -4.996 1 92.75 163 ILE B CA 1
ATOM 3429 C C . ILE B 1 163 ? 23.375 7.926 -5.922 1 92.75 163 ILE B C 1
ATOM 3431 O O . ILE B 1 163 ? 24.016 8.969 -6.105 1 92.75 163 ILE B O 1
ATOM 3435 N N . ALA B 1 164 ? 23.719 6.832 -6.398 1 88.12 164 ALA B N 1
ATOM 3436 C CA . ALA B 1 164 ? 24.891 6.742 -7.277 1 88.12 164 ALA B CA 1
ATOM 3437 C C . ALA B 1 164 ? 24.562 5.922 -8.523 1 88.12 164 ALA B C 1
ATOM 3439 O O . ALA B 1 164 ? 23.719 5.035 -8.492 1 88.12 164 ALA B O 1
ATOM 3440 N N . ASP B 1 165 ? 25.234 6.445 -9.547 1 76.5 165 ASP B N 1
ATOM 3441 C CA . ASP B 1 165 ? 25.219 5.645 -10.766 1 76.5 165 ASP B CA 1
ATOM 3442 C C . ASP B 1 165 ? 26.344 4.625 -10.773 1 76.5 165 ASP B C 1
ATOM 3444 O O . ASP B 1 165 ? 27.422 4.871 -10.203 1 76.5 165 ASP B O 1
ATOM 3448 N N . PHE B 1 166 ? 26.156 3.504 -11.484 1 65 166 PHE B N 1
ATOM 3449 C CA . PHE B 1 166 ? 27.078 2.41 -11.781 1 65 166 PHE B CA 1
ATOM 3450 C C . PHE B 1 166 ? 27.969 2.102 -10.578 1 65 166 PHE B C 1
ATOM 3452 O O . PHE B 1 166 ? 28.062 2.908 -9.648 1 65 166 PHE B O 1
ATOM 3459 N N . ILE B 1 167 ? 28.562 0.931 -10.508 1 54.88 167 ILE B N 1
ATOM 3460 C CA . ILE B 1 167 ? 29.359 0.313 -9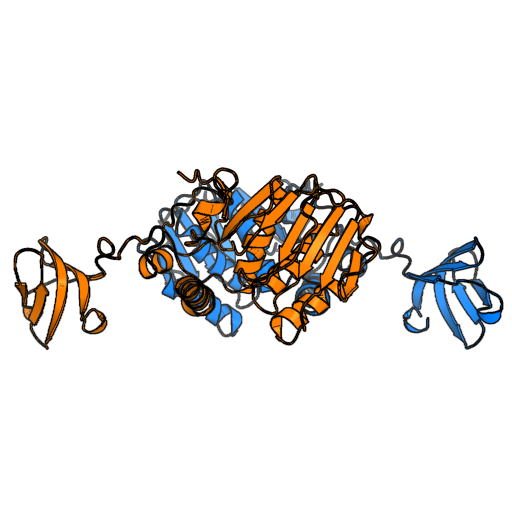.469 1 54.88 167 ILE B CA 1
ATOM 3461 C C . ILE B 1 167 ? 30.453 1.287 -9.008 1 54.88 167 ILE B C 1
ATOM 3463 O O . ILE B 1 167 ? 31.234 1.777 -9.82 1 54.88 167 ILE B O 1
ATOM 3467 N N . ASP B 1 168 ? 30.125 2.033 -8.016 1 51.5 168 ASP B N 1
ATOM 3468 C CA . ASP B 1 168 ? 31.359 2.57 -7.453 1 51.5 168 ASP B CA 1
ATOM 3469 C C . ASP B 1 168 ? 32.312 1.449 -7.066 1 51.5 168 ASP B C 1
ATOM 3471 O O . ASP B 1 168 ? 32.031 0.671 -6.148 1 51.5 168 ASP B O 1
ATOM 3475 N N . GLU B 1 169 ? 33.156 1.117 -7.926 1 48.81 169 GLU B N 1
ATOM 3476 C CA . GLU B 1 169 ? 34.188 0.107 -7.73 1 48.81 169 GLU B CA 1
ATOM 3477 C C . GLU B 1 169 ? 34.781 0.181 -6.32 1 48.81 169 GLU B C 1
ATOM 3479 O O . GLU B 1 169 ? 35.312 -0.812 -5.805 1 48.81 169 GLU B O 1
ATOM 3484 N N . ASN B 1 170 ? 34.812 1.276 -5.883 1 47.22 170 ASN B N 1
ATOM 3485 C CA . ASN B 1 170 ? 35.5 1.413 -4.602 1 47.22 170 ASN B CA 1
ATOM 3486 C C . ASN B 1 170 ? 34.594 1.062 -3.434 1 47.22 170 ASN B C 1
ATOM 3488 O O . ASN B 1 170 ? 34.906 1.334 -2.277 1 47.22 170 ASN B O 1
ATOM 3492 N N . GLU B 1 171 ? 33.406 0.636 -3.658 1 54.31 171 GLU B N 1
ATOM 3493 C CA . GLU B 1 171 ? 32.406 0.327 -2.648 1 54.31 171 GLU B CA 1
ATOM 3494 C C . GLU B 1 171 ? 32.844 -0.852 -1.78 1 54.31 171 GLU B C 1
ATOM 3496 O O . GLU B 1 171 ? 32.062 -1.327 -0.944 1 54.31 171 GLU B O 1
ATOM 3501 N N . ASN B 1 172 ? 33.938 -1.418 -2.113 1 51.78 172 ASN B N 1
ATOM 3502 C CA . ASN B 1 172 ? 34.438 -2.623 -1.461 1 51.78 172 ASN B CA 1
ATOM 3503 C C . ASN B 1 172 ? 34.438 -2.471 0.058 1 51.78 172 ASN B C 1
ATOM 3505 O O . ASN B 1 172 ? 34.438 -3.465 0.785 1 51.78 172 ASN B O 1
ATOM 3509 N N . GLU B 1 173 ? 34.406 -1.202 0.454 1 51.09 173 GLU B N 1
ATOM 3510 C CA . GLU B 1 173 ? 34.656 -1.127 1.888 1 51.09 173 GLU B CA 1
ATOM 3511 C C . GLU B 1 173 ? 33.375 -0.885 2.674 1 51.09 173 GLU B C 1
ATOM 3513 O O . GLU B 1 173 ? 33.344 -1.039 3.896 1 51.09 173 GLU B O 1
ATOM 3518 N N . THR B 1 174 ? 32.281 -0.595 1.999 1 62.31 174 THR B N 1
ATOM 3519 C CA . THR B 1 174 ? 31.156 -0.204 2.838 1 62.31 174 THR B CA 1
ATOM 3520 C C . THR B 1 174 ? 30.281 -1.411 3.17 1 62.31 174 THR B C 1
ATOM 3522 O O . THR B 1 174 ? 29.812 -2.115 2.27 1 62.31 174 THR B O 1
ATOM 3525 N N . LYS B 1 175 ? 30.328 -1.761 4.512 1 80.44 175 LYS B N 1
ATOM 3526 C CA . LYS B 1 175 ? 29.5 -2.852 5.008 1 80.44 175 LYS B CA 1
ATOM 3527 C C . LYS B 1 175 ? 28.047 -2.398 5.188 1 80.44 175 LYS B C 1
ATOM 3529 O O . LYS B 1 175 ? 27.797 -1.312 5.715 1 80.44 175 LYS B O 1
ATOM 3534 N N . TYR B 1 176 ? 27.219 -3.051 4.406 1 89.56 176 TYR B N 1
ATOM 3535 C CA . TYR B 1 176 ? 25.797 -2.834 4.574 1 89.56 176 TYR B CA 1
ATOM 3536 C C . TYR B 1 176 ? 25.172 -3.938 5.426 1 89.56 176 TYR B C 1
ATOM 3538 O O . TYR B 1 176 ? 25.594 -5.094 5.352 1 89.56 176 TYR B O 1
ATOM 3546 N N . ASP B 1 177 ? 24.234 -3.498 6.242 1 93.38 177 ASP B N 1
ATOM 3547 C CA . ASP B 1 177 ? 23.5 -4.496 7.016 1 93.38 177 ASP B CA 1
ATOM 3548 C C . ASP B 1 177 ? 22.594 -5.32 6.117 1 93.38 177 ASP B C 1
ATOM 3550 O O . ASP B 1 177 ? 22.453 -6.531 6.297 1 93.38 177 ASP B O 1
ATOM 3554 N N . THR B 1 178 ? 22.016 -4.566 5.188 1 95.25 178 THR B N 1
ATOM 3555 C CA . THR B 1 178 ? 21.031 -5.184 4.316 1 95.25 178 THR B CA 1
ATOM 3556 C C . THR B 1 178 ? 21.188 -4.68 2.883 1 95.25 178 THR B C 1
ATOM 3558 O O . THR B 1 178 ? 21.469 -3.504 2.658 1 95.25 178 THR B O 1
ATOM 3561 N N . VAL B 1 179 ? 21.016 -5.598 1.938 1 94.5 179 VAL B N 1
ATOM 3562 C CA . VAL B 1 179 ? 21.016 -5.254 0.52 1 94.5 179 VAL B CA 1
ATOM 3563 C C . VAL B 1 179 ? 19.734 -5.758 -0.14 1 94.5 179 VAL B C 1
ATOM 3565 O O . VAL B 1 179 ? 19.406 -6.945 -0.044 1 94.5 179 VAL B O 1
ATOM 3568 N N . LEU B 1 180 ? 19 -4.84 -0.778 1 96.69 180 LEU B N 1
ATOM 3569 C CA . LEU B 1 180 ? 17.859 -5.238 -1.592 1 96.69 180 LEU B CA 1
ATOM 3570 C C . LEU B 1 180 ? 18.25 -5.348 -3.062 1 96.69 180 LEU B C 1
ATOM 3572 O O . LEU B 1 180 ? 18.75 -4.383 -3.65 1 96.69 180 LEU B O 1
ATOM 3576 N N . LEU B 1 181 ? 18 -6.48 -3.6 1 95.25 181 LEU B N 1
ATOM 3577 C CA . LEU B 1 181 ? 18.156 -6.66 -5.039 1 95.25 181 LEU B CA 1
ATOM 3578 C C . LEU B 1 181 ? 16.859 -6.34 -5.77 1 95.25 181 LEU B C 1
ATOM 3580 O O . LEU B 1 181 ? 15.984 -7.207 -5.906 1 95.25 181 LEU B O 1
ATOM 3584 N N . ALA B 1 182 ? 16.766 -5.121 -6.285 1 96.94 182 ALA B N 1
ATOM 3585 C CA . ALA B 1 182 ? 15.57 -4.652 -6.977 1 96.94 182 ALA B CA 1
ATOM 3586 C C . ALA B 1 182 ? 15.719 -4.805 -8.492 1 96.94 182 ALA B C 1
ATOM 3588 O O . ALA B 1 182 ? 15.766 -3.809 -9.219 1 96.94 182 ALA B O 1
ATOM 3589 N N . TYR B 1 183 ? 15.719 -5.973 -8.914 1 94.5 183 TYR B N 1
ATOM 3590 C CA . TYR B 1 183 ? 15.836 -6.262 -10.344 1 94.5 183 TYR B CA 1
ATOM 3591 C C . TYR B 1 183 ? 15.164 -7.59 -10.68 1 94.5 183 TYR B C 1
ATOM 3593 O O . TYR B 1 183 ? 14.836 -8.375 -9.781 1 94.5 183 TYR B O 1
ATOM 3601 N N . ASN B 1 184 ? 14.883 -7.801 -11.914 1 93.25 184 ASN B N 1
ATOM 3602 C CA . ASN B 1 184 ? 14.258 -9.047 -12.367 1 93.25 184 ASN B CA 1
ATOM 3603 C C . ASN B 1 184 ? 15.242 -10.211 -12.312 1 93.25 184 ASN B C 1
ATOM 3605 O O . ASN B 1 184 ? 16.453 -10.008 -12.297 1 93.25 184 ASN B O 1
ATOM 3609 N N . ARG B 1 185 ? 14.758 -11.414 -12.266 1 91.75 185 ARG B N 1
ATOM 3610 C CA . ARG B 1 185 ? 15.523 -12.625 -12 1 91.75 185 ARG B CA 1
ATOM 3611 C C . ARG B 1 185 ? 16.562 -12.875 -13.094 1 91.75 185 ARG B C 1
ATOM 3613 O O . ARG B 1 185 ? 17.469 -13.695 -12.922 1 91.75 185 ARG B O 1
ATOM 3620 N N . ASN B 1 186 ? 16.5 -12.172 -14.164 1 87.19 186 ASN B N 1
ATOM 3621 C CA . ASN B 1 186 ? 17.422 -12.367 -15.273 1 87.19 186 ASN B CA 1
ATOM 3622 C C . ASN B 1 186 ? 18.656 -11.469 -15.148 1 87.19 186 ASN B C 1
ATOM 3624 O O . ASN B 1 186 ? 19.625 -11.633 -15.883 1 87.19 186 ASN B O 1
ATOM 3628 N N . TYR B 1 187 ? 18.484 -10.523 -14.258 1 82.31 187 TYR B N 1
ATOM 3629 C CA . TYR B 1 187 ? 19.609 -9.625 -14.031 1 82.31 187 TYR B CA 1
ATOM 3630 C C . TYR B 1 187 ? 20.703 -10.305 -13.203 1 82.31 187 TYR B C 1
ATOM 3632 O O . TYR B 1 187 ? 20.406 -10.961 -12.203 1 82.31 187 TYR B O 1
ATOM 3640 N N . LYS B 1 188 ? 21.906 -10.227 -13.742 1 74.56 188 LYS B N 1
ATOM 3641 C CA . LYS B 1 188 ? 23.047 -10.812 -13.039 1 74.56 188 LYS B CA 1
ATOM 3642 C C . LYS B 1 188 ? 23.859 -9.734 -12.336 1 74.56 188 LYS B C 1
ATOM 3644 O O . LYS B 1 188 ? 24.359 -8.812 -12.984 1 74.56 188 LYS B O 1
ATOM 3649 N N . TYR B 1 189 ? 23.734 -9.742 -11.055 1 69.62 189 TYR B N 1
ATOM 3650 C CA . TYR B 1 189 ? 24.562 -8.812 -10.289 1 69.62 189 TYR B CA 1
ATOM 3651 C C . TYR B 1 189 ? 25.547 -9.562 -9.406 1 69.62 189 TYR B C 1
ATOM 3653 O O . TYR B 1 189 ? 25.188 -10.555 -8.766 1 69.62 189 TYR B O 1
ATOM 3661 N N . ASP B 1 190 ? 26.734 -9.172 -9.578 1 68.38 190 ASP B N 1
ATOM 3662 C CA . ASP B 1 190 ? 27.766 -9.812 -8.773 1 68.38 190 ASP B CA 1
ATOM 3663 C C . ASP B 1 190 ? 27.938 -9.109 -7.43 1 68.38 190 ASP B C 1
ATOM 3665 O O . ASP B 1 190 ? 28.469 -7.996 -7.367 1 68.38 190 ASP B O 1
ATOM 3669 N N . ILE B 1 191 ? 27.203 -9.531 -6.504 1 68 191 ILE B N 1
ATOM 3670 C CA . ILE B 1 191 ? 27.5 -9.078 -5.152 1 68 191 ILE B CA 1
ATOM 3671 C C . ILE B 1 191 ? 28.672 -9.891 -4.582 1 68 191 ILE B C 1
ATOM 3673 O O . ILE B 1 191 ? 28.781 -11.086 -4.852 1 68 191 ILE B O 1
ATOM 3677 N N . ASN B 1 192 ? 29.5 -9.117 -4.008 1 67.44 192 ASN B N 1
ATOM 3678 C CA . ASN B 1 192 ? 30.578 -9.844 -3.346 1 67.44 192 ASN B CA 1
ATOM 3679 C C . ASN B 1 192 ? 30.031 -11 -2.502 1 67.44 192 ASN B C 1
ATOM 3681 O O . ASN B 1 192 ? 29.266 -10.781 -1.562 1 67.44 192 ASN B O 1
ATOM 3685 N N . LYS B 1 193 ? 30.422 -12.148 -2.809 1 64.38 193 LYS B N 1
ATOM 3686 C CA . LYS B 1 193 ? 29.953 -13.383 -2.174 1 64.38 193 LYS B CA 1
ATOM 3687 C C . LYS B 1 193 ? 30.281 -13.383 -0.682 1 64.38 193 LYS B C 1
ATOM 3689 O O . LYS B 1 193 ? 29.625 -14.086 0.096 1 64.38 193 LYS B O 1
ATOM 3694 N N . ASN B 1 194 ? 31.188 -12.531 -0.36 1 67.56 194 ASN B N 1
ATOM 3695 C CA . ASN B 1 194 ? 31.625 -12.539 1.033 1 67.56 194 ASN B CA 1
ATOM 3696 C C . ASN B 1 194 ? 30.891 -11.484 1.852 1 67.56 194 ASN B C 1
ATOM 3698 O O . ASN B 1 194 ? 31.266 -11.195 2.988 1 67.56 194 ASN B O 1
ATOM 3702 N N . THR B 1 195 ? 29.828 -11.102 1.298 1 78.31 195 THR B N 1
ATOM 3703 C CA . THR B 1 195 ? 29.094 -10.086 2.043 1 78.31 195 THR B CA 1
ATOM 3704 C C . THR B 1 195 ? 28.375 -10.711 3.238 1 78.31 195 THR B C 1
ATOM 3706 O O . THR B 1 195 ? 27.844 -11.82 3.141 1 78.31 195 THR B O 1
ATOM 3709 N N . THR B 1 196 ? 28.484 -10.047 4.371 1 85.5 196 THR B N 1
ATOM 3710 C CA . THR B 1 196 ? 27.766 -10.492 5.562 1 85.5 196 THR B CA 1
ATOM 3711 C C . THR B 1 196 ? 26.391 -9.859 5.633 1 85.5 196 THR B C 1
ATOM 3713 O O . THR B 1 196 ? 25.609 -10.148 6.547 1 85.5 196 THR B O 1
ATOM 3716 N N . ALA B 1 197 ? 26.109 -9.07 4.605 1 90.69 197 ALA B N 1
ATOM 3717 C CA . ALA B 1 197 ? 24.828 -8.391 4.582 1 90.69 197 ALA B CA 1
ATOM 3718 C C . ALA B 1 197 ? 23.688 -9.383 4.375 1 90.69 197 ALA B C 1
ATOM 3720 O O . ALA B 1 197 ? 23.859 -10.414 3.729 1 90.69 197 ALA B O 1
ATOM 3721 N N . ARG B 1 198 ? 22.609 -9.062 4.91 1 93.5 198 ARG B N 1
ATOM 3722 C CA . ARG B 1 198 ? 21.391 -9.797 4.547 1 93.5 198 ARG B CA 1
ATOM 3723 C C . ARG B 1 198 ? 20.891 -9.375 3.168 1 93.5 198 ARG B C 1
ATOM 3725 O O . ARG B 1 198 ? 20.609 -8.203 2.938 1 93.5 198 ARG B O 1
ATOM 3732 N N . ILE B 1 199 ? 20.781 -10.344 2.32 1 93.38 199 ILE B N 1
ATOM 3733 C CA . ILE B 1 199 ? 20.359 -10.062 0.954 1 93.38 199 ILE B CA 1
ATOM 3734 C C . ILE B 1 199 ? 18.859 -10.328 0.82 1 93.38 199 ILE B C 1
ATOM 3736 O O . ILE B 1 199 ? 18.375 -11.414 1.145 1 93.38 199 ILE B O 1
ATOM 3740 N N . LEU B 1 200 ? 18.156 -9.305 0.402 1 96.06 200 LEU B N 1
ATOM 3741 C CA . LEU B 1 200 ? 16.734 -9.438 0.099 1 96.06 200 LEU B CA 1
ATOM 3742 C C . LEU B 1 200 ? 16.516 -9.656 -1.395 1 96.06 200 LEU B C 1
ATOM 3744 O O . LEU B 1 200 ? 16.938 -8.836 -2.211 1 96.06 200 LEU B O 1
ATOM 3748 N N . ILE B 1 201 ? 15.82 -10.719 -1.709 1 95.31 201 ILE B N 1
ATOM 3749 C CA . ILE B 1 201 ? 15.617 -11.109 -3.098 1 95.31 201 ILE B CA 1
ATOM 3750 C C . ILE B 1 201 ? 14.125 -11.125 -3.414 1 95.31 201 ILE B C 1
ATOM 3752 O O . ILE B 1 201 ? 13.359 -11.891 -2.818 1 95.31 201 ILE B O 1
ATOM 3756 N N . ILE B 1 202 ? 13.617 -10.344 -4.402 1 96.69 202 ILE B N 1
ATOM 3757 C CA . ILE B 1 202 ? 12.18 -10.188 -4.613 1 96.69 202 ILE B CA 1
ATOM 3758 C C . ILE B 1 202 ? 11.797 -10.766 -5.973 1 96.69 202 ILE B C 1
ATOM 3760 O O . ILE B 1 202 ? 10.617 -10.922 -6.277 1 96.69 202 ILE B O 1
ATOM 3764 N N . ASP B 1 203 ? 12.609 -11.055 -6.883 1 95.69 203 ASP B N 1
ATOM 3765 C CA . ASP B 1 203 ? 12.414 -11.883 -8.07 1 95.69 203 ASP B CA 1
ATOM 3766 C C . ASP B 1 203 ? 13.477 -12.977 -8.141 1 95.69 203 ASP B C 1
ATOM 3768 O O . ASP B 1 203 ? 14.562 -12.758 -8.672 1 95.69 203 ASP B O 1
ATOM 3772 N N . CYS B 1 204 ? 13.133 -14.086 -7.672 1 91.81 204 CYS B N 1
ATOM 3773 C CA . CYS B 1 204 ? 14.07 -15.148 -7.328 1 91.81 204 CYS B CA 1
ATOM 3774 C C . CYS B 1 204 ? 14.672 -15.766 -8.586 1 91.81 204 CYS B C 1
ATOM 3776 O O . CYS B 1 204 ? 13.961 -16.359 -9.391 1 91.81 204 CYS B O 1
ATOM 3778 N N . PRO B 1 205 ? 15.969 -15.664 -8.664 1 91.81 205 PRO B N 1
ATOM 3779 C CA . PRO B 1 205 ? 16.625 -16.31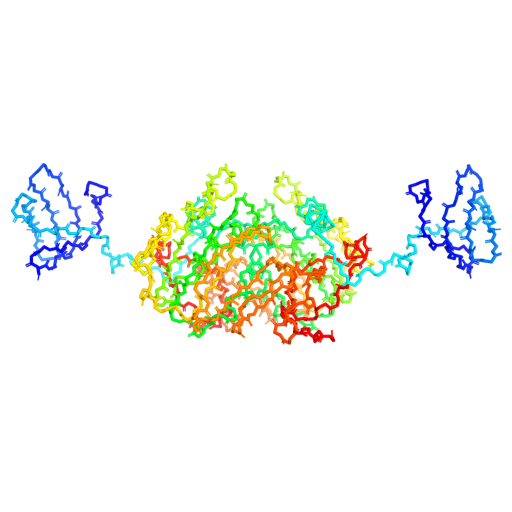2 -9.789 1 91.81 205 PRO B CA 1
ATOM 3780 C C . PRO B 1 205 ? 16.75 -17.828 -9.609 1 91.81 205 PRO B C 1
ATOM 3782 O O . PRO B 1 205 ? 16.391 -18.359 -8.555 1 91.81 205 PRO B O 1
ATOM 3785 N N . SER B 1 206 ? 17.297 -18.484 -10.68 1 90.69 206 SER B N 1
ATOM 3786 C CA . SER B 1 206 ? 17.391 -19.953 -10.68 1 90.69 206 SER B CA 1
ATOM 3787 C C . SER B 1 206 ? 18.547 -20.422 -9.812 1 90.69 206 SER B C 1
ATOM 3789 O O . SER B 1 206 ? 18.656 -21.609 -9.484 1 90.69 206 SER B O 1
ATOM 3791 N N . THR B 1 207 ? 19.422 -19.547 -9.438 1 88.81 207 THR B N 1
ATOM 3792 C CA . THR B 1 207 ? 20.531 -19.859 -8.555 1 88.81 207 THR B CA 1
ATOM 3793 C C . THR B 1 207 ? 20.625 -18.844 -7.414 1 88.81 207 THR B C 1
ATOM 3795 O O . THR B 1 207 ? 20.188 -17.703 -7.555 1 88.81 207 THR B O 1
ATOM 3798 N N . ASN B 1 208 ? 21.141 -19.281 -6.281 1 87.75 208 ASN B N 1
ATOM 3799 C CA . ASN B 1 208 ? 21.328 -18.422 -5.121 1 87.75 208 ASN B CA 1
ATOM 3800 C C . ASN B 1 208 ? 22.75 -18.531 -4.562 1 87.75 208 ASN B C 1
ATOM 3802 O O . ASN B 1 208 ? 23.062 -19.484 -3.857 1 87.75 208 ASN B O 1
ATOM 3806 N N . PRO B 1 209 ? 23.531 -17.578 -4.781 1 85.31 209 PRO B N 1
ATOM 3807 C CA . PRO B 1 209 ? 24.906 -17.656 -4.301 1 85.31 209 PRO B CA 1
ATOM 3808 C C . PRO B 1 209 ? 25.078 -17.094 -2.889 1 85.31 209 PRO B C 1
ATOM 3810 O O . PRO B 1 209 ? 26.188 -17.078 -2.352 1 85.31 209 PRO B O 1
ATOM 3813 N N . TYR B 1 210 ? 24.016 -16.719 -2.266 1 86.75 210 TYR B N 1
ATOM 3814 C CA . TYR B 1 210 ? 24.125 -16.016 -0.992 1 86.75 210 TYR B CA 1
ATOM 3815 C C . TYR B 1 210 ? 23.812 -16.953 0.173 1 86.75 210 TYR B C 1
ATOM 3817 O O . TYR B 1 210 ? 22.922 -17.797 0.074 1 86.75 210 TYR B O 1
ATOM 3825 N N . THR B 1 211 ? 24.531 -16.719 1.271 1 86 211 THR B N 1
ATOM 3826 C CA . THR B 1 211 ? 24.328 -17.531 2.461 1 86 211 THR B CA 1
ATOM 3827 C C . THR B 1 211 ? 23.328 -16.875 3.406 1 86 211 THR B C 1
ATOM 3829 O O . THR B 1 211 ? 22.516 -17.562 4.039 1 86 211 THR B O 1
ATOM 3832 N N . ASN B 1 212 ? 23.422 -15.57 3.529 1 91.06 212 ASN B N 1
ATOM 3833 C CA . ASN B 1 212 ? 22.5 -14.789 4.352 1 91.06 212 ASN B CA 1
ATOM 3834 C C . ASN B 1 212 ? 21.484 -14.039 3.5 1 91.06 212 ASN B C 1
ATOM 3836 O O . ASN B 1 212 ? 21.797 -12.977 2.951 1 91.06 212 ASN B O 1
ATOM 3840 N N . TYR B 1 213 ? 20.328 -14.633 3.4 1 91.81 213 TYR B N 1
ATOM 3841 C CA . TYR B 1 213 ? 19.344 -14.039 2.492 1 91.81 213 TYR B CA 1
ATOM 3842 C C . TYR B 1 213 ? 17.922 -14.281 2.982 1 91.81 213 TYR B C 1
ATOM 3844 O O . TYR B 1 213 ? 17.688 -15.188 3.785 1 91.81 213 TYR B O 1
ATOM 3852 N N . PHE B 1 214 ? 17.031 -13.383 2.602 1 95 214 PHE B N 1
ATOM 3853 C CA . PHE B 1 214 ? 15.594 -13.594 2.553 1 95 214 PHE B CA 1
ATOM 3854 C C . PHE B 1 214 ? 15.078 -13.492 1.123 1 95 214 PHE B C 1
ATOM 3856 O O . PHE B 1 214 ? 15.328 -12.5 0.435 1 95 214 PHE B O 1
ATOM 3863 N N . ALA B 1 215 ? 14.469 -14.531 0.696 1 95.5 215 ALA B N 1
ATOM 3864 C CA . ALA B 1 215 ? 13.836 -14.523 -0.617 1 95.5 215 ALA B CA 1
ATOM 3865 C C . ALA B 1 215 ? 12.312 -14.438 -0.488 1 95.5 215 ALA B C 1
ATOM 3867 O O . ALA B 1 215 ? 11.734 -15 0.441 1 95.5 215 ALA B O 1
ATOM 3868 N N . PHE B 1 216 ? 11.742 -13.75 -1.479 1 95.81 216 PHE B N 1
ATOM 3869 C CA . PHE B 1 216 ? 10.312 -13.477 -1.34 1 95.81 216 PHE B CA 1
ATOM 3870 C C . PHE B 1 216 ? 9.562 -13.859 -2.609 1 95.81 216 PHE B C 1
ATOM 3872 O O . PHE B 1 216 ? 9.984 -13.508 -3.715 1 95.81 216 PHE B O 1
ATOM 3879 N N . GLY B 1 217 ? 8.516 -14.57 -2.434 1 95.12 217 GLY B N 1
ATOM 3880 C CA . GLY B 1 217 ? 7.473 -14.602 -3.441 1 95.12 217 GLY B CA 1
ATOM 3881 C C . GLY B 1 217 ? 6.461 -13.484 -3.295 1 95.12 217 GLY B C 1
ATOM 3882 O O . GLY B 1 217 ? 6.082 -13.125 -2.176 1 95.12 217 GLY B O 1
ATOM 3883 N N . LEU B 1 218 ? 6.043 -12.961 -4.367 1 95.56 218 LEU B N 1
ATOM 3884 C CA . LEU B 1 218 ? 5.141 -11.812 -4.348 1 95.56 218 LEU B CA 1
ATOM 3885 C C . LEU B 1 218 ? 3.711 -12.242 -4.668 1 95.56 218 LEU B C 1
ATOM 3887 O O . LEU B 1 218 ? 3.178 -11.906 -5.723 1 95.56 218 LEU B O 1
ATOM 3891 N N . GLY B 1 219 ? 3.115 -12.883 -3.695 1 93.88 219 GLY B N 1
ATOM 3892 C CA . GLY B 1 219 ? 1.749 -13.359 -3.834 1 93.88 219 GLY B CA 1
ATOM 3893 C C . GLY B 1 219 ? 1.663 -14.758 -4.422 1 93.88 219 GLY B C 1
ATOM 3894 O O . GLY B 1 219 ? 0.572 -15.312 -4.555 1 93.88 219 GLY B O 1
ATOM 3895 N N . PHE B 1 220 ? 2.775 -15.297 -4.805 1 93 220 PHE B N 1
ATOM 3896 C CA . PHE B 1 220 ? 2.871 -16.609 -5.414 1 93 220 PHE B CA 1
ATOM 3897 C C . PHE B 1 220 ? 4.254 -17.219 -5.191 1 93 220 PHE B C 1
ATOM 3899 O O . PHE B 1 220 ? 5.164 -16.531 -4.723 1 93 220 PHE B O 1
ATOM 3906 N N . LEU B 1 221 ? 4.367 -18.469 -5.508 1 91.75 221 LEU B N 1
ATOM 3907 C CA . LEU B 1 221 ? 5.66 -19.141 -5.508 1 91.75 221 LEU B CA 1
ATOM 3908 C C . LEU B 1 221 ? 6.246 -19.203 -6.914 1 91.75 221 LEU B C 1
ATOM 3910 O O . LEU B 1 221 ? 5.637 -19.75 -7.828 1 91.75 221 LEU B O 1
ATOM 3914 N N . PRO B 1 222 ? 7.43 -18.578 -7.051 1 94.19 222 PRO B N 1
ATOM 3915 C CA . PRO B 1 222 ? 8.094 -18.75 -8.344 1 94.19 222 PRO B CA 1
ATOM 3916 C C . PRO B 1 222 ? 8.609 -20.172 -8.555 1 94.19 222 PRO B C 1
ATOM 3918 O O . PRO B 1 222 ? 8.914 -20.875 -7.578 1 94.19 222 PRO B O 1
ATOM 3921 N N . ASP B 1 223 ? 8.805 -20.562 -9.758 1 93.38 223 ASP B N 1
ATOM 3922 C CA . ASP B 1 223 ? 9.297 -21.906 -10.07 1 93.38 223 ASP B CA 1
ATOM 3923 C C . ASP B 1 223 ? 10.742 -22.078 -9.625 1 93.38 223 ASP B C 1
ATOM 3925 O O . ASP B 1 223 ? 11.234 -23.203 -9.5 1 93.38 223 ASP B O 1
ATOM 3929 N N . THR B 1 224 ? 11.359 -21 -9.305 1 93.06 224 THR B N 1
ATOM 3930 C CA . THR B 1 224 ? 12.75 -21.031 -8.859 1 93.06 224 THR B CA 1
ATOM 3931 C C . THR B 1 224 ? 12.828 -21.031 -7.336 1 93.06 224 THR B C 1
ATOM 3933 O O . THR B 1 224 ? 13.922 -21.031 -6.77 1 93.06 224 THR B O 1
ATOM 3936 N N . SER B 1 225 ? 11.742 -21.094 -6.652 1 91.81 225 SER B N 1
ATOM 3937 C CA . SER B 1 225 ? 11.703 -20.875 -5.207 1 91.81 225 SER B CA 1
ATOM 3938 C C . SER B 1 225 ? 12.461 -21.984 -4.473 1 91.81 225 SER B C 1
ATOM 3940 O O . SER B 1 225 ? 12.992 -21.766 -3.385 1 91.81 225 SER B O 1
ATOM 3942 N N . ARG B 1 226 ? 12.633 -23.109 -4.996 1 88.69 226 ARG B N 1
ATOM 3943 C CA . ARG B 1 226 ? 13.211 -24.266 -4.328 1 88.69 226 ARG B CA 1
ATOM 3944 C C . ARG B 1 226 ? 14.688 -24.047 -4.023 1 88.69 226 ARG B C 1
ATOM 3946 O O . ARG B 1 226 ? 15.227 -24.641 -3.08 1 88.69 226 ARG B O 1
ATOM 3953 N N . VAL B 1 227 ? 15.273 -23.234 -4.762 1 90.5 227 VAL B N 1
ATOM 3954 C CA . VAL B 1 227 ? 16.703 -22.984 -4.594 1 90.5 227 VAL B CA 1
ATOM 3955 C C . VAL B 1 227 ? 16.938 -22.25 -3.277 1 90.5 227 VAL B C 1
ATOM 3957 O O . VAL B 1 227 ? 18.062 -22.266 -2.75 1 90.5 227 VAL B O 1
ATOM 3960 N N . PHE B 1 228 ? 15.961 -21.609 -2.641 1 90.25 228 PHE B N 1
ATOM 3961 C CA . PHE B 1 228 ? 16.141 -20.734 -1.494 1 90.25 228 PHE B CA 1
ATOM 3962 C C . PHE B 1 228 ? 15.781 -21.438 -0.198 1 90.25 228 PHE B C 1
ATOM 3964 O O . PHE B 1 228 ? 15.852 -20.859 0.883 1 90.25 228 PHE B O 1
ATOM 3971 N N . LYS B 1 229 ? 15.594 -22.672 -0.286 1 81.25 229 LYS B N 1
ATOM 3972 C CA . LYS B 1 229 ? 15.453 -23.609 0.815 1 81.25 229 LYS B CA 1
ATOM 3973 C C . LYS B 1 229 ? 14.602 -23.031 1.937 1 81.25 229 LYS B C 1
ATOM 3975 O O . LYS B 1 229 ? 13.438 -22.688 1.722 1 81.25 229 LYS B O 1
ATOM 3980 N N . ASN B 1 230 ? 15.289 -22.625 3.232 1 80.44 230 ASN B N 1
ATOM 3981 C CA . ASN B 1 230 ? 14.539 -22.359 4.453 1 80.44 230 ASN B CA 1
ATOM 3982 C C . ASN B 1 230 ? 14.367 -20.859 4.68 1 80.44 230 ASN B C 1
ATOM 3984 O O . ASN B 1 230 ? 13.734 -20.438 5.652 1 80.44 230 ASN B O 1
ATOM 3988 N N . ASN B 1 231 ? 14.773 -20.031 3.875 1 89.81 231 ASN B N 1
ATOM 3989 C CA . ASN B 1 231 ? 14.641 -18.594 4.082 1 89.81 231 ASN B CA 1
ATOM 3990 C C . ASN B 1 231 ? 13.797 -17.938 2.986 1 89.81 231 ASN B C 1
ATOM 3992 O O . ASN B 1 231 ? 14.164 -16.891 2.449 1 89.81 231 ASN B O 1
ATOM 3996 N N . PHE B 1 232 ? 12.75 -18.703 2.666 1 93 232 PHE B N 1
ATOM 3997 C CA . PHE B 1 232 ? 11.812 -18.234 1.653 1 93 232 PHE B CA 1
ATOM 3998 C C . PHE B 1 232 ? 10.492 -17.812 2.287 1 93 232 PHE B C 1
ATOM 4000 O O . PHE B 1 232 ? 9.953 -18.531 3.133 1 93 232 PHE B O 1
ATOM 4007 N N . TYR B 1 233 ? 10.039 -16.625 1.9 1 92.38 233 TYR B N 1
ATOM 4008 C CA . TYR B 1 233 ? 8.789 -16.062 2.391 1 92.38 233 TYR B CA 1
ATOM 4009 C C . TYR B 1 233 ? 7.879 -15.664 1.234 1 92.38 233 TYR B C 1
ATOM 4011 O O . TYR B 1 233 ? 8.352 -15.375 0.134 1 92.38 233 TYR B O 1
ATOM 4019 N N . VAL B 1 234 ? 6.586 -15.695 1.483 1 93.31 234 VAL B N 1
ATOM 4020 C CA . VAL B 1 234 ? 5.633 -15.164 0.515 1 93.31 234 VAL B CA 1
ATOM 4021 C C . VAL B 1 234 ? 4.938 -13.938 1.097 1 93.31 234 VAL B C 1
ATOM 4023 O O . VAL B 1 234 ? 4.434 -13.977 2.223 1 93.31 234 VAL B O 1
ATOM 4026 N N . ILE B 1 235 ? 4.98 -12.898 0.366 1 94.19 235 ILE B N 1
ATOM 4027 C CA . ILE B 1 235 ? 4.277 -11.672 0.721 1 94.19 235 ILE B CA 1
ATOM 4028 C C . ILE B 1 235 ? 2.836 -11.734 0.218 1 94.19 235 ILE B C 1
ATOM 4030 O O . ILE B 1 235 ? 2.594 -12.031 -0.956 1 94.19 235 ILE B O 1
ATOM 4034 N N . ASP B 1 236 ? 1.918 -11.461 1.08 1 91.94 236 ASP B N 1
ATOM 4035 C CA . ASP B 1 236 ? 0.528 -11.352 0.649 1 91.94 236 ASP B CA 1
ATOM 4036 C C . ASP B 1 236 ? 0.286 -10.039 -0.097 1 91.94 236 ASP B C 1
ATOM 4038 O O . ASP B 1 236 ? 0.314 -8.961 0.502 1 91.94 236 ASP B O 1
ATOM 4042 N N . THR B 1 237 ? -0.017 -10.133 -1.331 1 93.12 237 THR B N 1
ATOM 4043 C CA . THR B 1 237 ? -0.169 -8.953 -2.174 1 93.12 237 THR B CA 1
ATOM 4044 C C . THR B 1 237 ? -1.645 -8.633 -2.389 1 93.12 237 THR B C 1
ATOM 4046 O O . THR B 1 237 ? -1.989 -7.832 -3.262 1 93.12 237 THR B O 1
ATOM 4049 N N . SER B 1 238 ? -2.49 -9.289 -1.629 1 91.19 238 SER B N 1
ATOM 4050 C CA . SER B 1 238 ? -3.924 -9.008 -1.605 1 91.19 238 SER B CA 1
ATOM 4051 C C . SER B 1 238 ? -4.578 -9.359 -2.938 1 91.19 238 SER B C 1
ATOM 4053 O O . SER B 1 238 ? -5.504 -8.68 -3.381 1 91.19 238 SER B O 1
ATOM 4055 N N . PHE B 1 239 ? -4.055 -10.344 -3.604 1 92.56 239 PHE B N 1
ATOM 4056 C CA . PHE B 1 239 ? -4.742 -10.844 -4.789 1 92.56 239 PHE B CA 1
ATOM 4057 C C . PHE B 1 239 ? -6.125 -11.383 -4.43 1 92.56 239 PHE B C 1
ATOM 4059 O O . PHE B 1 239 ? -6.293 -12.023 -3.393 1 92.56 239 PHE B O 1
ATOM 4066 N N . SER B 1 240 ? -7.051 -11.117 -5.285 1 88.75 240 SER B N 1
ATOM 4067 C CA . SER B 1 240 ? -8.398 -11.617 -5.035 1 88.75 240 SER B CA 1
ATOM 4068 C C . SER B 1 240 ? -8.469 -13.125 -5.223 1 88.75 240 SER B C 1
ATOM 4070 O O . SER B 1 240 ? -7.668 -13.703 -5.953 1 88.75 240 SER B O 1
ATOM 4072 N N . SER B 1 241 ? -9.453 -13.719 -4.598 1 87.75 241 SER B N 1
ATOM 4073 C CA . SER B 1 241 ? -9.656 -15.148 -4.77 1 87.75 241 SER B CA 1
ATOM 4074 C C . SER B 1 241 ? -9.961 -15.492 -6.227 1 87.75 241 SER B C 1
ATOM 4076 O O . SER B 1 241 ? -9.562 -16.547 -6.719 1 87.75 241 SER B O 1
ATOM 4078 N N . VAL B 1 242 ? -10.633 -14.625 -6.867 1 89.56 242 VAL B N 1
ATOM 4079 C CA . VAL B 1 242 ? -10.992 -14.828 -8.266 1 89.56 242 VAL B CA 1
ATOM 4080 C C . VAL B 1 242 ? -9.727 -14.859 -9.125 1 89.56 242 VAL B C 1
ATOM 4082 O O . VAL B 1 242 ? -9.555 -15.75 -9.961 1 89.56 242 VAL B O 1
ATOM 4085 N N . LEU B 1 243 ? -8.852 -13.93 -8.906 1 92.81 243 LEU B N 1
ATOM 4086 C CA . LEU B 1 243 ? -7.586 -13.859 -9.625 1 92.81 243 LEU B CA 1
ATOM 4087 C C . LEU B 1 243 ? -6.742 -15.102 -9.359 1 92.81 243 LEU B C 1
ATOM 4089 O O . LEU B 1 243 ? -6.191 -15.695 -10.289 1 92.81 243 LEU B O 1
ATOM 4093 N N . CYS B 1 244 ? -6.648 -15.477 -8.07 1 90.75 244 CYS B N 1
ATOM 4094 C CA . CYS B 1 244 ? -5.867 -16.641 -7.688 1 90.75 244 CYS B CA 1
ATOM 4095 C C . CYS B 1 244 ? -6.391 -17.906 -8.375 1 90.75 244 CYS B C 1
ATOM 4097 O O . CYS B 1 244 ? -5.613 -18.719 -8.883 1 90.75 244 CYS B O 1
ATOM 4099 N N . LYS B 1 245 ? -7.648 -18.016 -8.344 1 87.88 245 LYS B N 1
ATOM 4100 C CA . LYS B 1 245 ? -8.266 -19.172 -9.016 1 87.88 245 LYS B CA 1
ATOM 4101 C C . LYS B 1 245 ? -7.938 -19.172 -10.5 1 87.88 245 LYS B C 1
ATOM 4103 O O . LYS B 1 245 ? -7.594 -20.219 -11.062 1 87.88 245 LYS B O 1
ATOM 4108 N N . LYS B 1 246 ? -8.023 -18.078 -11.109 1 89.88 246 LYS B N 1
ATOM 4109 C CA . LYS B 1 246 ? -7.762 -17.953 -12.539 1 89.88 246 LYS B CA 1
ATOM 4110 C C . LYS B 1 246 ? -6.348 -18.406 -12.883 1 89.88 246 LYS B C 1
ATOM 4112 O O . LYS B 1 246 ? -6.117 -19 -13.938 1 89.88 246 LYS B O 1
ATOM 4117 N N . HIS B 1 247 ? -5.426 -18.141 -12.023 1 93.06 247 HIS B N 1
ATOM 4118 C CA . HIS B 1 247 ? -4.023 -18.422 -12.312 1 93.06 247 HIS B CA 1
ATOM 4119 C C . HIS B 1 247 ? -3.557 -19.672 -11.578 1 93.06 247 HIS B C 1
ATOM 4121 O O . HIS B 1 247 ? -2.371 -20.016 -11.609 1 93.06 247 HIS B O 1
ATOM 4127 N N . GLY B 1 248 ? -4.43 -20.297 -10.781 1 88.62 248 GLY B N 1
ATOM 4128 C CA . GLY B 1 248 ? -4.145 -21.547 -10.125 1 88.62 248 GLY B CA 1
ATOM 4129 C C . GLY B 1 248 ? -3.201 -21.406 -8.945 1 88.62 248 GLY B C 1
ATOM 4130 O O . GLY B 1 248 ? -2.379 -22.297 -8.688 1 88.62 248 GLY B O 1
ATOM 4131 N N . ILE B 1 249 ? -3.193 -20.281 -8.32 1 89.06 249 ILE B N 1
ATOM 4132 C CA . ILE B 1 249 ? -2.264 -20.109 -7.207 1 89.06 249 ILE B CA 1
ATOM 4133 C C . ILE B 1 249 ? -3.029 -20.141 -5.887 1 89.06 249 ILE B C 1
ATOM 4135 O O . ILE B 1 249 ? -4.238 -19.906 -5.855 1 89.06 249 ILE B O 1
ATOM 4139 N N . ASP B 1 250 ? -2.252 -20.469 -4.883 1 78.81 250 ASP B N 1
ATOM 4140 C CA . ASP B 1 250 ? -2.809 -20.516 -3.533 1 78.81 250 ASP B CA 1
ATOM 4141 C C . ASP B 1 250 ? -3.008 -19.109 -2.973 1 78.81 250 ASP B C 1
ATOM 4143 O O . ASP B 1 250 ? -2.172 -18.219 -3.186 1 78.81 250 ASP B O 1
ATOM 4147 N N . ASN B 1 251 ? -4.195 -18.891 -2.422 1 72.56 251 ASN B N 1
ATOM 4148 C CA . ASN B 1 251 ? -4.543 -17.594 -1.844 1 72.56 251 ASN B CA 1
ATOM 4149 C C . ASN B 1 251 ? -4.535 -17.641 -0.319 1 72.56 251 ASN B C 1
ATOM 4151 O O . ASN B 1 251 ? -5.012 -16.703 0.337 1 72.56 251 ASN B O 1
ATOM 4155 N N . ASN B 1 252 ? -4.105 -18.609 0.131 1 64.5 252 ASN B N 1
ATOM 4156 C CA . ASN B 1 252 ? -4.258 -18.766 1.574 1 64.5 252 ASN B CA 1
ATOM 4157 C C . ASN B 1 252 ? -3.039 -18.234 2.326 1 64.5 252 ASN B C 1
ATOM 4159 O O . ASN B 1 252 ? -2.289 -19.016 2.918 1 64.5 252 ASN B O 1
ATOM 4163 N N . PHE B 1 253 ? -2.912 -16.953 2.076 1 62.22 253 PHE B N 1
ATOM 4164 C CA . PHE B 1 253 ? -1.848 -16.422 2.918 1 62.22 253 PHE B CA 1
ATOM 4165 C C . PHE B 1 253 ? -2.424 -15.727 4.145 1 62.22 253 PHE B C 1
ATOM 4167 O O . PHE B 1 253 ? -3.273 -14.844 4.016 1 62.22 253 PHE B O 1
ATOM 4174 N N . SER B 1 254 ? -2.42 -16.25 5.277 1 56.62 254 SER B N 1
ATOM 4175 C CA . SER B 1 254 ? -3.025 -15.828 6.535 1 56.62 254 SER B CA 1
ATOM 4176 C C . SER B 1 254 ? -2.359 -14.562 7.07 1 56.62 254 SER B C 1
ATOM 4178 O O . SER B 1 254 ? -2.861 -13.938 8.008 1 56.62 254 SER B O 1
ATOM 4180 N N . SER B 1 255 ? -1.191 -14.242 6.547 1 61.94 255 SER B N 1
ATOM 4181 C CA . SER B 1 255 ? -0.412 -13.125 7.07 1 61.94 255 SER B CA 1
ATOM 4182 C C . SER B 1 255 ? 0.171 -12.281 5.945 1 61.94 255 SER B C 1
ATOM 4184 O O . SER B 1 255 ? 0.174 -12.695 4.785 1 61.94 255 SER B O 1
ATOM 4186 N N . SER B 1 256 ? 0.459 -11.102 6.332 1 76.81 256 SER B N 1
ATOM 4187 C CA . SER B 1 256 ? 1.086 -10.203 5.367 1 76.81 256 SER B CA 1
ATOM 4188 C C . SER B 1 256 ? 2.4 -10.773 4.852 1 76.81 256 SER B C 1
ATOM 4190 O O . SER B 1 256 ? 2.85 -10.43 3.756 1 76.81 256 SER B O 1
ATOM 4192 N N . LEU B 1 257 ? 3.049 -11.641 5.66 1 85.19 257 LEU B N 1
ATOM 4193 C CA . LEU B 1 257 ? 4.312 -12.297 5.34 1 85.19 257 LEU B CA 1
ATOM 4194 C C . LEU B 1 257 ? 4.344 -13.711 5.902 1 85.19 257 LEU B C 1
ATOM 4196 O O . LEU B 1 257 ? 4.262 -13.906 7.117 1 85.19 257 LEU B O 1
ATOM 4200 N N . LYS B 1 258 ? 4.453 -14.758 5.012 1 86 258 LYS B N 1
ATOM 4201 C CA . LYS B 1 258 ? 4.426 -16.156 5.43 1 86 258 LYS B CA 1
ATOM 4202 C C . LYS B 1 258 ? 5.723 -16.875 5.051 1 86 258 LYS B C 1
ATOM 4204 O O . LYS B 1 258 ? 6.129 -16.859 3.889 1 86 258 LYS B O 1
ATOM 4209 N N . LYS B 1 259 ? 6.312 -17.531 6.07 1 87.75 259 LYS B N 1
ATOM 4210 C CA . LYS B 1 259 ? 7.484 -18.359 5.781 1 87.75 259 LYS B CA 1
ATOM 4211 C C . LYS B 1 259 ? 7.086 -19.672 5.129 1 87.75 259 LYS B C 1
ATOM 4213 O O . LYS B 1 259 ? 6.145 -20.344 5.578 1 87.75 259 LYS B O 1
ATOM 4218 N N . ILE B 1 260 ? 7.758 -19.906 4.066 1 83 260 ILE B N 1
ATOM 4219 C CA . ILE B 1 260 ? 7.496 -21.156 3.355 1 83 260 ILE B CA 1
ATOM 4220 C C . ILE B 1 260 ? 8.672 -22.109 3.547 1 83 260 ILE B C 1
ATOM 4222 O O . ILE B 1 260 ? 9.828 -21.719 3.393 1 83 260 ILE B O 1
ATOM 4226 N N . ARG B 1 261 ? 8.359 -23.359 3.961 1 79 261 ARG B N 1
ATOM 4227 C CA . ARG B 1 261 ? 9.391 -24.391 4.039 1 79 261 ARG B CA 1
ATOM 4228 C C . ARG B 1 261 ? 9.516 -25.141 2.723 1 79 261 ARG B C 1
ATOM 4230 O O . ARG B 1 261 ? 8.57 -25.812 2.299 1 79 261 ARG B O 1
ATOM 4237 N N . MET B 1 262 ? 10.695 -24.844 2.18 1 73.38 262 MET B N 1
ATOM 4238 C CA . MET B 1 262 ? 10.922 -25.516 0.907 1 73.38 262 MET B CA 1
ATOM 4239 C C . MET B 1 262 ? 11.516 -26.906 1.128 1 73.38 262 MET B C 1
ATOM 4241 O O . MET B 1 262 ? 12.359 -27.094 2.012 1 73.38 262 MET B O 1
ATOM 4245 N N . ASN B 1 263 ? 10.914 -28.031 0.642 1 62.66 263 ASN B N 1
ATOM 4246 C CA . ASN B 1 263 ? 11.461 -29.391 0.718 1 62.66 263 ASN B CA 1
ATOM 4247 C C . ASN B 1 263 ? 12.594 -29.594 -0.281 1 62.66 263 ASN B C 1
ATOM 4249 O O . ASN B 1 263 ? 12.555 -29.062 -1.391 1 62.66 263 ASN B O 1
#

Foldseek 3Di:
DVVQAQAFKWKDFPNDTDTAHFHDDDPFWTWGDDPVDIDIDGPVPTDDIDIDGPLVPLAQDQADADVLVVVLLVCAQPPFHDNLVLLLVLVLVVVCVVCVPWQEEEEEQADQDSLLLSRLVNQLVCVVRHNAYEYEYNDDHDDPNSVVSNVVSVVSDDPRYHYDYDDPVVCVPDAGQAYEYRHAQPDDDDDPLPHPHEYEAEHHHLADSHDHYAYEARCHHHPSNLRVAFRYKYAQSPGDPVSCSVSNGDNPPVDRIGTDHRD/DVVQAQAFKWKDFPNDTDTAHFHDDDPFWTWGDDPVGIDIDGPVPTDPIDIDGPLVPLAQDQADADVLVVVLLVCAQPPFDDNLVLLLVLVLVVVCVVCVPWQEEEEEAADQDSLLLSRLVNQLVCVVPHNAYEYEYADDHDDPNSVVSNVVSVVSDDPRYHYDYDDPVVCVPDQGQAYEYRHAQPDDDDDPQPHPHEYEAEHHHLADSHDRYAYEASCHHHPSNLNVAFRYKYAQSPGDPVSCSVSNGDNPDVDRIGTDHRD

Solvent-accessible surface area (backbone atoms only — not comparable to full-atom values): 28033 Å² total; per-residue (Å²): 114,67,88,43,56,77,29,45,23,31,38,36,40,84,93,40,74,48,65,23,32,23,73,44,68,58,100,45,40,35,32,30,38,37,99,86,46,77,44,77,45,52,56,83,78,44,66,74,67,44,80,41,72,29,68,85,62,39,62,73,35,81,49,34,52,71,70,54,44,54,50,49,48,50,44,22,42,72,47,36,26,40,40,60,51,28,36,42,42,41,52,38,56,45,51,48,66,76,44,69,84,41,44,30,38,36,33,38,26,50,30,65,48,73,40,20,36,40,33,35,49,38,54,52,61,41,54,84,74,31,66,32,38,38,37,37,40,65,48,76,72,73,40,69,64,41,43,48,38,46,46,18,33,61,62,38,59,51,92,45,53,46,77,42,73,52,84,61,78,77,52,82,71,67,82,39,51,28,34,38,49,14,23,52,46,83,59,84,73,89,64,68,78,82,57,84,27,37,35,37,34,60,39,63,33,82,68,70,86,66,87,48,51,41,36,37,20,79,47,46,40,45,66,33,52,62,65,49,33,80,41,26,28,31,33,39,46,63,63,31,67,55,57,25,49,74,68,12,38,72,70,83,58,91,39,64,65,38,80,41,83,46,127,114,65,88,45,57,78,29,46,23,31,38,37,40,84,93,38,75,48,64,24,34,22,74,44,70,58,101,46,39,36,32,31,37,36,100,85,46,78,43,77,45,52,56,81,77,46,67,77,67,44,80,41,74,28,67,83,61,39,61,74,36,82,48,33,52,70,69,55,45,54,51,50,48,50,43,21,43,73,46,38,26,40,40,61,50,28,37,41,41,40,52,39,54,47,51,48,67,76,43,68,83,41,45,31,37,34,33,40,26,50,29,67,49,72,40,20,36,39,35,34,49,39,55,50,63,40,53,84,73,32,65,32,36,37,38,36,39,64,47,75,74,75,39,68,66,41,44,49,36,47,46,19,33,60,63,36,60,52,92,43,53,44,78,41,72,53,83,60,78,75,52,80,71,67,84,40,52,27,34,38,46,14,21,52,47,83,58,84,73,88,64,68,75,81,55,86,27,37,34,37,34,62,38,62,31,82,66,68,85,66,88,49,52,42,36,35,21,79,46,47,42,46,66,32,52,60,66,50,33,79,40,25,29,34,33,43,45,63,63,33,68,56,56,24,49,74,68,12,42,72,70,83,60,92,40,63,65,39,81,43,83,47,124

Sequence (526 aa):
MKEFLGKQVVVSCNNKVIKGLLIDVNDSLVEIKTQQNTNKVNINEIQNMEVEMDESFLPKKDVLNEKEMYSLFYDAFTIYGPTEEQFVQLVINALIKTTKEAQTVKIIVGSDDIFGAIGFTFARSIMRNAKKVYVEIQTEITSLKNTMHFQLLKNSKQENLIIADFIDENENETKYDTVLLAYNRNYKYDINKNTTARILIIDCPSTNPYTNYFAFGLGFLPDTSRVFKNNFYVIDTSFSSVLCKKHGIDNNFSSSLKKIRMNMKEFLGKQVVVSCNNKVIKGLLIDVNDSLVEIKTQQNTNKVNINEIQNMEVEMDESFLPKKDVLNEKEMYSLFYDAFTIYGPTEEQFVQLVINALIKTTKEAQTVKIIVGSDDIFGAIGFTFARSIMRNAKKVYVEIQTEITSLKNTMHFQLLKNSKQENLIIADFIDENENETKYDTVLLAYNRNYKYDINKNTTARILIIDCPSTNPYTNYFAFGLGFLPDTSRVFKNNFYVIDTSFSSVLCKKHGIDNNFSSSLKKIRMN

Radius of gyration: 27.07 Å; Cα contacts (8 Å, |Δi|>4): 1094; chains: 2; bounding box: 72×83×54 Å